Protein AF-A0A1D2R137-F1 (afdb_monomer_lite)

Sequence (484 aa):
MQNKKPFYNLKTIDDLVGHLVVGLAPHTSAGIIGRVIGFTRANVCYAHPYWHTAKRRNCFAAETKIPVLENGEWKLAPIKKLVENNLYDPKKDDFGTKYSKVKGLKTLTFNQKTKKFEIADITHVSKHTPQKTITLKTKSGREITTTLDHPFPTKNGKKIAAEVEEVFVPKNFTEKLIRNRKKSAAEITEDLGGIFVDKIFDKQLKGEEEVYSLTVPPHHTIISNGIVSHQCDGDEDTIMLLMDVLLNFSRKYLPESRGGKMDAPLVITTLLDPREVDDESHKLDVVEHYPLEFYEKTWESASPSYFIDGGKDKVRIVSNLLESNPYSNLWFSHDNGDITGPVTKTNYVELKTMAEKVEAQLRVGEKVRAIDEREVAQLIINSHFLRDTYGNLRAFSRQTVRCVKCNTIHRRPPLRGKCIKCGGRLLLTVTEGSIKKYLDISMNLAEKYDLPDYLKQRLKLLEKDIGSLFTNDLSKQISLSDFM

Structure (mmCIF, N/CA/C/O backbone):
data_AF-A0A1D2R137-F1
#
_entry.id   AF-A0A1D2R137-F1
#
loop_
_atom_site.group_PDB
_atom_site.id
_atom_site.type_symbol
_atom_site.label_atom_id
_atom_site.label_alt_id
_atom_site.label_comp_id
_atom_site.label_asym_id
_atom_site.label_entity_id
_atom_site.label_seq_id
_atom_site.pdbx_PDB_ins_code
_atom_site.Cartn_x
_atom_site.Cartn_y
_atom_site.Cartn_z
_atom_site.occupancy
_atom_site.B_iso_or_equiv
_atom_site.auth_seq_id
_atom_site.auth_comp_id
_atom_site.auth_asym_id
_atom_site.auth_atom_id
_atom_site.pdbx_PDB_model_num
ATOM 1 N N . MET A 1 1 ? -24.930 23.530 -19.447 1.00 61.56 1 MET A N 1
ATOM 2 C CA . MET A 1 1 ? -24.238 24.762 -18.993 1.00 61.56 1 MET A CA 1
ATOM 3 C C . MET A 1 1 ? -23.290 25.348 -20.039 1.00 61.56 1 MET A C 1
ATOM 5 O O . MET A 1 1 ? -23.203 26.562 -20.108 1.00 61.56 1 MET A O 1
ATOM 9 N N . GLN A 1 2 ? -22.645 24.555 -20.904 1.00 61.78 2 GLN A N 1
ATOM 10 C CA . GLN A 1 2 ? -22.084 25.073 -22.161 1.00 61.78 2 GLN A CA 1
ATOM 11 C C . GLN A 1 2 ? -22.962 24.582 -23.314 1.00 61.78 2 GLN A C 1
ATOM 13 O O . GLN A 1 2 ? -23.250 23.392 -23.381 1.00 61.78 2 GLN A O 1
ATOM 18 N N . ASN A 1 3 ? -23.424 25.478 -24.185 1.00 73.88 3 ASN A N 1
ATOM 19 C CA . ASN A 1 3 ? -24.303 25.167 -25.319 1.00 73.88 3 ASN A CA 1
ATOM 20 C C . ASN A 1 3 ? -23.499 24.515 -26.469 1.00 73.88 3 ASN A C 1
ATOM 22 O O . ASN A 1 3 ? -23.448 25.018 -27.587 1.00 73.88 3 ASN A O 1
ATOM 26 N N . LYS A 1 4 ? -22.753 23.451 -26.150 1.00 81.44 4 LYS A N 1
ATOM 27 C CA . LYS A 1 4 ? -21.841 22.736 -27.049 1.00 81.44 4 LYS A CA 1
ATOM 28 C C . LYS A 1 4 ? -22.373 21.336 -27.334 1.00 81.44 4 LYS A C 1
ATOM 30 O O . LYS A 1 4 ? -23.104 20.766 -26.526 1.00 81.44 4 LYS A O 1
ATOM 35 N N . LYS A 1 5 ? -21.974 20.779 -28.481 1.00 89.06 5 LYS A N 1
ATOM 36 C CA . LYS A 1 5 ? -22.266 19.383 -28.827 1.00 89.06 5 LYS A CA 1
ATOM 37 C C . LYS A 1 5 ? -21.669 18.441 -27.763 1.00 89.06 5 LYS A C 1
ATOM 39 O O . LYS A 1 5 ? -20.587 18.751 -27.253 1.00 89.06 5 LYS A O 1
ATOM 44 N N . PRO A 1 6 ? -22.328 17.316 -27.426 1.00 89.31 6 PRO A N 1
ATOM 45 C CA . PRO A 1 6 ? -21.781 16.372 -26.459 1.00 89.31 6 PRO A CA 1
ATOM 46 C C . PRO A 1 6 ? -20.464 15.772 -26.968 1.00 89.31 6 PRO A C 1
ATOM 48 O O . PRO A 1 6 ? -20.348 15.433 -28.146 1.00 89.31 6 PRO A O 1
ATOM 51 N N . PHE A 1 7 ? -19.473 15.668 -26.078 1.00 92.31 7 PHE A N 1
ATOM 52 C CA . PHE A 1 7 ? -18.119 15.224 -26.424 1.00 92.31 7 PHE A CA 1
ATOM 53 C C . PHE A 1 7 ? -18.011 13.699 -26.547 1.00 92.31 7 PHE A C 1
ATOM 55 O O . PHE A 1 7 ? -17.538 13.209 -27.564 1.00 92.31 7 PHE A O 1
ATOM 62 N N . TYR A 1 8 ? -18.471 12.953 -25.535 1.00 91.25 8 TYR A N 1
ATOM 63 C CA . TYR A 1 8 ? -18.273 11.500 -25.486 1.00 91.25 8 TYR A CA 1
ATOM 64 C C . TYR A 1 8 ? -19.337 10.690 -26.246 1.00 91.25 8 TYR A C 1
ATOM 66 O O . TYR A 1 8 ? -19.009 9.682 -26.847 1.00 91.25 8 TYR A O 1
ATOM 74 N N . ASN A 1 9 ? -20.609 11.116 -26.240 1.00 91.06 9 ASN A N 1
ATOM 75 C CA . ASN A 1 9 ? -21.727 10.402 -26.894 1.00 91.06 9 ASN A CA 1
ATOM 76 C C . ASN A 1 9 ? -21.822 8.889 -26.568 1.00 91.06 9 ASN A C 1
ATOM 78 O O . ASN A 1 9 ? -22.249 8.108 -27.416 1.00 91.06 9 ASN A O 1
ATOM 82 N N . LEU A 1 10 ? -21.454 8.490 -25.345 1.00 93.50 10 LEU A N 1
ATOM 83 C CA . LEU A 1 10 ? -21.387 7.085 -24.916 1.00 93.50 10 LEU A CA 1
ATOM 84 C C . LEU A 1 10 ? -22.781 6.463 -24.804 1.00 93.50 10 LEU A C 1
ATOM 86 O O . LEU A 1 10 ? -23.691 7.066 -24.228 1.00 93.50 10 LEU A O 1
ATOM 90 N N . LYS A 1 11 ? -22.922 5.233 -25.291 1.00 94.12 11 LYS A N 1
ATOM 91 C CA . LYS A 1 11 ? -24.102 4.376 -25.124 1.00 94.12 11 LYS A CA 1
ATOM 92 C C . LYS A 1 11 ? -23.754 3.086 -24.390 1.00 94.12 11 LYS A C 1
ATOM 94 O O . LYS A 1 11 ? -24.562 2.612 -23.594 1.00 94.12 11 LYS A O 1
ATOM 99 N N . THR A 1 12 ? -22.569 2.537 -24.635 1.00 95.12 12 THR A N 1
ATOM 100 C CA . THR A 1 12 ? -22.026 1.354 -23.960 1.00 95.12 12 THR A CA 1
ATOM 101 C C . THR A 1 12 ? -20.683 1.675 -23.307 1.00 95.12 12 THR A C 1
ATOM 103 O O . THR A 1 12 ? -20.108 2.744 -23.512 1.00 95.12 12 THR A O 1
ATOM 106 N N . ILE A 1 13 ? -20.180 0.752 -22.484 1.00 92.75 13 ILE A N 1
ATOM 107 C CA . ILE A 1 13 ? -18.848 0.891 -21.889 1.00 92.75 13 ILE A CA 1
ATOM 108 C C . ILE A 1 13 ? -17.747 0.828 -22.956 1.00 92.75 13 ILE A C 1
ATOM 110 O O . ILE A 1 13 ? -16.761 1.545 -22.844 1.00 92.75 13 ILE A O 1
ATOM 114 N N . ASP A 1 14 ? -17.943 0.052 -24.025 1.00 94.50 14 ASP A N 1
ATOM 115 C CA . ASP A 1 14 ? -16.973 -0.092 -25.116 1.00 94.50 14 ASP A CA 1
ATOM 116 C C . ASP A 1 14 ? -16.776 1.207 -25.905 1.00 94.50 14 ASP A C 1
ATOM 118 O O . ASP A 1 14 ? -15.693 1.443 -26.436 1.00 94.50 14 ASP A O 1
ATOM 122 N N . ASP A 1 15 ? -17.767 2.104 -25.899 1.00 95.50 15 ASP A N 1
ATOM 123 C CA . ASP A 1 15 ? -17.635 3.436 -26.496 1.00 95.50 15 ASP A CA 1
ATOM 124 C C . ASP A 1 15 ? -16.563 4.293 -25.791 1.00 95.50 15 ASP A C 1
ATOM 126 O O . ASP A 1 15 ? -16.119 5.296 -26.342 1.00 95.50 15 ASP A O 1
ATOM 130 N N . LEU A 1 16 ? -16.116 3.920 -24.580 1.00 95.31 16 LEU A N 1
ATOM 131 C CA . LEU A 1 16 ? -14.998 4.581 -23.896 1.00 95.31 16 LEU A CA 1
ATOM 132 C C . LEU A 1 16 ? -13.628 4.220 -24.487 1.00 95.31 16 LEU A C 1
ATOM 134 O O . LEU A 1 16 ? -12.651 4.917 -24.202 1.00 95.31 16 LEU A O 1
ATOM 138 N N . VAL A 1 17 ? -13.522 3.153 -25.284 1.00 96.62 17 VAL A N 1
ATOM 139 C CA . VAL A 1 17 ? -12.252 2.742 -25.891 1.00 96.62 17 VAL A CA 1
ATOM 140 C C . VAL A 1 17 ? -11.734 3.851 -26.809 1.00 96.62 17 VAL A C 1
ATOM 142 O O . VAL A 1 17 ? -12.445 4.400 -27.644 1.00 96.62 17 VAL A O 1
ATOM 145 N N . GLY A 1 18 ? -10.464 4.210 -26.636 1.00 95.44 18 GLY A N 1
ATOM 146 C CA . GLY A 1 18 ? -9.815 5.311 -27.344 1.00 95.44 18 GLY A CA 1
ATOM 147 C C . GLY A 1 18 ? -9.910 6.664 -26.635 1.00 95.44 18 GLY A C 1
ATOM 148 O O . GLY A 1 18 ? -9.083 7.536 -26.915 1.00 95.44 18 GLY A O 1
ATOM 149 N N . HIS A 1 19 ? -10.828 6.846 -25.679 1.00 97.00 19 HIS A N 1
ATOM 150 C CA . HIS A 1 19 ? -10.871 8.065 -24.874 1.00 97.00 19 HIS A CA 1
ATOM 151 C C . HIS A 1 19 ? -9.713 8.134 -23.867 1.00 97.00 19 HIS A C 1
ATOM 153 O O . HIS A 1 19 ? -9.164 7.124 -23.412 1.00 97.00 19 HIS A O 1
ATOM 159 N N . LEU A 1 20 ? -9.328 9.370 -23.537 1.00 97.25 20 LEU A N 1
ATOM 160 C CA . LEU A 1 20 ? -8.228 9.659 -22.626 1.00 97.25 20 LEU A CA 1
ATOM 161 C C . LEU A 1 20 ? -8.713 9.777 -21.183 1.00 97.25 20 LEU A C 1
ATOM 163 O O . LEU A 1 20 ? -9.738 10.399 -20.889 1.00 97.25 20 LEU A O 1
ATOM 167 N N . VAL A 1 21 ? -7.907 9.230 -20.286 1.00 96.62 21 VAL A N 1
ATOM 168 C CA . VAL A 1 21 ? -8.074 9.294 -18.837 1.00 96.62 21 VAL A CA 1
ATOM 169 C C . VAL A 1 21 ? -6.840 9.917 -18.197 1.00 96.62 21 VAL A C 1
ATOM 171 O O . VAL A 1 21 ? -5.765 9.939 -18.789 1.00 96.62 21 VAL A O 1
ATOM 174 N N . VAL A 1 22 ? -6.991 10.417 -16.979 1.00 95.06 22 VAL A N 1
ATOM 175 C CA . VAL A 1 22 ? -5.906 10.868 -16.112 1.00 95.06 22 VAL A CA 1
ATOM 176 C C . VAL A 1 22 ? -5.834 9.900 -14.943 1.00 95.06 22 VAL A C 1
ATOM 178 O O . VAL A 1 22 ? -6.785 9.797 -14.168 1.00 95.06 22 VAL A O 1
ATOM 181 N N . GLY A 1 23 ? -4.717 9.187 -14.832 1.00 91.62 23 GLY A N 1
ATOM 182 C CA . GLY A 1 23 ? -4.380 8.400 -13.653 1.00 91.62 23 GLY A CA 1
ATOM 183 C C . GLY A 1 23 ? -3.662 9.264 -12.630 1.00 91.62 23 GLY A C 1
ATOM 184 O O . GLY A 1 23 ? -2.717 9.963 -12.987 1.00 91.62 23 GLY A O 1
ATOM 185 N N . LEU A 1 24 ? -4.075 9.207 -11.371 1.00 84.50 24 LEU A N 1
ATOM 186 C CA . LEU A 1 24 ? -3.453 9.935 -10.271 1.00 84.50 24 LEU A CA 1
ATOM 187 C C . LEU A 1 24 ? -3.287 8.997 -9.077 1.00 84.50 24 LEU A C 1
ATOM 189 O O . LEU A 1 24 ? -4.266 8.408 -8.620 1.00 84.50 24 LEU A O 1
ATOM 193 N N . ALA A 1 25 ? -2.061 8.870 -8.578 1.00 76.62 25 ALA A N 1
ATOM 194 C CA . ALA A 1 25 ? -1.812 8.118 -7.356 1.00 76.62 25 ALA A CA 1
ATOM 195 C C . ALA A 1 25 ? -2.209 8.963 -6.131 1.00 76.62 25 ALA A C 1
ATOM 197 O O . ALA A 1 25 ? -2.011 10.188 -6.149 1.00 76.62 25 ALA A O 1
ATOM 198 N N . PRO A 1 26 ? -2.720 8.341 -5.056 1.00 64.12 26 PRO A N 1
ATOM 199 C CA . PRO A 1 26 ? -2.910 8.993 -3.779 1.00 64.12 26 PRO A CA 1
ATOM 200 C C . PRO A 1 26 ? -1.635 9.690 -3.336 1.00 64.12 26 PRO A C 1
ATOM 202 O O . PRO A 1 26 ? -0.515 9.245 -3.590 1.00 64.12 26 PRO A O 1
ATOM 205 N N . HIS A 1 27 ? -1.835 10.793 -2.646 1.00 59.44 27 HIS A N 1
ATOM 206 C CA . HIS A 1 27 ? -0.820 11.676 -2.131 1.00 59.44 27 HIS A CA 1
ATOM 207 C C . HIS A 1 27 ? 0.050 12.353 -3.192 1.00 59.44 27 HIS A C 1
ATOM 209 O O . HIS A 1 27 ? 1.031 12.994 -2.832 1.00 59.44 27 HIS A O 1
ATOM 215 N N . THR A 1 28 ? -0.321 12.291 -4.474 1.00 64.56 28 THR A N 1
ATOM 216 C CA . THR A 1 28 ? 0.382 12.985 -5.563 1.00 64.56 28 THR A CA 1
ATOM 217 C C . THR A 1 28 ? -0.477 14.086 -6.182 1.00 64.56 28 THR A C 1
ATOM 219 O O . THR A 1 28 ? -1.659 14.243 -5.872 1.00 64.56 28 THR A O 1
ATOM 222 N N . SER A 1 29 ? 0.136 14.914 -7.030 1.00 68.00 29 SER A N 1
ATOM 223 C CA . SER A 1 29 ? -0.560 16.005 -7.733 1.00 68.00 29 SER A CA 1
ATOM 224 C C . SER A 1 29 ? -0.253 16.085 -9.232 1.00 68.00 29 SER A C 1
ATOM 226 O O . SER A 1 29 ? -0.749 16.977 -9.926 1.00 68.00 29 SER A O 1
ATOM 228 N N . ALA A 1 30 ? 0.549 15.142 -9.731 1.00 70.62 30 ALA A N 1
ATOM 229 C CA . ALA A 1 30 ? 0.868 14.984 -11.139 1.00 70.62 30 ALA A CA 1
ATOM 230 C C . ALA A 1 30 ? 0.090 13.788 -11.692 1.00 70.62 30 ALA A C 1
ATOM 232 O O . ALA A 1 30 ? 0.391 12.639 -11.379 1.00 70.62 30 ALA A O 1
ATOM 233 N N . GLY A 1 31 ? -0.933 14.072 -12.493 1.00 81.69 31 GLY A N 1
ATOM 234 C CA . GLY A 1 31 ? -1.675 13.040 -13.200 1.00 81.69 31 GLY A CA 1
ATOM 235 C C . GLY A 1 31 ? -0.920 12.585 -14.446 1.00 81.69 31 GLY A C 1
ATOM 236 O O . GLY A 1 31 ? -0.252 13.387 -15.093 1.00 81.69 31 GLY A O 1
ATOM 237 N N . ILE A 1 32 ? -1.053 11.319 -14.825 1.00 89.19 32 ILE A N 1
ATOM 238 C CA . ILE A 1 32 ? -0.475 10.768 -16.056 1.00 89.19 32 ILE A CA 1
ATOM 239 C C . ILE A 1 32 ? -1.615 10.431 -17.013 1.00 89.19 32 ILE A C 1
ATOM 241 O O . ILE A 1 32 ? -2.571 9.751 -16.630 1.00 89.19 32 ILE A O 1
ATOM 245 N N . ILE A 1 33 ? -1.533 10.898 -18.260 1.00 94.56 33 ILE A N 1
ATOM 246 C CA . ILE A 1 33 ? -2.531 10.542 -19.273 1.00 94.56 33 ILE A CA 1
ATOM 247 C C . ILE A 1 33 ? -2.422 9.053 -19.597 1.00 94.56 33 ILE A C 1
ATOM 249 O O . ILE A 1 33 ? -1.338 8.512 -19.798 1.00 94.56 33 ILE A O 1
ATOM 253 N N . GLY A 1 34 ? -3.568 8.389 -19.655 1.00 95.06 34 GLY A N 1
ATOM 254 C CA . GLY A 1 34 ? -3.732 7.051 -20.203 1.00 95.06 34 GLY A CA 1
ATOM 255 C C . GLY A 1 34 ? -4.771 7.059 -21.318 1.00 95.06 34 GLY A C 1
ATOM 256 O O . GLY A 1 34 ? -5.596 7.970 -21.414 1.00 95.06 34 GLY A O 1
ATOM 257 N N . ARG A 1 35 ? -4.749 6.028 -22.159 1.00 97.19 35 ARG A N 1
ATOM 258 C CA . ARG A 1 35 ? -5.795 5.771 -23.152 1.00 97.19 35 ARG A CA 1
ATOM 259 C C . ARG A 1 35 ? -6.474 4.456 -22.814 1.00 97.19 35 ARG A C 1
ATOM 261 O O . ARG A 1 35 ? -5.789 3.455 -22.622 1.00 97.19 35 ARG A O 1
ATOM 268 N N . VAL A 1 36 ? -7.801 4.459 -22.771 1.00 97.06 36 VAL A N 1
ATOM 269 C CA . VAL A 1 36 ? -8.577 3.232 -22.566 1.00 97.06 36 VAL A CA 1
ATOM 270 C C . VAL A 1 36 ? -8.452 2.361 -23.814 1.00 97.06 36 VAL A C 1
ATOM 272 O O . VAL A 1 36 ? -8.698 2.837 -24.921 1.00 97.06 36 VAL A O 1
ATOM 275 N N . ILE A 1 37 ? -8.056 1.100 -23.645 1.00 96.62 37 ILE A N 1
ATOM 276 C CA . ILE A 1 37 ? -7.905 0.137 -24.753 1.00 96.62 37 ILE A CA 1
ATOM 277 C C . ILE A 1 37 ? -8.853 -1.062 -24.651 1.00 96.62 37 ILE A C 1
ATOM 279 O O . ILE A 1 37 ? -8.973 -1.818 -25.606 1.00 96.62 37 ILE A O 1
ATOM 283 N N . GLY A 1 38 ? -9.530 -1.233 -23.517 1.00 95.06 38 GLY A N 1
ATOM 284 C CA . GLY A 1 38 ? -10.456 -2.334 -23.291 1.00 95.06 38 GLY A CA 1
ATOM 285 C C . GLY A 1 38 ? -10.853 -2.451 -21.825 1.00 95.06 38 GLY A C 1
ATOM 286 O O . GLY A 1 38 ? -10.397 -1.676 -20.981 1.00 95.06 38 GLY A O 1
ATOM 287 N N . PHE A 1 39 ? -11.697 -3.439 -21.544 1.00 93.81 39 PHE A N 1
ATOM 288 C CA . PHE A 1 39 ? -12.233 -3.716 -20.217 1.00 93.81 39 PHE A CA 1
ATOM 289 C C . PHE A 1 39 ? -12.057 -5.191 -19.861 1.00 93.81 39 PHE A C 1
ATOM 291 O O . PHE A 1 39 ? -12.091 -6.071 -20.717 1.00 93.81 39 PHE A O 1
ATOM 298 N N . THR A 1 40 ? -11.893 -5.451 -18.569 1.00 91.44 40 THR A N 1
ATOM 299 C CA . THR A 1 40 ? -11.852 -6.788 -17.970 1.00 91.44 40 THR A CA 1
ATOM 300 C C . THR A 1 40 ? -12.945 -6.883 -16.907 1.00 91.44 40 THR A C 1
ATOM 302 O O . THR A 1 40 ? -13.414 -5.868 -16.391 1.00 91.44 40 THR A O 1
ATOM 305 N N . ARG A 1 41 ? -13.353 -8.107 -16.559 1.00 90.62 41 ARG A N 1
ATOM 306 C CA . ARG A 1 41 ? -14.273 -8.350 -15.434 1.00 90.62 41 ARG A CA 1
ATOM 307 C C . ARG A 1 41 ? -13.551 -8.359 -14.082 1.00 90.62 41 ARG A C 1
ATOM 309 O O . ARG A 1 41 ? -14.211 -8.459 -13.049 1.00 90.62 41 ARG A O 1
ATOM 316 N N . ALA A 1 42 ? -12.219 -8.319 -14.076 1.00 87.31 42 ALA A N 1
ATOM 317 C CA . ALA A 1 42 ? -11.434 -8.300 -12.855 1.00 87.31 42 ALA A CA 1
ATOM 318 C C . ALA A 1 42 ? -11.533 -6.924 -12.187 1.00 87.31 42 ALA A C 1
ATOM 320 O O . ALA A 1 42 ? -11.547 -5.893 -12.855 1.00 87.31 42 ALA A O 1
ATOM 321 N N . ASN A 1 43 ? -11.570 -6.902 -10.854 1.00 85.31 43 ASN A N 1
ATOM 322 C CA . ASN A 1 43 ? -11.607 -5.664 -10.071 1.00 85.31 43 ASN A CA 1
ATOM 323 C C . ASN A 1 43 ? -10.198 -5.074 -9.877 1.00 85.31 43 ASN A C 1
ATOM 325 O O . ASN A 1 43 ? -9.796 -4.778 -8.755 1.00 85.31 43 ASN A O 1
ATOM 329 N N . VAL A 1 44 ? -9.435 -4.950 -10.965 1.00 84.56 44 VAL A N 1
ATOM 330 C CA . VAL A 1 44 ? -8.084 -4.371 -10.994 1.00 84.56 44 VAL A CA 1
ATOM 331 C C . VAL A 1 44 ? -7.896 -3.560 -12.275 1.00 84.56 44 VAL A C 1
ATOM 333 O O . VAL A 1 44 ? -8.455 -3.890 -13.320 1.00 84.56 44 VAL A O 1
ATOM 336 N N . CYS A 1 45 ? -7.100 -2.494 -12.205 1.00 87.62 45 CYS A N 1
ATOM 337 C CA . CYS A 1 45 ? -6.703 -1.739 -13.388 1.00 87.62 45 CYS A CA 1
ATOM 338 C C . CYS A 1 45 ? -5.391 -2.302 -13.936 1.00 87.62 45 CYS A C 1
ATOM 340 O O . CYS A 1 45 ? -4.360 -2.197 -13.277 1.00 87.62 45 CYS A O 1
ATOM 342 N N . TYR A 1 46 ? -5.419 -2.833 -15.157 1.00 90.75 46 TYR A N 1
ATOM 343 C CA . TYR A 1 46 ? -4.203 -3.191 -15.881 1.00 90.75 46 TYR A CA 1
ATOM 344 C C . TYR A 1 46 ? -3.677 -1.985 -16.651 1.00 90.75 46 TYR A C 1
ATOM 346 O O . TYR A 1 46 ? -4.390 -1.388 -17.459 1.00 90.75 46 TYR A O 1
ATOM 354 N N . ALA A 1 47 ? -2.411 -1.655 -16.442 1.00 92.06 47 ALA A N 1
ATOM 355 C CA . ALA A 1 47 ? -1.679 -0.740 -17.297 1.00 92.06 47 ALA A CA 1
ATOM 356 C C . ALA A 1 47 ? -0.225 -1.199 -17.425 1.00 92.06 47 ALA A C 1
ATOM 358 O O . ALA A 1 47 ? 0.254 -2.055 -16.681 1.00 92.06 47 ALA A O 1
ATOM 359 N N . HIS A 1 48 ? 0.487 -0.613 -18.385 1.00 92.06 48 HIS A N 1
ATOM 360 C CA . HIS A 1 48 ? 1.915 -0.856 -18.530 1.00 92.06 48 HIS A CA 1
ATOM 361 C C . HIS A 1 48 ? 2.648 -0.492 -17.220 1.00 92.06 48 HIS A C 1
ATOM 363 O O . HIS A 1 48 ? 2.341 0.566 -16.662 1.00 92.06 48 HIS A O 1
ATOM 369 N N . PRO A 1 49 ? 3.635 -1.280 -16.742 1.00 89.19 49 PRO A N 1
ATOM 370 C CA . PRO A 1 49 ? 4.347 -1.003 -15.490 1.00 89.19 49 PRO A CA 1
ATOM 371 C C . PRO A 1 49 ? 4.882 0.424 -15.390 1.00 89.19 49 PRO A C 1
ATOM 373 O O . PRO A 1 49 ? 4.702 1.073 -14.366 1.00 89.19 49 PRO A O 1
ATOM 376 N N . TYR A 1 50 ? 5.423 0.960 -16.488 1.00 89.38 50 TYR A N 1
ATOM 377 C CA . TYR A 1 50 ? 5.838 2.363 -16.547 1.00 89.38 50 TYR A CA 1
ATOM 378 C C . TYR A 1 50 ? 4.730 3.351 -16.177 1.00 89.38 50 TYR A C 1
ATOM 380 O O . TYR A 1 50 ? 4.989 4.346 -15.516 1.00 89.38 50 TYR A O 1
ATOM 388 N N . TRP A 1 51 ? 3.490 3.110 -16.607 1.00 88.69 51 TRP A N 1
ATOM 389 C CA . TRP A 1 51 ? 2.366 3.996 -16.306 1.00 88.69 51 TRP A CA 1
ATOM 390 C C . TRP A 1 51 ? 1.983 3.941 -14.825 1.00 88.69 51 TRP A C 1
ATOM 392 O O . TRP A 1 51 ? 1.570 4.950 -14.252 1.00 88.69 51 TRP A O 1
ATOM 402 N N . HIS A 1 52 ? 2.158 2.790 -14.170 1.00 85.38 52 HIS A N 1
ATOM 403 C CA . HIS A 1 52 ? 2.039 2.688 -12.716 1.00 85.38 52 HIS A CA 1
ATOM 404 C C . HIS A 1 52 ? 3.172 3.430 -12.001 1.00 85.38 52 HIS A C 1
ATOM 406 O O . HIS A 1 52 ? 2.895 4.278 -11.154 1.00 85.38 52 HIS A O 1
ATOM 412 N N . THR A 1 53 ? 4.425 3.207 -12.395 1.00 78.62 53 THR A N 1
ATOM 413 C CA . THR A 1 53 ? 5.592 3.816 -11.741 1.00 78.62 53 THR A CA 1
ATOM 414 C C . THR A 1 53 ? 5.761 5.310 -12.023 1.00 78.62 53 THR A C 1
ATOM 416 O O . THR A 1 53 ? 6.255 6.037 -11.166 1.00 78.62 53 THR A O 1
ATOM 419 N N . ALA A 1 54 ? 5.284 5.823 -13.162 1.00 75.25 54 ALA A N 1
ATOM 420 C CA . ALA A 1 54 ? 5.311 7.253 -13.497 1.00 75.25 54 ALA A CA 1
ATOM 421 C C . ALA A 1 54 ? 4.538 8.125 -12.497 1.00 75.25 54 ALA A C 1
ATOM 423 O O . ALA A 1 54 ? 4.818 9.315 -12.360 1.00 75.25 54 ALA A O 1
ATOM 424 N N . LYS A 1 55 ? 3.570 7.538 -11.789 1.00 73.69 55 LYS A N 1
ATOM 425 C CA . LYS A 1 55 ? 2.736 8.233 -10.805 1.00 73.69 55 LYS A CA 1
ATOM 426 C C . LYS A 1 55 ? 3.404 8.359 -9.430 1.00 73.69 55 LYS A C 1
ATOM 428 O O . LYS A 1 55 ? 2.771 8.862 -8.513 1.00 73.69 55 LYS A O 1
ATOM 433 N N . ARG A 1 56 ? 4.665 7.930 -9.264 1.00 63.38 56 ARG A N 1
ATOM 434 C CA . ARG A 1 56 ? 5.394 7.892 -7.981 1.00 63.38 56 ARG A CA 1
ATOM 435 C C . ARG A 1 56 ? 6.694 8.723 -8.070 1.00 63.38 56 ARG A C 1
ATOM 437 O O . ARG A 1 56 ? 7.659 8.264 -8.665 1.00 63.38 56 ARG A O 1
ATOM 444 N N . ARG A 1 57 ? 6.775 9.941 -7.499 1.00 57.25 57 ARG A N 1
ATOM 445 C CA . ARG A 1 57 ? 8.041 10.728 -7.431 1.00 57.25 57 ARG A CA 1
ATOM 446 C C . ARG A 1 57 ? 8.169 11.514 -6.117 1.00 57.25 57 ARG A C 1
ATOM 448 O O . ARG A 1 57 ? 7.531 12.542 -5.972 1.00 57.25 57 ARG A O 1
ATOM 455 N N . ASN A 1 58 ? 9.026 11.071 -5.187 1.00 61.25 58 ASN A N 1
ATOM 456 C CA . ASN A 1 58 ? 9.199 11.685 -3.855 1.00 61.25 58 ASN A CA 1
ATOM 457 C C . ASN A 1 58 ? 10.679 11.970 -3.547 1.00 61.25 58 ASN A C 1
ATOM 459 O O . ASN A 1 58 ? 11.512 11.086 -3.742 1.00 61.25 58 ASN A O 1
ATOM 463 N N . CYS A 1 59 ? 11.018 13.171 -3.048 1.00 68.00 59 CYS A N 1
ATOM 464 C CA . CYS A 1 59 ? 12.417 13.625 -2.900 1.00 68.00 59 CYS A CA 1
ATOM 465 C C . CYS A 1 59 ? 12.689 14.428 -1.601 1.00 68.00 59 CYS A C 1
ATOM 467 O O . CYS A 1 59 ? 11.772 14.908 -0.931 1.00 68.00 59 CYS A O 1
ATOM 469 N N . PHE A 1 60 ? 13.969 14.606 -1.250 1.00 80.00 60 PHE A N 1
ATOM 470 C CA . PHE A 1 60 ? 14.459 15.427 -0.129 1.00 80.00 60 PHE A CA 1
ATOM 471 C C . PHE A 1 60 ? 15.018 16.776 -0.606 1.00 80.00 60 PHE A C 1
ATOM 473 O O . PHE A 1 60 ? 15.517 16.874 -1.722 1.00 80.00 60 PHE A O 1
ATOM 480 N N . ALA A 1 61 ? 15.028 17.809 0.242 1.00 84.81 61 ALA A N 1
ATOM 481 C CA . ALA A 1 61 ? 15.710 19.071 -0.075 1.00 84.81 61 ALA A CA 1
ATOM 482 C C . ALA A 1 61 ? 17.239 18.971 0.080 1.00 84.81 61 ALA A C 1
ATOM 484 O O . ALA A 1 61 ? 17.732 18.187 0.895 1.00 84.81 61 ALA A O 1
ATOM 485 N N . ALA A 1 62 ? 17.976 19.825 -0.641 1.00 85.06 62 ALA A N 1
ATOM 486 C CA . ALA A 1 62 ? 19.444 19.861 -0.729 1.00 85.06 62 ALA A CA 1
ATOM 487 C C . ALA A 1 62 ? 20.213 19.704 0.599 1.00 85.06 62 ALA A C 1
ATOM 489 O O . ALA A 1 62 ? 21.180 18.941 0.682 1.00 85.06 62 ALA A O 1
ATOM 490 N N . GLU A 1 63 ? 19.771 20.411 1.640 1.00 87.56 63 GLU A N 1
ATOM 491 C CA . GLU A 1 63 ? 20.458 20.492 2.938 1.00 87.56 63 GLU A CA 1
ATOM 492 C C . GLU A 1 63 ? 20.119 19.337 3.890 1.00 87.56 63 GLU A C 1
ATOM 494 O O . GLU A 1 63 ? 20.589 19.295 5.029 1.00 87.56 63 GLU A O 1
ATOM 499 N N . THR A 1 64 ? 19.299 18.382 3.446 1.00 87.62 64 THR A N 1
ATOM 500 C CA . THR A 1 64 ? 18.932 17.218 4.255 1.00 87.62 64 THR A CA 1
ATOM 501 C C . THR A 1 64 ? 20.171 16.380 4.538 1.00 87.62 64 THR A C 1
ATOM 503 O O . THR A 1 64 ? 20.799 15.853 3.626 1.00 87.62 64 THR A O 1
ATOM 506 N N . LYS A 1 65 ? 20.544 16.248 5.809 1.00 91.06 65 LYS A N 1
ATOM 507 C CA . LYS A 1 65 ? 21.736 15.525 6.241 1.00 91.06 65 LYS A CA 1
ATOM 508 C C . LYS A 1 65 ? 21.447 14.038 6.377 1.00 91.06 65 LYS A C 1
ATOM 510 O O . LYS A 1 65 ? 20.559 13.639 7.134 1.00 91.06 65 LYS A O 1
ATOM 515 N N . ILE A 1 66 ? 22.256 13.233 5.705 1.00 89.88 66 ILE A N 1
ATOM 516 C CA . ILE A 1 66 ? 22.175 11.775 5.692 1.00 89.88 66 ILE A CA 1
ATOM 517 C C . ILE A 1 66 ? 23.441 11.213 6.357 1.00 89.88 66 ILE A C 1
ATOM 519 O O . ILE A 1 66 ? 24.548 11.670 6.043 1.00 89.88 66 ILE A O 1
ATOM 523 N N . PRO A 1 67 ? 23.322 10.271 7.310 1.00 90.00 67 PRO A N 1
ATOM 524 C CA . PRO A 1 67 ? 24.463 9.545 7.836 1.00 90.00 67 PRO A CA 1
ATOM 525 C C . PRO A 1 67 ? 24.925 8.542 6.781 1.00 90.00 67 PRO A C 1
ATOM 527 O O . PRO A 1 67 ? 24.162 7.681 6.350 1.00 90.00 67 PRO A O 1
ATOM 530 N N . VAL A 1 68 ? 26.176 8.648 6.365 1.00 89.56 68 VAL A N 1
ATOM 531 C CA . VAL A 1 68 ? 26.762 7.807 5.326 1.00 89.56 68 VAL A CA 1
ATOM 532 C C . VAL A 1 68 ? 28.062 7.224 5.851 1.00 89.56 68 VAL A C 1
ATOM 534 O O . VAL A 1 68 ? 28.856 7.923 6.478 1.00 89.56 68 VAL A O 1
ATOM 537 N N . LEU A 1 69 ? 28.260 5.939 5.605 1.00 86.69 69 LEU A N 1
ATOM 538 C CA . LEU A 1 69 ? 29.497 5.225 5.852 1.00 86.69 69 LEU A CA 1
ATOM 539 C C . LEU A 1 69 ? 30.269 5.163 4.534 1.00 86.69 69 LEU A C 1
ATOM 541 O O . LEU A 1 69 ? 29.842 4.502 3.586 1.00 86.69 69 LEU A O 1
ATOM 545 N N . GLU A 1 70 ? 31.394 5.870 4.491 1.00 81.00 70 GLU A N 1
ATOM 546 C CA . GLU A 1 70 ? 32.273 5.982 3.328 1.00 81.00 70 GLU A CA 1
ATOM 547 C C . GLU A 1 70 ? 33.698 5.637 3.774 1.00 81.00 70 GLU A C 1
ATOM 549 O O . GLU A 1 70 ? 34.207 6.214 4.735 1.00 81.00 70 GLU A O 1
ATOM 554 N N . ASN A 1 71 ? 34.343 4.676 3.104 1.00 75.69 71 ASN A N 1
ATOM 555 C CA . ASN A 1 71 ? 35.709 4.226 3.417 1.00 75.69 71 ASN A CA 1
ATOM 556 C C . ASN A 1 71 ? 35.930 3.833 4.896 1.00 75.69 71 ASN A C 1
ATOM 558 O O . ASN A 1 71 ? 37.011 4.026 5.444 1.00 75.69 71 ASN A O 1
ATOM 562 N N . GLY A 1 72 ? 34.900 3.284 5.551 1.00 74.25 72 GLY A N 1
ATOM 563 C CA . GLY A 1 72 ? 34.966 2.847 6.951 1.00 74.25 72 GLY A CA 1
ATOM 564 C C . GLY A 1 72 ? 34.763 3.957 7.989 1.00 74.25 72 GLY A C 1
ATOM 565 O O . GLY A 1 72 ? 34.800 3.669 9.184 1.00 74.25 72 GLY A O 1
ATOM 566 N N . GLU A 1 73 ? 34.499 5.196 7.567 1.00 80.31 73 GLU A N 1
ATOM 567 C CA . GLU A 1 73 ? 34.210 6.318 8.462 1.00 80.31 73 GLU A CA 1
ATOM 568 C C . GLU A 1 73 ? 32.781 6.835 8.277 1.00 80.31 73 GLU A C 1
ATOM 570 O O . GLU A 1 73 ? 32.298 7.035 7.159 1.00 80.31 73 GLU A O 1
ATOM 575 N N . TRP A 1 74 ? 32.097 7.074 9.396 1.00 84.31 74 TRP A N 1
ATOM 576 C CA . TRP A 1 74 ? 30.770 7.675 9.392 1.00 84.31 74 TRP A CA 1
ATOM 577 C C . TRP A 1 74 ? 30.858 9.186 9.236 1.00 84.31 74 TRP A C 1
ATOM 579 O O . TRP A 1 74 ? 31.550 9.884 9.978 1.00 84.31 74 TRP A O 1
ATOM 589 N N . LYS A 1 75 ? 30.106 9.704 8.271 1.00 85.75 75 LYS A N 1
ATOM 590 C CA . LYS A 1 75 ? 29.991 11.129 7.990 1.00 85.75 75 LYS A CA 1
ATOM 591 C C . LYS A 1 75 ? 28.525 11.507 7.945 1.00 85.75 75 LYS A C 1
ATOM 593 O O . LYS A 1 75 ? 27.679 10.764 7.463 1.00 85.75 75 LYS A O 1
ATOM 598 N N . LEU A 1 76 ? 28.224 12.699 8.441 1.00 87.38 76 LEU A N 1
ATOM 599 C CA . LEU A 1 76 ? 26.910 13.302 8.283 1.00 87.38 76 LEU A CA 1
ATOM 600 C C . LEU A 1 76 ? 27.004 14.334 7.156 1.00 87.38 76 LEU A C 1
ATOM 602 O O . LEU A 1 76 ? 27.545 15.423 7.370 1.00 87.38 76 LEU A O 1
ATOM 606 N N . ALA A 1 77 ? 26.531 13.969 5.966 1.00 87.75 77 ALA A N 1
ATOM 607 C CA . ALA A 1 77 ? 26.685 14.762 4.749 1.00 87.75 77 ALA A CA 1
ATOM 608 C C . ALA A 1 77 ? 25.331 15.314 4.270 1.00 87.75 77 ALA A C 1
ATOM 610 O O . ALA A 1 77 ? 24.340 14.583 4.315 1.00 87.75 77 ALA A O 1
ATOM 611 N N . PRO A 1 78 ? 25.261 16.572 3.794 1.00 91.44 78 PRO A N 1
ATOM 612 C CA . PRO A 1 78 ? 24.101 17.054 3.049 1.00 91.44 78 PRO A CA 1
ATOM 613 C C . PRO A 1 78 ? 23.856 16.178 1.818 1.00 91.44 78 PRO A C 1
ATOM 615 O O . PRO A 1 78 ? 24.809 15.826 1.116 1.00 91.44 78 PRO A O 1
ATOM 618 N N . ILE A 1 79 ? 22.594 15.858 1.538 1.00 87.38 79 ILE A N 1
ATOM 619 C CA . ILE A 1 79 ? 22.211 14.994 0.422 1.00 87.38 79 ILE A CA 1
ATOM 620 C C . ILE A 1 79 ? 22.661 15.589 -0.911 1.00 87.38 79 ILE A C 1
ATOM 622 O O . ILE A 1 79 ? 23.142 14.847 -1.753 1.00 87.38 79 ILE A O 1
ATOM 626 N N . LYS A 1 80 ? 22.640 16.918 -1.073 1.00 90.00 80 LYS A N 1
ATOM 627 C CA . LYS A 1 80 ? 23.192 17.576 -2.264 1.00 90.00 80 LYS A CA 1
ATOM 628 C C . LYS A 1 80 ? 24.647 17.190 -2.505 1.00 90.00 80 LYS A C 1
ATOM 630 O O . LYS A 1 80 ? 24.983 16.730 -3.586 1.00 90.00 80 LYS A O 1
ATOM 635 N N . LYS A 1 81 ? 25.498 17.315 -1.484 1.00 89.25 81 LYS A N 1
ATOM 636 C CA . LYS A 1 81 ? 26.920 16.960 -1.590 1.00 89.25 81 LYS A CA 1
ATOM 637 C C . LYS A 1 81 ? 27.101 15.465 -1.843 1.00 89.25 81 LYS A C 1
ATOM 639 O O . LYS A 1 81 ? 27.961 15.082 -2.625 1.00 89.25 81 LYS A O 1
ATOM 644 N N . LEU A 1 82 ? 26.293 14.632 -1.187 1.00 86.50 82 LEU A N 1
ATOM 645 C CA . LEU A 1 82 ? 26.315 13.185 -1.376 1.00 86.50 82 LEU A CA 1
ATOM 646 C C . LEU A 1 82 ? 25.972 12.801 -2.818 1.00 86.50 82 LEU A C 1
ATOM 648 O O . LEU A 1 82 ? 26.702 12.029 -3.426 1.00 86.50 82 LEU A O 1
ATOM 652 N N . VAL A 1 83 ? 24.889 13.351 -3.362 1.00 83.81 83 VAL A N 1
ATOM 653 C CA . VAL A 1 83 ? 24.449 13.082 -4.729 1.00 83.81 83 VAL A CA 1
ATOM 654 C C . VAL A 1 83 ? 25.439 13.674 -5.725 1.00 83.81 83 VAL A C 1
ATOM 656 O O . VAL A 1 83 ? 25.967 12.937 -6.543 1.00 83.81 83 VAL A O 1
ATOM 659 N N . GLU A 1 84 ? 25.762 14.966 -5.635 1.00 87.62 84 GLU A N 1
ATOM 660 C CA . GLU A 1 84 ? 26.619 15.648 -6.616 1.00 87.62 84 GLU A CA 1
ATOM 661 C C . GLU A 1 84 ? 28.037 15.065 -6.682 1.00 87.62 84 GLU A C 1
ATOM 663 O O . GLU A 1 84 ? 28.567 14.916 -7.779 1.00 87.62 84 GLU A O 1
ATOM 668 N N . ASN A 1 85 ? 28.622 14.641 -5.554 1.00 86.56 85 ASN A N 1
ATOM 669 C CA . ASN A 1 85 ? 29.930 13.974 -5.549 1.00 86.56 85 ASN A CA 1
ATOM 670 C C . ASN A 1 85 ? 29.901 12.556 -6.133 1.00 86.56 85 ASN A C 1
ATOM 672 O O . ASN A 1 85 ? 30.955 12.015 -6.445 1.00 86.56 85 ASN A O 1
ATOM 676 N N . ASN A 1 86 ? 28.723 11.939 -6.224 1.00 83.88 86 ASN A N 1
ATOM 677 C CA . ASN A 1 86 ? 28.551 10.576 -6.722 1.00 83.88 86 ASN A CA 1
ATOM 678 C C . ASN A 1 86 ? 27.793 10.520 -8.054 1.00 83.88 86 ASN A C 1
ATOM 680 O O . ASN A 1 86 ? 27.511 9.437 -8.557 1.00 83.88 86 ASN A O 1
ATOM 684 N N . LEU A 1 87 ? 27.521 11.677 -8.663 1.00 81.00 87 LEU A N 1
ATOM 685 C CA . LEU A 1 87 ? 27.081 11.815 -10.048 1.00 81.00 87 LEU A CA 1
ATOM 686 C C . LEU A 1 87 ? 28.287 11.681 -10.996 1.00 81.00 87 LEU A C 1
ATOM 688 O O . LEU A 1 87 ? 28.635 12.618 -11.712 1.00 81.00 87 LEU A O 1
ATOM 692 N N . TYR A 1 88 ? 28.943 10.518 -10.983 1.00 72.12 88 TYR A N 1
ATOM 693 C CA . TYR A 1 88 ? 29.969 10.166 -11.969 1.00 72.12 88 TYR A CA 1
ATOM 694 C C . TYR A 1 88 ? 29.290 9.771 -13.280 1.00 72.12 88 TYR A C 1
ATOM 696 O O . TYR A 1 88 ? 28.384 8.937 -13.253 1.00 72.12 88 TYR A O 1
ATOM 704 N N . ASP A 1 89 ? 29.712 10.393 -14.386 1.00 65.00 89 ASP A N 1
ATOM 705 C CA . ASP A 1 89 ? 29.116 10.250 -15.725 1.00 65.00 89 ASP A CA 1
ATOM 706 C C . ASP A 1 89 ? 27.570 10.274 -15.698 1.00 65.00 89 ASP A C 1
ATOM 708 O O . ASP A 1 89 ? 26.904 9.279 -15.996 1.00 65.00 89 ASP A O 1
ATOM 712 N N . PRO A 1 90 ? 26.971 11.377 -15.205 1.00 65.44 90 PRO A N 1
ATOM 713 C CA . PRO A 1 90 ? 25.563 11.387 -14.864 1.00 65.44 90 PRO A CA 1
ATOM 714 C C . PRO A 1 90 ? 24.704 11.348 -16.119 1.00 65.44 90 PRO A C 1
ATOM 716 O O . PRO A 1 90 ? 24.756 12.253 -16.957 1.00 65.44 90 PRO A O 1
ATOM 719 N N . LYS A 1 91 ? 23.826 10.350 -16.183 1.00 59.94 91 LYS A N 1
ATOM 720 C CA . LYS A 1 91 ? 22.761 10.318 -17.179 1.00 59.94 91 LYS A CA 1
ATOM 721 C C . LYS A 1 91 ? 21.782 11.439 -16.862 1.00 59.94 91 LYS A C 1
ATOM 723 O O . LYS A 1 91 ? 21.360 11.594 -15.713 1.00 59.94 91 LYS A O 1
ATOM 728 N N . LYS A 1 92 ? 21.484 12.261 -17.867 1.00 52.22 92 LYS A N 1
ATOM 729 C CA . LYS A 1 92 ? 20.551 13.382 -17.764 1.00 52.22 92 LYS A CA 1
ATOM 730 C C . LYS A 1 92 ? 19.257 12.999 -18.475 1.00 52.22 92 LYS A C 1
ATOM 732 O O . LYS A 1 92 ? 19.322 12.618 -19.639 1.00 52.22 92 LYS A O 1
ATOM 737 N N . ASP A 1 93 ? 18.129 13.093 -17.777 1.00 44.62 93 ASP A N 1
ATOM 738 C CA . ASP A 1 93 ? 16.809 12.900 -18.382 1.00 44.62 93 ASP A CA 1
ATOM 739 C C . ASP A 1 93 ? 16.314 14.167 -19.104 1.00 44.62 93 ASP A C 1
ATOM 741 O O . ASP A 1 93 ? 16.935 15.239 -19.027 1.00 44.62 93 ASP A O 1
ATOM 745 N N . ASP A 1 94 ? 15.183 14.052 -19.796 1.00 32.81 94 ASP A N 1
ATOM 746 C CA . ASP A 1 94 ? 14.647 15.120 -20.641 1.00 32.81 94 ASP A CA 1
ATOM 747 C C . ASP A 1 94 ? 13.990 16.260 -19.830 1.00 32.81 94 ASP A C 1
ATOM 749 O O . ASP A 1 94 ? 13.728 17.337 -20.370 1.00 32.81 94 ASP A O 1
ATOM 753 N N . PHE A 1 95 ? 13.818 16.094 -18.512 1.00 37.81 95 PHE A N 1
ATOM 754 C CA . PHE A 1 95 ? 13.357 17.142 -17.587 1.00 37.81 95 PHE A CA 1
ATOM 755 C C . PHE A 1 95 ? 14.529 17.827 -16.879 1.00 37.81 95 PHE A C 1
ATOM 757 O O . PHE A 1 95 ? 14.350 18.881 -16.275 1.00 37.81 95 PHE A O 1
ATOM 764 N N . GLY A 1 96 ? 15.745 17.290 -16.989 1.00 56.66 96 GLY A N 1
ATOM 765 C CA . GLY A 1 96 ? 16.957 17.836 -16.392 1.00 56.66 96 GLY A CA 1
ATOM 766 C C . GLY A 1 96 ? 17.388 17.174 -15.083 1.00 56.66 96 GLY A C 1
ATOM 767 O O . GLY A 1 96 ? 18.350 17.658 -14.474 1.00 56.66 96 GLY A O 1
ATOM 768 N N . THR A 1 97 ? 16.741 16.078 -14.671 1.00 53.47 97 THR A N 1
ATOM 769 C CA . THR A 1 97 ? 17.210 15.205 -13.590 1.00 53.47 97 THR A CA 1
ATOM 770 C C . THR A 1 97 ? 18.527 14.558 -13.996 1.00 53.47 97 THR A C 1
ATOM 772 O O . THR A 1 97 ? 18.704 14.131 -15.134 1.00 53.47 97 THR A O 1
ATOM 775 N N . LYS A 1 98 ? 19.462 14.450 -13.058 1.00 71.25 98 LYS A N 1
ATOM 776 C CA . LYS A 1 98 ? 20.733 13.745 -13.229 1.00 71.25 98 LYS A CA 1
ATOM 777 C C . LYS A 1 98 ? 20.799 12.582 -12.253 1.00 71.25 98 LYS A C 1
ATOM 779 O O . LYS A 1 98 ? 20.566 12.804 -11.067 1.00 71.25 98 LYS A O 1
ATOM 784 N N . TYR A 1 99 ? 21.146 11.382 -12.705 1.00 71.75 99 TYR A N 1
ATOM 785 C CA . TYR A 1 99 ? 21.265 10.215 -11.825 1.00 71.75 99 TYR A CA 1
ATOM 786 C C . TYR A 1 99 ? 22.508 9.372 -12.126 1.00 71.75 99 TYR A C 1
ATOM 788 O O . TYR A 1 99 ? 23.055 9.415 -13.229 1.00 71.75 99 TYR A O 1
ATOM 796 N N . SER A 1 100 ? 22.980 8.630 -11.120 1.00 73.38 100 SER A N 1
ATOM 797 C CA . SER A 1 100 ? 24.133 7.728 -11.238 1.00 73.38 100 SER A CA 1
ATOM 798 C C . SER A 1 100 ? 24.039 6.561 -10.244 1.00 73.38 100 SER A C 1
ATOM 800 O O . SER A 1 100 ? 23.445 6.682 -9.166 1.00 73.38 100 SER A O 1
ATOM 802 N N . LYS A 1 101 ? 24.610 5.411 -10.623 1.00 73.25 101 LYS A N 1
ATOM 803 C CA . LYS A 1 101 ? 24.735 4.219 -9.768 1.00 73.25 101 LYS A CA 1
ATOM 804 C C . LYS A 1 101 ? 25.966 4.382 -8.885 1.00 73.25 101 LYS A C 1
ATOM 806 O O . LYS A 1 101 ? 27.034 4.736 -9.375 1.00 73.25 101 LYS A O 1
ATOM 811 N N . VAL A 1 102 ? 25.838 4.065 -7.600 1.00 80.88 102 VAL A N 1
ATOM 812 C CA . VAL A 1 102 ? 26.931 4.224 -6.633 1.00 80.88 102 VAL A CA 1
ATOM 813 C C . VAL A 1 102 ? 27.346 2.872 -6.069 1.00 80.88 102 VAL A C 1
ATOM 815 O O . VAL A 1 102 ? 26.517 1.991 -5.849 1.00 80.88 102 VAL A O 1
ATOM 818 N N . LYS A 1 103 ? 28.652 2.681 -5.864 1.00 77.06 103 LYS A N 1
ATOM 819 C CA . LYS A 1 103 ? 29.225 1.490 -5.225 1.00 77.06 103 LYS A CA 1
ATOM 820 C C . LYS A 1 103 ? 30.079 1.923 -4.037 1.00 77.06 103 LYS A C 1
ATOM 822 O O . LYS A 1 103 ? 30.847 2.870 -4.147 1.00 77.06 103 LYS A O 1
ATOM 827 N N . GLY A 1 104 ? 29.957 1.213 -2.915 1.00 81.12 104 GLY A N 1
ATOM 828 C CA . GLY A 1 104 ? 30.787 1.439 -1.724 1.00 81.12 104 GLY A CA 1
ATOM 829 C C . GLY A 1 104 ? 30.263 2.481 -0.730 1.00 81.12 104 GLY A C 1
ATOM 830 O O . GLY A 1 104 ? 30.933 2.730 0.270 1.00 81.12 104 GLY A O 1
ATOM 831 N N . LEU A 1 105 ? 29.073 3.052 -0.955 1.00 86.69 105 LEU A N 1
ATOM 832 C CA . LEU A 1 105 ? 28.391 3.900 0.025 1.00 86.69 105 LEU A CA 1
ATOM 833 C C . LEU A 1 105 ? 27.332 3.112 0.785 1.00 86.69 105 LEU A C 1
ATOM 835 O O . LEU A 1 105 ? 26.482 2.460 0.185 1.00 86.69 105 LEU A O 1
ATOM 839 N N . LYS A 1 106 ? 27.342 3.241 2.109 1.00 89.31 106 LYS A N 1
ATOM 840 C CA . LYS A 1 106 ? 26.348 2.635 3.000 1.00 89.31 106 LYS A CA 1
ATOM 841 C C . LYS A 1 106 ? 25.662 3.697 3.846 1.00 89.31 106 LYS A C 1
ATOM 843 O O . LYS A 1 106 ? 26.226 4.757 4.099 1.00 89.31 106 LYS A O 1
ATOM 848 N N . THR A 1 107 ? 24.455 3.423 4.316 1.00 90.75 107 THR A N 1
ATOM 849 C CA . THR A 1 107 ? 23.711 4.304 5.226 1.00 90.75 107 THR A CA 1
ATOM 850 C C . THR A 1 107 ? 22.952 3.501 6.280 1.00 90.75 107 THR A C 1
ATOM 852 O O . THR A 1 107 ? 22.961 2.270 6.271 1.00 90.75 107 THR A O 1
ATOM 855 N N . LEU A 1 108 ? 22.329 4.208 7.220 1.00 90.00 108 LEU A N 1
ATOM 856 C CA . LEU A 1 108 ? 21.474 3.640 8.255 1.00 90.00 108 LEU A CA 1
ATOM 857 C C . LEU A 1 108 ? 20.032 3.553 7.751 1.00 90.00 108 LEU A C 1
ATOM 859 O O . LEU A 1 108 ? 19.451 4.553 7.322 1.00 90.00 108 LEU A O 1
ATOM 863 N N . THR A 1 109 ? 19.444 2.370 7.875 1.00 88.38 109 THR A N 1
ATOM 864 C CA . THR A 1 109 ? 18.050 2.079 7.538 1.00 88.38 109 THR A CA 1
ATOM 865 C C . THR A 1 109 ? 17.303 1.564 8.772 1.00 88.38 109 THR A C 1
ATOM 867 O O . THR A 1 109 ? 17.916 1.152 9.760 1.00 88.38 109 THR A O 1
ATOM 870 N N . PHE A 1 110 ? 15.973 1.624 8.759 1.00 88.69 110 PHE A N 1
ATOM 871 C CA . PHE A 1 110 ? 15.126 1.172 9.858 1.00 88.69 110 PHE A CA 1
ATOM 872 C C . PHE A 1 110 ? 14.203 0.046 9.397 1.00 88.69 110 PHE A C 1
ATOM 874 O O . PHE A 1 110 ? 13.274 0.241 8.610 1.00 88.69 110 PHE A O 1
ATOM 881 N N . ASN A 1 111 ? 14.411 -1.141 9.950 1.00 86.69 111 ASN A N 1
ATOM 882 C CA . ASN A 1 111 ? 13.557 -2.281 9.679 1.00 86.69 111 ASN A CA 1
ATOM 883 C C . ASN A 1 111 ? 12.283 -2.179 10.528 1.00 86.69 111 ASN A C 1
ATOM 885 O O . ASN A 1 111 ? 12.300 -2.377 11.745 1.00 86.69 111 ASN A O 1
ATOM 889 N N . GLN A 1 112 ? 11.150 -1.885 9.889 1.00 80.06 112 GLN A N 1
ATOM 890 C CA . GLN A 1 112 ? 9.871 -1.715 10.589 1.00 80.06 112 GLN A CA 1
ATOM 891 C C . GLN A 1 112 ? 9.353 -3.005 11.239 1.00 80.06 112 GLN A C 1
ATOM 893 O O . GLN A 1 112 ? 8.646 -2.931 12.247 1.00 80.06 112 GLN A O 1
ATOM 898 N N . LYS A 1 113 ? 9.710 -4.179 10.694 1.00 80.06 113 LYS A N 1
ATOM 899 C CA . LYS A 1 113 ? 9.282 -5.482 11.224 1.00 80.06 113 LYS A CA 1
ATOM 900 C C . LYS A 1 113 ? 10.025 -5.808 12.518 1.00 80.06 113 LYS A C 1
ATOM 902 O O . LYS A 1 113 ? 9.398 -6.133 13.523 1.00 80.06 113 LYS A O 1
ATOM 907 N N . THR A 1 114 ? 11.352 -5.673 12.512 1.00 84.00 114 THR A N 1
ATOM 908 C CA . THR A 1 114 ? 12.199 -5.978 13.682 1.00 84.00 114 THR A CA 1
ATOM 909 C C . THR A 1 114 ? 12.292 -4.813 14.668 1.00 84.00 114 THR A C 1
ATOM 911 O O . THR A 1 114 ? 12.669 -5.015 15.822 1.00 84.00 114 THR A O 1
ATOM 914 N N . LYS A 1 115 ? 11.924 -3.598 14.235 1.00 83.31 115 LYS A N 1
ATOM 915 C CA . LYS A 1 115 ? 12.081 -2.325 14.958 1.00 83.31 115 LYS A CA 1
ATOM 916 C C . LYS A 1 115 ? 13.533 -2.017 15.333 1.00 83.31 115 LYS A C 1
ATOM 918 O O . LYS A 1 115 ? 13.776 -1.357 16.347 1.00 83.31 115 LYS A O 1
ATOM 923 N N . LYS A 1 116 ? 14.486 -2.493 14.530 1.00 85.81 116 LYS A N 1
ATOM 924 C CA . LYS A 1 116 ? 15.925 -2.275 14.710 1.00 85.81 116 LYS A CA 1
ATOM 925 C C . LYS A 1 116 ? 16.496 -1.425 13.577 1.00 85.81 116 LYS A C 1
ATOM 927 O O . LYS A 1 116 ? 15.962 -1.406 12.468 1.00 85.81 116 LYS A O 1
ATOM 932 N N . PHE A 1 117 ? 17.575 -0.713 13.884 1.00 88.44 117 PHE A N 1
ATOM 933 C CA . PHE A 1 117 ? 18.384 -0.031 12.882 1.00 88.44 117 PHE A CA 1
ATOM 934 C C . PHE A 1 117 ? 19.387 -1.012 12.282 1.00 88.44 117 PHE A C 1
ATOM 936 O O . PHE A 1 117 ? 19.979 -1.815 13.000 1.00 88.44 117 PHE A O 1
ATOM 943 N N . GLU A 1 118 ? 19.558 -0.937 10.971 1.00 90.06 118 GLU A N 1
ATOM 944 C CA . GLU A 1 118 ? 20.432 -1.803 10.183 1.00 90.06 118 GLU A CA 1
ATOM 945 C C . GLU A 1 118 ? 21.249 -0.936 9.215 1.00 90.06 118 GLU A C 1
ATOM 947 O O . GLU A 1 118 ? 20.981 0.258 9.047 1.00 90.06 118 GLU A O 1
ATOM 952 N N . ILE A 1 119 ? 22.261 -1.525 8.581 1.00 88.75 119 ILE A N 1
ATOM 953 C CA . ILE A 1 119 ? 23.078 -0.847 7.571 1.00 88.75 119 ILE A CA 1
ATOM 954 C C . ILE A 1 119 ? 22.745 -1.423 6.207 1.00 88.75 119 ILE A C 1
ATOM 956 O O . ILE A 1 119 ? 22.700 -2.639 6.041 1.00 88.75 119 ILE A O 1
ATOM 960 N N . ALA A 1 120 ? 22.543 -0.535 5.242 1.00 88.44 120 ALA A N 1
ATOM 961 C CA . ALA A 1 120 ? 22.182 -0.878 3.878 1.00 88.44 120 ALA A CA 1
ATOM 962 C C . ALA A 1 120 ? 23.019 -0.081 2.874 1.00 88.44 120 ALA A C 1
ATOM 964 O O . ALA A 1 120 ? 23.475 1.027 3.169 1.00 88.44 120 ALA A O 1
ATOM 965 N N . ASP A 1 121 ? 23.229 -0.655 1.693 1.00 88.06 121 ASP A N 1
ATOM 966 C CA . ASP A 1 121 ? 23.949 -0.003 0.603 1.00 88.06 121 ASP A CA 1
ATOM 967 C C . ASP A 1 121 ? 23.085 1.078 -0.062 1.00 88.06 121 ASP A C 1
ATOM 969 O O . ASP A 1 121 ? 21.892 0.890 -0.314 1.00 88.06 121 ASP A O 1
ATOM 973 N N . ILE A 1 122 ? 23.706 2.215 -0.378 1.00 84.50 122 ILE A N 1
ATOM 974 C CA . ILE A 1 122 ? 23.124 3.220 -1.268 1.00 84.50 122 ILE A CA 1
ATOM 975 C C . ILE A 1 122 ? 23.447 2.788 -2.694 1.00 84.50 122 ILE A C 1
ATOM 977 O O . ILE A 1 122 ? 24.607 2.779 -3.101 1.00 84.50 122 ILE A O 1
ATOM 981 N N . THR A 1 123 ? 22.417 2.429 -3.452 1.00 76.38 123 THR A N 1
ATOM 982 C CA . THR A 1 123 ? 22.586 1.863 -4.801 1.00 76.38 123 THR A CA 1
ATOM 983 C C . THR A 1 123 ? 22.560 2.926 -5.895 1.00 76.38 123 THR A C 1
ATOM 985 O O . THR A 1 123 ? 23.294 2.816 -6.877 1.00 76.38 123 THR A O 1
ATOM 988 N N . HIS A 1 124 ? 21.751 3.972 -5.716 1.00 76.31 124 HIS A N 1
ATOM 989 C CA . HIS A 1 124 ? 21.555 5.040 -6.695 1.00 76.31 124 HIS A CA 1
ATOM 990 C C . HIS A 1 124 ? 21.414 6.395 -6.007 1.00 76.31 124 HIS A C 1
ATOM 992 O O . HIS A 1 124 ? 20.917 6.483 -4.878 1.00 76.31 124 HIS A O 1
ATOM 998 N N . VAL A 1 125 ? 21.835 7.441 -6.717 1.00 78.38 125 VAL A N 1
ATOM 999 C CA . VAL A 1 125 ? 21.611 8.842 -6.359 1.00 78.38 125 VAL A CA 1
ATOM 1000 C C . VAL A 1 125 ? 20.979 9.594 -7.525 1.00 78.38 125 VAL A C 1
ATOM 1002 O O . VAL A 1 125 ? 21.313 9.338 -8.684 1.00 78.38 125 VAL A O 1
ATOM 1005 N N . SER A 1 126 ? 20.100 10.548 -7.225 1.00 69.50 126 SER A N 1
ATOM 1006 C CA . SER A 1 126 ? 19.455 11.391 -8.232 1.00 69.50 126 SER A CA 1
ATOM 1007 C C . SER A 1 126 ? 19.297 12.839 -7.763 1.00 69.50 126 SER A C 1
ATOM 1009 O O . SER A 1 126 ? 19.012 13.125 -6.598 1.00 69.50 126 SER A O 1
ATOM 1011 N N . LYS A 1 127 ? 19.494 13.773 -8.694 1.00 80.19 127 LYS A N 1
ATOM 1012 C CA . LYS A 1 127 ? 19.234 15.210 -8.565 1.00 80.19 127 LYS A CA 1
ATOM 1013 C C . LYS A 1 127 ? 18.096 15.555 -9.509 1.00 80.19 127 LYS A C 1
ATOM 1015 O O . LYS A 1 127 ? 18.292 15.423 -10.709 1.00 80.19 127 LYS A O 1
ATOM 1020 N N . HIS A 1 128 ? 16.962 16.016 -9.001 1.00 71.88 128 HIS A N 1
ATOM 1021 C CA . HIS A 1 128 ? 15.784 16.346 -9.806 1.00 71.88 128 HIS A CA 1
ATOM 1022 C C . HIS A 1 128 ? 15.645 17.859 -10.013 1.00 71.88 128 HIS A C 1
ATOM 1024 O O . HIS A 1 128 ? 16.358 18.664 -9.407 1.00 71.88 128 HIS A O 1
ATOM 1030 N N . THR A 1 129 ? 14.717 18.249 -10.886 1.00 68.75 129 THR A N 1
ATOM 1031 C CA . THR A 1 129 ? 14.327 19.650 -11.070 1.00 68.75 129 THR A CA 1
ATOM 1032 C C . THR A 1 129 ? 13.763 20.265 -9.789 1.00 68.75 129 THR A C 1
ATOM 1034 O O . THR A 1 129 ? 13.308 19.534 -8.906 1.00 68.75 129 THR A O 1
ATOM 1037 N N . PRO A 1 130 ? 13.785 21.605 -9.656 1.00 75.62 130 PRO A N 1
ATOM 1038 C CA . PRO A 1 130 ? 13.218 22.268 -8.494 1.00 75.62 130 PRO A CA 1
ATOM 1039 C C . PRO A 1 130 ? 11.745 21.910 -8.271 1.00 75.62 130 PRO A C 1
ATOM 1041 O O . PRO A 1 130 ? 10.931 21.972 -9.190 1.00 75.62 130 PRO A O 1
ATOM 1044 N N . GLN A 1 131 ? 11.403 21.543 -7.038 1.00 69.88 131 GLN A N 1
ATOM 1045 C CA . GLN A 1 131 ? 10.044 21.188 -6.627 1.00 69.88 131 GLN A CA 1
ATOM 1046 C C . GLN A 1 131 ? 9.667 21.949 -5.361 1.00 69.88 131 GLN A C 1
ATOM 1048 O O . GLN A 1 131 ? 10.529 22.374 -4.593 1.00 69.88 131 GLN A O 1
ATOM 1053 N N . LYS A 1 132 ? 8.365 22.123 -5.118 1.00 75.56 132 LYS A N 1
ATOM 1054 C CA . LYS A 1 132 ? 7.883 22.740 -3.877 1.00 75.56 132 LYS A CA 1
ATOM 1055 C C . LYS A 1 132 ? 8.200 21.844 -2.690 1.00 75.56 132 LYS A C 1
ATOM 1057 O O . LYS A 1 132 ? 7.865 20.659 -2.704 1.00 75.56 132 LYS A O 1
ATOM 1062 N N . THR A 1 133 ? 8.780 22.426 -1.648 1.00 83.44 133 THR A N 1
ATOM 1063 C CA . THR A 1 133 ? 9.163 21.692 -0.443 1.00 83.44 133 THR A CA 1
ATOM 1064 C C . THR A 1 133 ? 8.368 22.131 0.787 1.00 83.44 133 THR A C 1
ATOM 1066 O O . THR A 1 133 ? 7.745 23.195 0.839 1.00 83.44 133 THR A O 1
ATOM 1069 N N . ILE A 1 134 ? 8.347 21.271 1.800 1.00 86.00 134 ILE A N 1
ATOM 1070 C CA . ILE A 1 134 ? 7.779 21.535 3.117 1.00 86.00 134 ILE A CA 1
ATOM 1071 C C . ILE A 1 134 ? 8.815 21.216 4.183 1.00 86.00 134 ILE A C 1
ATOM 1073 O O . ILE A 1 134 ? 9.450 20.165 4.166 1.00 86.00 134 ILE A O 1
ATOM 1077 N N . THR A 1 135 ? 8.963 22.129 5.130 1.00 92.06 135 THR A N 1
ATOM 1078 C CA . THR A 1 135 ? 9.837 21.985 6.282 1.00 92.06 135 THR A CA 1
ATOM 1079 C C . THR A 1 135 ? 9.025 21.577 7.503 1.00 92.06 135 THR A C 1
ATOM 1081 O O . THR A 1 135 ? 8.110 22.291 7.912 1.00 92.06 135 THR A O 1
ATOM 1084 N N . LEU A 1 136 ? 9.346 20.426 8.086 1.00 92.50 136 LEU A N 1
ATOM 1085 C CA . LEU A 1 136 ? 8.717 19.872 9.281 1.00 92.50 136 LEU A CA 1
ATOM 1086 C C . LEU A 1 136 ? 9.638 20.089 10.478 1.00 92.50 136 LEU A C 1
ATOM 1088 O O . LEU A 1 136 ? 10.799 19.685 10.426 1.00 92.50 136 LEU A O 1
ATOM 1092 N N . LYS A 1 137 ? 9.116 20.662 11.566 1.00 94.12 137 LYS A N 1
ATOM 1093 C CA . LYS A 1 137 ? 9.831 20.814 12.840 1.00 94.12 137 LYS A CA 1
ATOM 1094 C C . LYS A 1 137 ? 9.185 19.967 13.928 1.00 94.12 137 LYS A C 1
ATOM 1096 O O . LYS A 1 137 ? 7.982 20.064 14.194 1.00 94.12 137 LYS A O 1
ATOM 1101 N N . THR A 1 138 ? 9.989 19.132 14.569 1.00 92.75 138 THR A N 1
ATOM 1102 C CA . THR A 1 138 ? 9.562 18.220 15.631 1.00 92.75 138 THR A CA 1
ATOM 1103 C C . THR A 1 138 ? 9.755 18.838 17.012 1.00 92.75 138 THR A C 1
ATOM 1105 O O . THR A 1 138 ? 10.587 19.727 17.193 1.00 92.75 138 THR A O 1
ATOM 1108 N N . LYS A 1 139 ? 9.000 18.387 18.021 1.00 90.00 139 LYS A N 1
ATOM 1109 C CA . LYS A 1 139 ? 9.072 18.947 19.381 1.00 90.00 139 LYS A CA 1
ATOM 1110 C C . LYS A 1 139 ? 10.436 18.763 20.034 1.00 90.00 139 LYS A C 1
ATOM 1112 O O . LYS A 1 139 ? 10.798 19.570 20.884 1.00 90.00 139 LYS A O 1
ATOM 1117 N N . SER A 1 140 ? 11.207 17.754 19.633 1.00 85.88 140 SER A N 1
ATOM 1118 C CA . SER A 1 140 ? 12.595 17.608 20.074 1.00 85.88 140 SER A CA 1
ATOM 1119 C C . SER A 1 140 ? 13.560 18.616 19.436 1.00 85.88 140 SER A C 1
ATOM 1121 O O . SER A 1 140 ? 14.760 18.516 19.672 1.00 85.88 140 SER A O 1
ATOM 1123 N N . GLY A 1 141 ? 13.086 19.499 18.552 1.00 86.19 141 GLY A N 1
ATOM 1124 C CA . GLY A 1 141 ? 13.904 20.474 17.833 1.00 86.19 141 GLY A CA 1
ATOM 1125 C C . GLY A 1 141 ? 14.579 19.942 16.565 1.00 86.19 141 GLY A C 1
ATOM 1126 O O . GLY A 1 141 ? 15.539 20.554 16.107 1.00 86.19 141 GLY A O 1
ATOM 1127 N N . ARG A 1 142 ? 14.127 18.811 15.998 1.00 90.12 142 ARG A N 1
ATOM 1128 C CA . ARG A 1 142 ? 14.636 18.320 14.703 1.00 90.12 142 ARG A CA 1
ATOM 1129 C C . ARG A 1 142 ? 13.852 18.962 13.569 1.00 90.12 142 ARG A C 1
ATOM 1131 O O . ARG A 1 142 ? 12.660 19.221 13.708 1.00 90.12 142 ARG A O 1
ATOM 1138 N N . GLU A 1 143 ? 14.517 19.195 12.449 1.00 92.44 143 GLU A N 1
ATOM 1139 C CA . GLU A 1 143 ? 13.930 19.847 11.283 1.00 92.44 143 GLU A CA 1
ATOM 1140 C C . GLU A 1 143 ? 14.307 19.085 10.017 1.00 92.44 143 GLU A C 1
ATOM 1142 O O . GLU A 1 143 ? 15.472 18.739 9.828 1.00 92.44 143 GLU A O 1
ATOM 1147 N N . ILE A 1 144 ? 13.341 18.819 9.141 1.00 92.12 144 ILE A N 1
ATOM 1148 C CA . ILE A 1 144 ? 13.576 18.187 7.838 1.00 92.12 144 ILE A CA 1
ATOM 1149 C C . ILE A 1 144 ? 12.778 18.907 6.764 1.00 92.12 144 ILE A C 1
ATOM 1151 O O . ILE A 1 144 ? 11.656 19.331 7.016 1.00 92.12 144 ILE A O 1
ATOM 1155 N N . THR A 1 145 ? 13.357 19.055 5.574 1.00 90.62 145 THR A N 1
ATOM 1156 C CA . THR A 1 145 ? 12.672 19.635 4.418 1.00 90.62 145 THR A CA 1
ATOM 1157 C C . THR A 1 145 ? 12.587 18.599 3.300 1.00 90.62 145 THR A C 1
ATOM 1159 O O . THR A 1 145 ? 13.608 18.058 2.879 1.00 90.62 145 THR A O 1
ATOM 1162 N N . THR A 1 146 ? 11.375 18.304 2.837 1.00 86.25 146 THR A N 1
ATOM 1163 C CA . THR A 1 146 ? 11.084 17.276 1.820 1.00 86.25 146 THR A CA 1
ATOM 1164 C C . THR A 1 146 ? 10.080 17.794 0.799 1.00 86.25 146 THR A C 1
ATOM 1166 O O . THR A 1 146 ? 9.502 18.865 0.990 1.00 86.25 146 THR A O 1
ATOM 1169 N N . THR A 1 147 ? 9.812 17.034 -0.261 1.00 78.31 147 THR A N 1
ATOM 1170 C CA . THR A 1 147 ? 8.599 17.242 -1.064 1.00 78.31 147 THR A CA 1
ATOM 1171 C C . THR A 1 147 ? 7.348 17.006 -0.205 1.00 78.31 147 THR A C 1
ATOM 1173 O O . THR A 1 147 ? 7.409 16.378 0.860 1.00 78.31 147 THR A O 1
ATOM 1176 N N . LEU A 1 148 ? 6.208 17.575 -0.606 1.00 76.38 148 LEU A N 1
ATOM 1177 C CA . LEU A 1 148 ? 4.973 17.550 0.196 1.00 76.38 148 LEU A CA 1
ATOM 1178 C C . LEU A 1 148 ? 4.413 16.131 0.398 1.00 76.38 148 LEU A C 1
ATOM 1180 O O . LEU A 1 148 ? 3.772 15.855 1.415 1.00 76.38 148 LEU A O 1
ATOM 1184 N N . ASP A 1 149 ? 4.653 15.264 -0.574 1.00 63.41 149 ASP A N 1
ATOM 1185 C CA . ASP A 1 149 ? 4.207 13.877 -0.677 1.00 63.41 149 ASP A CA 1
ATOM 1186 C C . ASP A 1 149 ? 5.141 12.877 0.015 1.00 63.41 149 ASP A C 1
ATOM 1188 O O . ASP A 1 149 ? 4.775 11.720 0.213 1.00 63.41 149 ASP A O 1
ATOM 1192 N N . HIS A 1 150 ? 6.308 13.330 0.479 1.00 74.44 150 HIS A N 1
ATOM 1193 C CA . HIS A 1 150 ? 7.325 12.442 1.026 1.00 74.44 150 HIS A CA 1
ATOM 1194 C C . HIS A 1 150 ? 6.806 11.625 2.227 1.00 74.44 150 HIS A C 1
ATOM 1196 O O . HIS A 1 150 ? 6.352 12.220 3.212 1.00 74.44 150 HIS A O 1
ATOM 1202 N N . PRO A 1 151 ? 6.872 10.282 2.203 1.00 76.19 151 PRO A N 1
ATOM 1203 C CA . PRO A 1 151 ? 6.256 9.442 3.219 1.00 76.19 151 PRO A CA 1
ATOM 1204 C C . PRO A 1 151 ? 7.153 9.276 4.449 1.00 76.19 151 PRO A C 1
ATOM 1206 O O . PRO A 1 151 ? 8.358 9.042 4.377 1.00 76.19 151 PRO A O 1
ATOM 1209 N N . PHE A 1 152 ? 6.527 9.299 5.618 1.00 85.94 152 PHE A N 1
ATOM 1210 C CA . PHE A 1 152 ? 7.138 9.021 6.908 1.00 85.94 152 PHE A CA 1
ATOM 1211 C C . PHE A 1 152 ? 6.457 7.805 7.547 1.00 85.94 152 PHE A C 1
ATOM 1213 O O . PHE A 1 152 ? 5.223 7.737 7.579 1.00 85.94 152 PHE A O 1
ATOM 1220 N N . PRO A 1 153 ? 7.219 6.836 8.082 1.00 84.25 153 PRO A N 1
ATOM 1221 C CA . PRO A 1 153 ? 6.657 5.759 8.879 1.00 84.25 153 PRO A CA 1
ATOM 1222 C C . PRO A 1 153 ? 6.146 6.297 10.224 1.00 84.25 153 PRO A C 1
ATOM 1224 O O . PRO A 1 153 ? 6.791 7.103 10.897 1.00 84.25 153 PRO A O 1
ATOM 1227 N N . THR A 1 154 ? 4.974 5.818 10.624 1.00 85.00 154 THR A N 1
ATOM 1228 C CA . THR A 1 154 ? 4.249 6.185 11.846 1.00 85.00 154 THR A CA 1
ATOM 1229 C C . THR A 1 154 ? 3.743 4.926 12.553 1.00 85.00 154 THR A C 1
ATOM 1231 O O . THR A 1 154 ? 3.831 3.816 12.024 1.00 85.00 154 THR A O 1
ATOM 1234 N N . LYS A 1 155 ? 3.164 5.060 13.756 1.00 79.38 155 LYS A N 1
ATOM 1235 C CA . LYS A 1 155 ? 2.587 3.901 14.468 1.00 79.38 155 LYS A CA 1
ATOM 1236 C C . LYS A 1 155 ? 1.434 3.234 13.714 1.00 79.38 155 LYS A C 1
ATOM 1238 O O . LYS A 1 155 ? 1.189 2.052 13.936 1.00 79.38 155 LYS A O 1
ATOM 1243 N N . ASN A 1 156 ? 0.749 3.987 12.853 1.00 73.94 156 ASN A N 1
ATOM 1244 C CA . ASN A 1 156 ? -0.457 3.564 12.144 1.00 73.94 156 ASN A CA 1
ATOM 1245 C C . ASN A 1 156 ? -0.200 3.301 10.646 1.00 73.94 156 ASN A C 1
ATOM 1247 O O . ASN A 1 156 ? -1.141 3.348 9.861 1.00 73.94 156 ASN A O 1
ATOM 1251 N N . GLY A 1 157 ? 1.053 3.065 10.239 1.00 78.50 157 GLY A N 1
ATOM 1252 C CA . GLY A 1 157 ? 1.439 2.886 8.833 1.00 78.50 157 GLY A CA 1
ATOM 1253 C C . GLY A 1 157 ? 2.279 4.052 8.315 1.00 78.50 157 GLY A C 1
ATOM 1254 O O . GLY A 1 157 ? 3.060 4.627 9.070 1.00 78.50 157 GLY A O 1
ATOM 1255 N N . LYS A 1 158 ? 2.137 4.423 7.042 1.00 76.00 158 LYS A N 1
ATOM 1256 C CA . LYS A 1 158 ? 2.872 5.539 6.418 1.00 76.00 158 LYS A CA 1
ATOM 1257 C C . LYS A 1 158 ? 1.975 6.787 6.341 1.00 76.00 158 LYS A C 1
ATOM 1259 O O . LYS A 1 158 ? 0.772 6.661 6.137 1.00 76.00 158 LYS A O 1
ATOM 1264 N N . LYS A 1 159 ? 2.542 7.985 6.511 1.00 77.31 159 LYS A N 1
ATOM 1265 C CA . LYS A 1 159 ? 1.865 9.275 6.266 1.00 77.31 159 LYS A CA 1
ATOM 1266 C C . LYS A 1 159 ? 2.789 10.242 5.540 1.00 77.31 159 LYS A C 1
ATOM 1268 O O . LYS A 1 159 ? 3.972 10.283 5.850 1.00 77.31 159 LYS A O 1
ATOM 1273 N N . ILE A 1 160 ? 2.255 11.061 4.643 1.00 74.94 160 ILE A N 1
ATOM 1274 C CA . ILE A 1 160 ? 3.052 12.035 3.882 1.00 74.94 160 ILE A CA 1
ATOM 1275 C C . ILE A 1 160 ? 3.441 13.271 4.695 1.00 74.94 160 ILE A C 1
ATOM 1277 O O . ILE A 1 160 ? 2.770 13.619 5.669 1.00 74.94 160 ILE A O 1
ATOM 1281 N N . ALA A 1 161 ? 4.485 13.981 4.264 1.00 82.81 161 ALA A N 1
ATOM 1282 C CA . ALA A 1 161 ? 5.024 15.181 4.906 1.00 82.81 161 ALA A CA 1
ATOM 1283 C C . ALA A 1 161 ? 3.938 16.233 5.212 1.00 82.81 161 ALA A C 1
ATOM 1285 O O . ALA A 1 161 ? 3.877 16.800 6.312 1.00 82.81 161 ALA A O 1
ATOM 1286 N N . ALA A 1 162 ? 3.011 16.452 4.274 1.00 75.12 162 ALA A N 1
ATOM 1287 C CA . ALA A 1 162 ? 1.895 17.382 4.441 1.00 75.12 162 ALA A CA 1
ATOM 1288 C C . ALA A 1 162 ? 0.962 17.020 5.617 1.00 75.12 162 ALA A C 1
ATOM 1290 O O . ALA A 1 162 ? 0.498 17.911 6.335 1.00 75.12 162 ALA A O 1
ATOM 1291 N N . GLU A 1 163 ? 0.774 15.732 5.915 1.00 77.75 163 GLU A N 1
ATOM 1292 C CA . GLU A 1 163 ? -0.248 15.221 6.847 1.00 77.75 163 GLU A CA 1
ATOM 1293 C C . GLU A 1 163 ? 0.309 14.574 8.117 1.00 77.75 163 GLU A C 1
ATOM 1295 O O . GLU A 1 163 ? -0.413 14.367 9.091 1.00 77.75 163 GLU A O 1
ATOM 1300 N N . VAL A 1 164 ? 1.600 14.256 8.139 1.00 86.69 164 VAL A N 1
ATOM 1301 C CA . VAL A 1 164 ? 2.229 13.564 9.262 1.00 86.69 164 VAL A CA 1
ATOM 1302 C C . VAL A 1 164 ? 2.219 14.431 10.528 1.00 86.69 164 VAL A C 1
ATOM 1304 O O . VAL A 1 164 ? 2.651 15.581 10.518 1.00 86.69 164 VAL A O 1
ATOM 1307 N N . GLU A 1 165 ? 1.688 13.901 11.627 1.00 88.75 165 GLU A N 1
ATOM 1308 C CA . GLU A 1 165 ? 1.648 14.590 12.931 1.00 88.75 165 GLU A CA 1
ATOM 1309 C C . GLU A 1 165 ? 2.717 14.066 13.894 1.00 88.75 165 GLU A C 1
ATOM 1311 O O . GLU A 1 165 ? 3.081 14.734 14.864 1.00 88.75 165 GLU A O 1
ATOM 1316 N N . GLU A 1 166 ? 3.229 12.868 13.626 1.00 91.25 166 GLU A N 1
ATOM 1317 C CA . GLU A 1 166 ? 4.275 12.219 14.398 1.00 91.25 166 GLU A CA 1
ATOM 1318 C C . GLU A 1 166 ? 5.237 11.480 13.477 1.00 91.25 166 GLU A C 1
ATOM 1320 O O . GLU A 1 166 ? 4.819 10.864 12.502 1.00 91.25 166 GLU A O 1
ATOM 1325 N N . VAL A 1 167 ? 6.522 11.528 13.799 1.00 92.06 167 VAL A N 1
ATOM 1326 C CA . VAL A 1 167 ? 7.581 10.873 13.036 1.00 92.06 167 VAL A CA 1
ATOM 1327 C C . VAL A 1 167 ? 8.408 9.979 13.942 1.00 92.06 167 VAL A C 1
ATOM 1329 O O . VAL A 1 167 ? 8.531 10.198 15.151 1.00 92.06 167 VAL A O 1
ATOM 1332 N N . PHE A 1 168 ? 8.982 8.947 13.345 1.00 92.88 168 PHE A N 1
ATOM 1333 C CA . PHE A 1 168 ? 9.925 8.069 14.012 1.00 92.88 168 PHE A CA 1
ATOM 1334 C C . PHE A 1 168 ? 11.312 8.703 14.046 1.00 92.88 168 PHE A C 1
ATOM 1336 O O . PHE A 1 168 ? 11.820 9.199 13.047 1.00 92.88 168 PHE A O 1
ATOM 1343 N N . VAL A 1 169 ? 11.928 8.689 15.221 1.00 90.75 169 VAL A N 1
ATOM 1344 C CA . VAL A 1 169 ? 13.220 9.314 15.505 1.00 90.75 169 VAL A CA 1
ATOM 1345 C C . VAL A 1 169 ? 14.057 8.316 16.305 1.00 90.75 169 VAL A C 1
ATOM 1347 O O . VAL A 1 169 ? 13.538 7.745 17.264 1.00 90.75 169 VAL A O 1
ATOM 1350 N N . PRO A 1 170 ? 15.336 8.071 15.988 1.00 89.19 170 PRO A N 1
ATOM 1351 C CA . PRO A 1 170 ? 16.183 7.254 16.852 1.00 89.19 170 PRO A CA 1
ATOM 1352 C C . PRO A 1 170 ? 16.417 7.970 18.191 1.00 89.19 170 PRO A C 1
ATOM 1354 O O . PRO A 1 170 ? 16.772 9.152 18.210 1.00 89.19 170 PRO A O 1
ATOM 1357 N N . LYS A 1 171 ? 16.229 7.265 19.317 1.00 85.44 171 LYS A N 1
ATOM 1358 C CA . LYS A 1 171 ? 16.263 7.841 20.678 1.00 85.44 171 LYS A CA 1
ATOM 1359 C C . LYS A 1 171 ? 17.514 8.673 20.950 1.00 85.44 171 LYS A C 1
ATOM 1361 O O . LYS A 1 171 ? 17.409 9.774 21.486 1.00 85.44 171 LYS A O 1
ATOM 1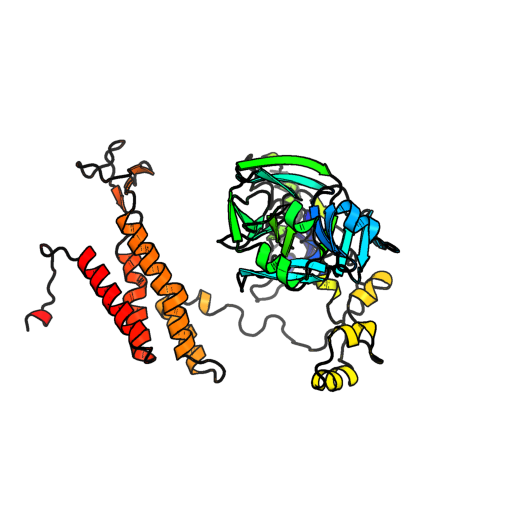366 N N . ASN A 1 172 ? 18.673 8.161 20.552 1.00 83.81 172 ASN A N 1
ATOM 1367 C CA . ASN A 1 172 ? 19.967 8.746 20.894 1.00 83.81 172 ASN A CA 1
ATOM 1368 C C . ASN A 1 172 ? 20.630 9.466 19.711 1.00 83.81 172 ASN A C 1
ATOM 1370 O O . ASN A 1 172 ? 21.813 9.807 19.777 1.00 83.81 172 ASN A O 1
ATOM 1374 N N . PHE A 1 173 ? 19.902 9.701 18.612 1.00 83.38 173 PHE A N 1
ATOM 1375 C CA . PHE A 1 173 ? 20.495 10.332 17.436 1.00 83.38 173 PHE A CA 1
ATOM 1376 C C . PHE A 1 173 ? 20.973 11.753 17.749 1.00 83.38 173 PHE A C 1
ATOM 1378 O O . PHE A 1 173 ? 20.165 12.630 18.073 1.00 83.38 173 PHE A O 1
ATOM 1385 N N . THR A 1 174 ? 22.272 11.994 17.565 1.00 79.44 174 THR A N 1
ATOM 1386 C CA . THR A 1 174 ? 22.901 13.320 17.608 1.00 79.44 174 THR A CA 1
ATOM 1387 C C . THR A 1 174 ? 23.934 13.446 16.490 1.00 79.44 174 THR A C 1
ATOM 1389 O O . THR A 1 174 ? 24.563 12.462 16.110 1.00 79.44 174 THR A O 1
ATOM 1392 N N . GLU A 1 175 ? 24.180 14.659 15.979 1.00 75.94 175 GLU A N 1
ATOM 1393 C CA . GLU A 1 175 ? 25.221 14.850 14.950 1.00 75.94 175 GLU A CA 1
ATOM 1394 C C . GLU A 1 175 ? 26.613 14.424 15.449 1.00 75.94 175 GLU A C 1
ATOM 1396 O O . GLU A 1 175 ? 27.425 13.920 14.675 1.00 75.94 175 GLU A O 1
ATOM 1401 N N . LYS A 1 176 ? 26.873 14.584 16.756 1.00 74.06 176 LYS A N 1
ATOM 1402 C CA . LYS A 1 176 ? 28.114 14.149 17.415 1.00 74.06 176 LYS A CA 1
ATOM 1403 C C . LYS A 1 176 ? 28.275 12.628 17.416 1.00 74.06 176 LYS A C 1
ATOM 1405 O O . LYS A 1 176 ? 29.403 12.161 17.300 1.00 74.06 176 LYS A O 1
ATOM 1410 N N . LEU A 1 177 ? 27.173 11.877 17.523 1.00 74.62 177 LEU A N 1
ATOM 1411 C CA . LEU A 1 177 ? 27.192 10.414 17.469 1.00 74.62 177 LEU A CA 1
ATOM 1412 C C . LEU A 1 177 ? 27.744 9.916 16.127 1.00 74.62 177 LEU A C 1
ATOM 1414 O O . LEU A 1 177 ? 28.520 8.968 16.104 1.00 74.62 177 LEU A O 1
ATOM 1418 N N . ILE A 1 178 ? 27.376 10.590 15.034 1.00 77.19 178 ILE A N 1
ATOM 1419 C CA . ILE A 1 178 ? 27.781 10.211 13.676 1.00 77.19 178 ILE A CA 1
ATOM 1420 C C . ILE A 1 178 ? 29.170 10.760 13.317 1.00 77.19 178 ILE A C 1
ATOM 1422 O O . ILE A 1 178 ? 29.967 10.043 12.731 1.00 77.19 178 ILE A O 1
ATOM 1426 N N . ARG A 1 179 ? 29.486 12.019 13.659 1.00 64.88 179 ARG A N 1
ATOM 1427 C CA . ARG A 1 179 ? 30.688 12.718 13.150 1.00 64.88 179 ARG A CA 1
ATOM 1428 C C . ARG A 1 179 ? 32.031 12.283 13.743 1.00 64.88 179 ARG A C 1
ATOM 1430 O O . ARG A 1 179 ? 33.050 12.573 13.133 1.00 64.88 179 ARG A O 1
ATOM 1437 N N . ASN A 1 180 ? 32.062 11.676 14.929 1.00 53.72 180 ASN A N 1
ATOM 1438 C CA . ASN A 1 180 ? 33.287 11.643 15.744 1.00 53.72 180 ASN A CA 1
ATOM 1439 C C . ASN A 1 180 ? 33.848 10.250 16.050 1.00 53.72 180 ASN A C 1
ATOM 1441 O O . ASN A 1 180 ? 34.565 10.096 17.041 1.00 53.72 180 ASN A O 1
ATOM 1445 N N . ARG A 1 181 ? 33.541 9.213 15.260 1.00 58.59 181 ARG A N 1
ATOM 1446 C CA . ARG A 1 181 ? 33.976 7.853 15.610 1.00 58.59 181 ARG A CA 1
ATOM 1447 C C . ARG A 1 181 ? 34.359 6.980 14.412 1.00 58.59 181 ARG A C 1
ATOM 1449 O O . ARG A 1 181 ? 33.529 6.702 13.555 1.00 58.59 181 ARG A O 1
ATOM 1456 N N . LYS A 1 182 ? 35.575 6.417 14.464 1.00 57.06 182 LYS A N 1
ATOM 1457 C CA . LYS A 1 182 ? 35.996 5.193 13.747 1.00 57.06 182 LYS A CA 1
ATOM 1458 C C . LYS A 1 182 ? 35.352 3.942 14.371 1.00 57.06 182 LYS A C 1
ATOM 1460 O O . LYS A 1 182 ? 36.038 2.985 14.713 1.00 57.06 182 LYS A O 1
ATOM 1465 N N . LYS A 1 183 ? 34.050 3.995 14.653 1.00 62.03 183 LYS A N 1
ATOM 1466 C CA . LYS A 1 183 ? 33.320 2.867 15.239 1.00 62.03 183 LYS A CA 1
ATOM 1467 C C . LYS A 1 183 ? 32.889 1.897 14.153 1.00 62.03 183 LYS A C 1
ATOM 1469 O O . LYS A 1 183 ? 32.580 2.313 13.036 1.00 62.03 183 LYS A O 1
ATOM 1474 N N . SER A 1 184 ? 32.835 0.616 14.508 1.00 61.22 184 SER A N 1
ATOM 1475 C CA . SER A 1 184 ? 32.305 -0.406 13.617 1.00 61.22 184 SER A CA 1
ATOM 1476 C C . SER A 1 184 ? 30.823 -0.149 13.307 1.00 61.22 184 SER A C 1
ATOM 1478 O O . SER A 1 184 ? 30.085 0.468 14.078 1.00 61.22 184 SER A O 1
ATOM 1480 N N . ALA A 1 185 ? 30.390 -0.637 12.149 1.00 62.66 185 ALA A N 1
ATOM 1481 C CA . ALA A 1 185 ? 29.010 -0.627 11.677 1.00 62.66 185 ALA A CA 1
ATOM 1482 C C . ALA A 1 185 ? 27.982 -1.037 12.763 1.00 62.66 185 ALA A C 1
ATOM 1484 O O . ALA A 1 185 ? 26.988 -0.340 12.968 1.00 62.66 185 ALA A O 1
ATOM 1485 N N . ALA A 1 186 ? 28.255 -2.120 13.496 1.00 64.50 186 ALA A N 1
ATOM 1486 C CA . ALA A 1 186 ? 27.347 -2.682 14.498 1.00 64.50 186 ALA A CA 1
ATOM 1487 C C . ALA A 1 186 ? 27.171 -1.789 15.742 1.00 64.50 186 ALA A C 1
ATOM 1489 O O . ALA A 1 186 ? 26.070 -1.671 16.282 1.00 64.50 186 ALA A O 1
ATOM 1490 N N . GLU A 1 187 ? 28.227 -1.097 16.171 1.00 69.81 187 GLU A N 1
ATOM 1491 C CA . GLU A 1 187 ? 28.172 -0.260 17.373 1.00 69.81 187 GLU A CA 1
ATOM 1492 C C . GLU A 1 187 ? 27.301 0.987 17.185 1.00 69.81 187 GLU A C 1
ATOM 1494 O O . GLU A 1 187 ? 26.654 1.436 18.127 1.00 69.81 187 GLU A O 1
ATOM 1499 N N . ILE A 1 188 ? 27.252 1.557 15.974 1.00 74.19 188 ILE A N 1
ATOM 1500 C CA . ILE A 1 188 ? 26.401 2.729 15.710 1.00 74.19 188 ILE A CA 1
ATOM 1501 C C . ILE A 1 188 ? 24.923 2.343 15.729 1.00 74.19 188 ILE A C 1
ATOM 1503 O O . ILE A 1 188 ? 24.109 3.086 16.277 1.00 74.19 188 ILE A O 1
ATOM 1507 N N . THR A 1 189 ? 24.566 1.184 15.171 1.00 76.88 189 THR A N 1
ATOM 1508 C CA . THR A 1 189 ? 23.177 0.707 15.191 1.00 76.88 189 THR A CA 1
ATOM 1509 C C . THR A 1 189 ? 22.665 0.456 16.610 1.00 76.88 189 THR A C 1
ATOM 1511 O O . THR A 1 189 ? 21.502 0.746 16.888 1.00 76.88 189 THR A O 1
ATOM 1514 N N . GLU A 1 190 ? 23.527 -0.003 17.523 1.00 78.50 190 GLU A N 1
ATOM 1515 C CA . GLU A 1 190 ? 23.198 -0.141 18.948 1.00 78.50 190 GLU A CA 1
ATOM 1516 C C . GLU A 1 190 ? 23.130 1.216 19.662 1.00 78.50 190 GLU A C 1
ATOM 1518 O O . GLU A 1 190 ? 22.170 1.484 20.392 1.00 78.50 190 GLU A O 1
ATOM 1523 N N . ASP A 1 191 ? 24.094 2.108 19.405 1.00 80.38 191 ASP A N 1
ATOM 1524 C CA . ASP A 1 191 ? 24.177 3.424 20.047 1.00 80.38 191 ASP A CA 1
ATOM 1525 C C . ASP A 1 191 ? 22.956 4.316 19.726 1.00 80.38 191 ASP A C 1
ATOM 1527 O O . ASP A 1 191 ? 22.553 5.121 20.571 1.00 80.38 191 ASP A O 1
ATOM 1531 N N . LEU A 1 192 ? 22.327 4.169 18.546 1.00 79.81 192 LEU A N 1
ATOM 1532 C CA . LEU A 1 192 ? 21.078 4.866 18.172 1.00 79.81 192 LEU A CA 1
ATOM 1533 C C . LEU A 1 192 ? 19.918 4.574 19.138 1.00 79.81 192 LEU A C 1
ATOM 1535 O O . LEU A 1 192 ? 19.003 5.398 19.282 1.00 79.81 192 LEU A O 1
ATOM 1539 N N . GLY A 1 193 ? 19.975 3.424 19.812 1.00 81.12 193 GLY A N 1
ATOM 1540 C CA . GLY A 1 193 ? 18.934 2.919 20.689 1.00 81.12 193 GLY A CA 1
ATOM 1541 C C . GLY A 1 193 ? 17.661 2.535 19.932 1.00 81.12 193 GLY A C 1
ATOM 1542 O O . GLY A 1 193 ? 17.659 2.243 18.740 1.00 81.12 193 GLY A O 1
ATOM 1543 N N . GLY A 1 194 ? 16.538 2.523 20.650 1.00 82.06 194 GLY A N 1
ATOM 1544 C CA . GLY A 1 194 ? 15.227 2.247 20.058 1.00 82.06 194 GLY A CA 1
ATOM 1545 C C . GLY A 1 194 ? 14.610 3.450 19.339 1.00 82.06 194 GLY A C 1
ATOM 1546 O O . GLY A 1 194 ? 15.169 4.546 19.301 1.00 82.06 194 GLY A O 1
ATOM 1547 N N . ILE A 1 195 ? 13.388 3.261 18.843 1.00 88.19 195 ILE A N 1
ATOM 1548 C CA . ILE A 1 195 ? 12.596 4.344 18.258 1.00 88.19 195 ILE A CA 1
ATOM 1549 C C . ILE A 1 195 ? 11.959 5.220 19.354 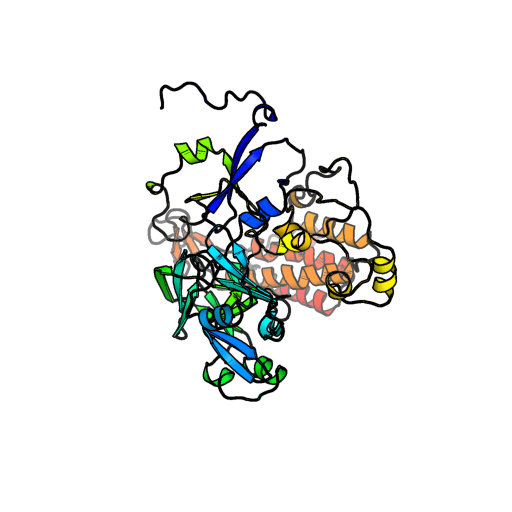1.00 88.19 195 ILE A C 1
ATOM 1551 O O . ILE A 1 195 ? 11.461 4.732 20.376 1.00 88.19 195 ILE A O 1
ATOM 1555 N N . PHE A 1 196 ? 11.957 6.525 19.127 1.00 88.12 196 PHE A N 1
ATOM 1556 C CA . PHE A 1 196 ? 11.171 7.539 19.813 1.00 88.12 196 PHE A CA 1
ATOM 1557 C C . PHE A 1 196 ? 10.165 8.111 18.812 1.00 88.12 196 PHE A C 1
ATOM 1559 O O . PHE A 1 196 ? 10.488 8.306 17.643 1.00 88.12 196 PHE A O 1
ATOM 1566 N N . VAL A 1 197 ? 8.933 8.347 19.256 1.00 90.81 197 VAL A N 1
ATOM 1567 C CA . VAL A 1 197 ? 7.896 8.941 18.407 1.00 90.81 197 VAL A CA 1
ATOM 1568 C C . VAL A 1 197 ? 7.776 10.400 18.782 1.00 90.81 197 VAL A C 1
ATOM 1570 O O . VAL A 1 197 ? 7.305 10.720 19.875 1.00 90.81 197 VAL A O 1
ATOM 1573 N N . ASP A 1 198 ? 8.242 11.259 17.885 1.00 92.00 198 ASP A N 1
ATOM 1574 C CA . ASP A 1 198 ? 8.255 12.694 18.098 1.00 92.00 198 ASP A CA 1
ATOM 1575 C C . ASP A 1 198 ? 7.114 13.363 17.342 1.00 92.00 198 ASP A C 1
ATOM 1577 O O . ASP A 1 198 ? 6.783 12.976 16.224 1.00 92.00 198 ASP A O 1
ATOM 1581 N N . LYS A 1 199 ? 6.506 14.379 17.950 1.00 92.88 199 LYS A N 1
ATOM 1582 C CA . LYS A 1 199 ? 5.389 15.105 17.344 1.00 92.88 199 LYS A CA 1
ATOM 1583 C C . LYS A 1 199 ? 5.902 16.274 16.529 1.00 92.88 199 LYS A C 1
ATOM 1585 O O . LYS A 1 199 ? 6.797 16.991 16.971 1.00 92.88 199 LYS A O 1
ATOM 1590 N N . ILE A 1 200 ? 5.278 16.521 15.389 1.00 92.81 200 ILE A N 1
ATOM 1591 C CA . ILE A 1 200 ? 5.515 17.730 14.605 1.00 92.81 200 ILE A CA 1
ATOM 1592 C C . ILE A 1 200 ? 4.714 18.868 15.231 1.00 92.81 200 ILE A C 1
ATOM 1594 O O . ILE A 1 200 ? 3.521 18.722 15.497 1.00 92.81 200 ILE A O 1
ATOM 1598 N N . PHE A 1 201 ? 5.381 19.984 15.522 1.00 91.62 201 PHE A N 1
ATOM 1599 C CA . PHE A 1 201 ? 4.731 21.172 16.085 1.00 91.62 201 PHE A CA 1
ATOM 1600 C C . PHE A 1 201 ? 4.608 22.310 15.074 1.00 91.62 201 PHE A C 1
ATOM 1602 O O . PHE A 1 201 ? 3.740 23.159 15.245 1.00 91.62 201 PHE A O 1
ATOM 1609 N N . ASP A 1 202 ? 5.447 22.321 14.037 1.00 90.62 202 ASP A N 1
ATOM 1610 C CA . ASP A 1 202 ? 5.417 23.341 12.996 1.00 90.62 202 ASP A CA 1
ATOM 1611 C C . ASP A 1 202 ? 5.694 22.731 11.616 1.00 90.62 202 ASP A C 1
ATOM 1613 O O . ASP A 1 202 ? 6.465 21.777 11.470 1.00 90.62 202 ASP A O 1
ATOM 1617 N N . LYS A 1 203 ? 5.019 23.280 10.606 1.00 91.19 203 LYS A N 1
ATOM 1618 C CA . LYS A 1 203 ? 5.146 22.904 9.199 1.00 91.19 203 LYS A CA 1
ATOM 1619 C C . LYS A 1 203 ? 5.169 24.176 8.359 1.00 91.19 203 LYS A C 1
ATOM 1621 O O . LYS A 1 203 ? 4.171 24.901 8.320 1.00 91.19 203 LYS A O 1
ATOM 1626 N N . GLN A 1 204 ? 6.245 24.420 7.628 1.00 88.88 204 GLN A N 1
ATOM 1627 C CA . GLN A 1 204 ? 6.407 25.619 6.806 1.00 88.88 204 GLN A CA 1
ATOM 1628 C C . GLN A 1 204 ? 6.560 25.220 5.341 1.00 88.88 204 GLN A C 1
ATOM 1630 O O . GLN A 1 204 ? 7.454 24.457 4.998 1.00 88.88 204 GLN A O 1
ATOM 1635 N N . LEU A 1 205 ? 5.665 25.702 4.477 1.00 81.94 205 LEU A N 1
ATOM 1636 C CA . LEU A 1 205 ? 5.821 25.520 3.035 1.00 81.94 205 LEU A CA 1
ATOM 1637 C C . LEU A 1 205 ? 6.923 26.449 2.539 1.00 81.94 205 LEU A C 1
ATOM 1639 O O . LEU A 1 205 ? 6.936 27.631 2.884 1.00 81.94 205 LEU A O 1
ATOM 1643 N N . LYS A 1 206 ? 7.806 25.908 1.712 1.00 76.88 206 LYS A N 1
ATOM 1644 C CA . LYS A 1 206 ? 8.846 26.650 1.016 1.00 76.88 206 LYS A CA 1
ATOM 1645 C C . LYS A 1 206 ? 8.536 26.723 -0.479 1.00 76.88 206 LYS A C 1
ATOM 1647 O O . LYS A 1 206 ? 7.598 26.093 -0.974 1.00 76.88 206 LYS A O 1
ATOM 1652 N N . GLY A 1 207 ? 9.282 27.582 -1.171 1.00 74.56 207 GLY A N 1
ATOM 1653 C CA . GLY A 1 207 ? 9.210 27.726 -2.623 1.00 74.56 207 GLY A CA 1
ATOM 1654 C C . GLY A 1 207 ? 9.754 26.500 -3.358 1.00 74.56 207 GLY A C 1
ATOM 1655 O O . GLY A 1 207 ? 9.896 25.421 -2.787 1.00 74.56 207 GLY A O 1
ATOM 1656 N N . GLU A 1 208 ? 10.045 26.674 -4.641 1.00 76.94 208 GLU A N 1
ATOM 1657 C CA . GLU A 1 208 ? 10.709 25.641 -5.434 1.00 76.94 208 GLU A CA 1
ATOM 1658 C C . GLU A 1 208 ? 12.195 25.575 -5.057 1.00 76.94 208 GLU A C 1
ATOM 1660 O O . GLU A 1 208 ? 12.922 26.560 -5.182 1.00 76.94 208 GLU A O 1
ATOM 1665 N N . GLU A 1 209 ? 12.633 24.418 -4.567 1.00 78.62 209 GLU A N 1
ATOM 1666 C CA . GLU A 1 209 ? 14.020 24.133 -4.194 1.00 78.62 209 GLU A CA 1
ATOM 1667 C C . GLU A 1 209 ? 14.535 22.941 -5.008 1.00 78.62 209 GLU A C 1
ATOM 1669 O O . GLU A 1 209 ? 13.767 22.045 -5.355 1.00 78.62 209 GLU A O 1
ATOM 1674 N N . GLU A 1 210 ? 15.841 22.900 -5.295 1.00 82.12 210 GLU A N 1
ATOM 1675 C CA . GLU A 1 210 ? 16.473 21.694 -5.844 1.00 82.12 210 GLU A CA 1
ATOM 1676 C C . GLU A 1 210 ? 16.273 20.514 -4.880 1.00 82.12 210 GLU A C 1
ATOM 1678 O O . GLU A 1 210 ? 16.636 20.596 -3.698 1.00 82.12 210 GLU A O 1
ATOM 1683 N N . VAL A 1 211 ? 15.742 19.405 -5.397 1.00 79.69 211 VAL A N 1
ATOM 1684 C CA . VAL A 1 211 ? 15.483 18.196 -4.612 1.00 79.69 211 VAL A CA 1
ATOM 1685 C C . VAL A 1 211 ? 16.310 17.008 -5.101 1.00 79.69 211 VAL A C 1
ATOM 1687 O O . VAL A 1 211 ? 16.667 16.887 -6.273 1.00 79.69 211 VAL A O 1
ATOM 1690 N N . TYR A 1 212 ? 16.647 16.137 -4.161 1.00 80.31 212 TYR A N 1
ATOM 1691 C CA . TYR A 1 212 ? 17.595 15.043 -4.307 1.00 80.31 212 TYR A CA 1
ATOM 1692 C C . TYR A 1 212 ? 16.982 13.770 -3.729 1.00 80.31 212 TYR A C 1
ATOM 1694 O O . TYR A 1 212 ? 16.229 13.826 -2.753 1.00 80.31 212 TYR A O 1
ATOM 1702 N N . SER A 1 213 ? 17.317 12.620 -4.297 1.00 78.50 213 SER A N 1
ATOM 1703 C CA . SER A 1 213 ? 16.890 11.325 -3.777 1.00 78.50 213 SER A CA 1
ATOM 1704 C C . SER A 1 213 ? 18.035 10.319 -3.795 1.00 78.50 213 SER A C 1
ATOM 1706 O O . SER A 1 213 ? 19.070 10.513 -4.439 1.00 78.50 213 SER A O 1
ATOM 1708 N N . LEU A 1 214 ? 17.865 9.264 -3.006 1.00 76.38 214 LEU A N 1
ATOM 1709 C CA . LEU A 1 214 ? 18.799 8.155 -2.888 1.00 76.38 214 LEU A CA 1
ATOM 1710 C C . LEU A 1 214 ? 18.024 6.864 -2.637 1.00 76.38 214 LEU A C 1
ATOM 1712 O O . LEU A 1 214 ? 17.005 6.886 -1.945 1.00 76.38 214 LEU A O 1
ATOM 1716 N N . THR A 1 215 ? 18.520 5.754 -3.180 1.00 72.44 215 THR A N 1
ATOM 1717 C CA . THR A 1 215 ? 17.834 4.449 -3.169 1.00 72.44 215 THR A CA 1
ATOM 1718 C C . THR A 1 215 ? 18.548 3.475 -2.236 1.00 72.44 215 THR A C 1
ATOM 1720 O O . THR A 1 215 ? 19.744 3.221 -2.411 1.00 72.44 215 THR A O 1
ATOM 1723 N N . VAL A 1 216 ? 17.823 2.917 -1.251 1.00 75.00 216 VAL A N 1
ATOM 1724 C CA . VAL A 1 216 ? 18.399 2.113 -0.146 1.00 75.00 216 VAL A CA 1
ATOM 1725 C C . VAL A 1 216 ? 17.565 0.845 0.098 1.00 75.00 216 VAL A C 1
ATOM 1727 O O . VAL A 1 216 ? 16.718 0.813 0.996 1.00 75.00 216 VAL A O 1
ATOM 1730 N N . PRO A 1 217 ? 17.772 -0.211 -0.705 1.00 67.62 217 PRO A N 1
ATOM 1731 C CA . PRO A 1 217 ? 17.199 -1.534 -0.454 1.00 67.62 217 PRO A CA 1
ATOM 1732 C C . PRO A 1 217 ? 17.825 -2.175 0.804 1.00 67.62 217 PRO A C 1
ATOM 1734 O O . PRO A 1 217 ? 18.978 -1.879 1.112 1.00 67.62 217 PRO A O 1
ATOM 1737 N N . PRO A 1 218 ? 17.136 -3.076 1.534 1.00 69.44 218 PRO A N 1
ATOM 1738 C CA . PRO A 1 218 ? 15.833 -3.673 1.220 1.00 69.44 218 PRO A CA 1
ATOM 1739 C C . PRO A 1 218 ? 14.636 -2.990 1.901 1.00 69.44 218 PRO A C 1
ATOM 1741 O O . PRO A 1 218 ? 13.498 -3.227 1.514 1.00 69.44 218 PRO A O 1
ATOM 1744 N N . HIS A 1 219 ? 14.858 -2.179 2.940 1.00 77.06 219 HIS A N 1
ATOM 1745 C CA . HIS A 1 219 ? 13.758 -1.645 3.761 1.00 77.06 219 HIS A CA 1
ATOM 1746 C C . HIS A 1 219 ? 13.196 -0.331 3.252 1.00 77.06 219 HIS A C 1
ATOM 1748 O O . HIS A 1 219 ? 12.190 0.128 3.789 1.00 77.06 219 HIS A O 1
ATOM 1754 N N . HIS A 1 220 ? 13.853 0.293 2.272 1.00 74.69 220 HIS A N 1
ATOM 1755 C CA . HIS A 1 220 ? 13.375 1.524 1.658 1.00 74.69 220 HIS A CA 1
ATOM 1756 C C . HIS A 1 220 ? 13.112 2.636 2.684 1.00 74.69 220 HIS A C 1
ATOM 1758 O O . HIS A 1 220 ? 12.230 3.473 2.524 1.00 74.69 220 HIS A O 1
ATOM 1764 N N . THR A 1 221 ? 13.880 2.646 3.775 1.00 82.94 221 THR A N 1
ATOM 1765 C CA . THR A 1 221 ? 13.846 3.688 4.802 1.00 82.94 221 THR A CA 1
ATOM 1766 C C . THR A 1 221 ? 15.241 4.223 5.046 1.00 82.94 221 THR A C 1
ATOM 1768 O O . THR A 1 221 ? 16.225 3.485 4.958 1.00 82.94 221 THR A O 1
ATOM 1771 N N . ILE A 1 222 ? 15.324 5.505 5.385 1.00 88.19 222 ILE A N 1
ATOM 1772 C CA . ILE A 1 222 ? 16.590 6.179 5.665 1.00 88.19 222 ILE A CA 1
ATOM 1773 C C . ILE A 1 222 ? 16.459 7.100 6.871 1.00 88.19 222 ILE A C 1
ATOM 1775 O O . ILE A 1 222 ? 15.367 7.566 7.200 1.00 88.19 222 ILE A O 1
ATOM 1779 N N . ILE A 1 223 ? 17.584 7.394 7.520 1.00 89.88 223 ILE A N 1
ATOM 1780 C CA . ILE A 1 223 ? 17.651 8.436 8.546 1.00 89.88 223 ILE A CA 1
ATOM 1781 C C . ILE A 1 223 ? 18.056 9.758 7.888 1.00 89.88 223 ILE A C 1
ATOM 1783 O O . ILE A 1 223 ? 19.168 9.905 7.395 1.00 89.88 223 ILE A O 1
ATOM 1787 N N . SER A 1 224 ? 17.175 10.747 7.934 1.00 88.56 224 SER A N 1
ATOM 1788 C CA . SER A 1 224 ? 17.349 12.072 7.334 1.00 88.56 224 SER A CA 1
ATOM 1789 C C . SER A 1 224 ? 17.133 13.156 8.387 1.00 88.56 224 SER A C 1
ATOM 1791 O O . SER A 1 224 ? 16.066 13.220 8.992 1.00 88.56 224 SER A O 1
ATOM 1793 N N . ASN A 1 225 ? 18.157 13.969 8.674 1.00 89.69 225 ASN A N 1
ATOM 1794 C CA . ASN A 1 225 ? 18.180 14.922 9.800 1.00 89.69 225 ASN A CA 1
ATOM 1795 C C . ASN A 1 225 ? 17.799 14.294 11.159 1.00 89.69 225 ASN A C 1
ATOM 1797 O O . ASN A 1 225 ? 17.241 14.945 12.044 1.00 89.69 225 ASN A O 1
ATOM 1801 N N . GLY A 1 226 ? 18.105 13.006 11.338 1.00 87.75 226 GLY A N 1
ATOM 1802 C CA . GLY A 1 226 ? 17.746 12.263 12.546 1.00 87.75 226 GLY A CA 1
ATOM 1803 C C . GLY A 1 226 ? 16.280 11.846 12.624 1.00 87.75 226 GLY A C 1
ATOM 1804 O O . GLY A 1 226 ? 15.834 11.454 13.696 1.00 87.75 226 GLY A O 1
ATOM 1805 N N . ILE A 1 227 ? 15.535 11.929 11.525 1.00 91.50 227 ILE A N 1
ATOM 1806 C CA . ILE A 1 227 ? 14.158 11.451 11.391 1.00 91.50 227 ILE A CA 1
ATOM 1807 C C . ILE A 1 227 ? 14.166 10.260 10.432 1.00 91.50 227 ILE A C 1
ATOM 1809 O O . ILE A 1 227 ? 14.870 10.285 9.427 1.00 91.50 227 ILE A O 1
ATOM 1813 N N . VAL A 1 228 ? 13.415 9.208 10.748 1.00 90.69 228 VAL A N 1
ATOM 1814 C CA . VAL A 1 228 ? 13.224 8.067 9.849 1.00 90.69 228 VAL A CA 1
ATOM 1815 C C . VAL A 1 228 ? 12.201 8.454 8.788 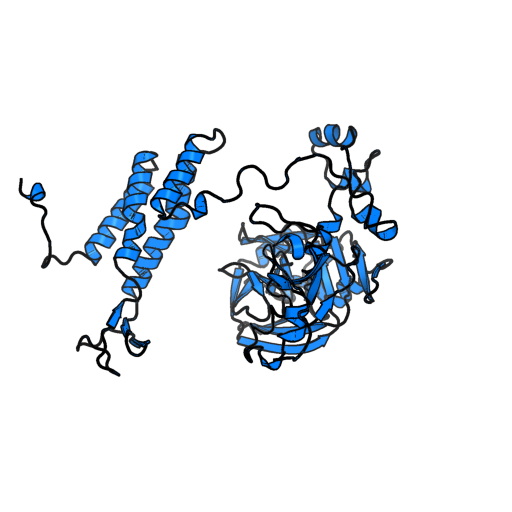1.00 90.69 228 VAL A C 1
ATOM 1817 O O . VAL A 1 228 ? 11.071 8.803 9.128 1.00 90.69 228 VAL A O 1
ATOM 1820 N N . SER A 1 229 ? 12.593 8.347 7.525 1.00 86.19 229 SER A N 1
ATOM 1821 C CA . SER A 1 229 ? 11.759 8.620 6.349 1.00 86.19 229 SER A CA 1
ATOM 1822 C C . SER A 1 229 ? 11.658 7.361 5.486 1.00 86.19 229 SER A C 1
ATOM 1824 O O . SER A 1 229 ? 12.549 6.510 5.539 1.00 86.19 229 SER A O 1
ATOM 1826 N N . HIS A 1 230 ? 10.574 7.213 4.724 1.00 77.50 230 HIS A N 1
ATOM 1827 C CA . HIS A 1 230 ? 10.352 6.083 3.815 1.00 77.50 230 HIS A CA 1
ATOM 1828 C C . HIS A 1 230 ? 10.552 6.514 2.351 1.00 77.50 230 HIS A C 1
ATOM 1830 O O . HIS A 1 230 ? 10.413 7.684 2.019 1.00 77.50 230 HIS A O 1
ATOM 1836 N N . GLN A 1 231 ? 10.850 5.567 1.468 1.00 67.50 231 GLN A N 1
ATOM 1837 C CA . GLN A 1 231 ? 10.767 5.709 0.007 1.00 67.50 231 GLN A CA 1
ATOM 1838 C C . GLN A 1 231 ? 9.355 5.270 -0.461 1.00 67.50 231 GLN A C 1
ATOM 1840 O O . GLN A 1 231 ? 8.604 4.689 0.315 1.00 67.50 231 GLN A O 1
ATOM 1845 N N . CYS A 1 232 ? 8.882 5.611 -1.654 1.00 53.81 232 CYS A N 1
ATOM 1846 C CA . CYS A 1 232 ? 7.440 5.544 -1.951 1.00 53.81 232 CYS A CA 1
ATOM 1847 C C . CYS A 1 232 ? 6.963 4.267 -2.660 1.00 53.81 232 CYS A C 1
ATOM 1849 O O . CYS A 1 232 ? 7.301 4.074 -3.818 1.00 53.81 232 CYS A O 1
ATOM 1851 N N . ASP A 1 233 ? 6.028 3.538 -2.030 1.00 44.59 233 ASP A N 1
ATOM 1852 C CA . ASP A 1 233 ? 5.220 2.469 -2.649 1.00 44.59 233 ASP A CA 1
ATOM 1853 C C . ASP A 1 233 ? 3.731 2.789 -2.400 1.00 44.59 233 ASP A C 1
ATOM 1855 O O . ASP A 1 233 ? 3.342 2.975 -1.241 1.00 44.59 233 ASP A O 1
ATOM 1859 N N . GLY A 1 234 ? 2.908 2.893 -3.450 1.00 43.97 234 GLY A N 1
ATOM 1860 C CA . GLY A 1 234 ? 1.453 3.100 -3.353 1.00 43.97 234 GLY A CA 1
ATOM 1861 C C . GLY A 1 234 ? 0.693 2.212 -4.344 1.00 43.97 234 GLY A C 1
ATOM 1862 O O . GLY A 1 234 ? 1.010 2.247 -5.533 1.00 43.97 234 GLY A O 1
ATOM 1863 N N . ASP A 1 235 ? -0.275 1.428 -3.851 1.00 52.75 235 ASP A N 1
ATOM 1864 C CA . ASP A 1 235 ? -0.902 0.289 -4.561 1.00 52.75 235 ASP A CA 1
ATOM 1865 C C . ASP A 1 235 ? -2.318 0.560 -5.123 1.00 52.75 235 ASP A C 1
ATOM 1867 O O . ASP A 1 235 ? -2.820 -0.229 -5.921 1.00 52.75 235 ASP A O 1
ATOM 1871 N N . GLU A 1 236 ? -2.969 1.667 -4.748 1.00 64.06 236 GLU A N 1
ATOM 1872 C CA . GLU A 1 236 ? -4.292 2.070 -5.259 1.00 64.06 236 GLU A CA 1
ATOM 1873 C C . GLU A 1 236 ? -4.167 3.358 -6.082 1.00 64.06 236 GLU A C 1
ATOM 1875 O O . GLU A 1 236 ? -3.442 4.257 -5.678 1.00 64.06 236 GLU A O 1
ATOM 1880 N N . ASP A 1 237 ? -4.878 3.467 -7.210 1.00 75.88 237 ASP A N 1
ATOM 1881 C CA . ASP A 1 237 ? -4.819 4.611 -8.133 1.00 75.88 237 ASP A CA 1
ATOM 1882 C C . ASP A 1 237 ? -6.227 5.170 -8.417 1.00 75.88 237 ASP A C 1
ATOM 1884 O O . ASP A 1 237 ? -7.205 4.428 -8.507 1.00 75.88 237 ASP A O 1
ATOM 1888 N N . THR A 1 238 ? -6.332 6.485 -8.629 1.00 85.31 238 THR A N 1
ATOM 1889 C CA . THR A 1 238 ? -7.555 7.145 -9.115 1.00 85.31 238 THR A CA 1
ATOM 1890 C C . THR A 1 238 ? -7.500 7.317 -10.628 1.00 85.31 238 THR A C 1
ATOM 1892 O O . THR A 1 238 ? -6.479 7.732 -11.172 1.00 85.31 238 THR A O 1
ATOM 1895 N N . ILE A 1 239 ? -8.615 7.060 -11.316 1.00 91.56 239 ILE A N 1
ATOM 1896 C CA . ILE A 1 239 ? -8.752 7.275 -12.761 1.00 91.56 239 ILE A CA 1
ATOM 1897 C C . ILE A 1 239 ? -9.916 8.229 -13.007 1.00 91.56 239 ILE A C 1
ATOM 1899 O O . ILE A 1 239 ? -11.042 7.975 -12.587 1.00 91.56 239 ILE A O 1
ATOM 1903 N N . MET A 1 240 ? -9.643 9.326 -13.708 1.00 95.38 240 MET A N 1
ATOM 1904 C CA . MET A 1 240 ? -10.636 10.333 -14.086 1.00 95.38 240 MET A CA 1
ATOM 1905 C C . MET A 1 240 ? -10.672 10.485 -15.604 1.00 95.38 240 MET A C 1
ATOM 1907 O O . MET A 1 240 ? -9.647 10.359 -16.269 1.00 95.38 240 MET A O 1
ATOM 1911 N N . LEU A 1 241 ? -11.829 10.800 -16.181 1.00 96.62 241 LEU A N 1
ATOM 1912 C CA . LEU A 1 241 ? -11.911 11.128 -17.604 1.00 96.62 241 LEU A CA 1
ATOM 1913 C C . LEU A 1 241 ? -11.222 12.472 -17.882 1.00 96.62 241 LEU A C 1
ATOM 1915 O O . LEU A 1 241 ? -11.461 13.449 -17.175 1.00 96.62 241 LEU A O 1
ATOM 1919 N N . LEU A 1 242 ? -10.409 12.564 -18.940 1.00 96.06 242 LEU A N 1
ATOM 1920 C CA . LEU A 1 242 ? -9.614 13.773 -19.196 1.00 96.06 242 LEU A CA 1
ATOM 1921 C C . LEU A 1 242 ? -10.486 15.028 -19.347 1.00 96.06 242 LEU A C 1
ATOM 1923 O O . LEU A 1 242 ? -10.200 16.052 -18.732 1.00 96.06 242 LEU A O 1
ATOM 1927 N N . MET A 1 243 ? -11.571 14.961 -20.128 1.00 94.75 243 MET A N 1
ATOM 1928 C CA . MET A 1 243 ? -12.444 16.128 -20.318 1.00 94.75 243 MET A CA 1
ATOM 1929 C C . MET A 1 243 ? -13.176 16.526 -19.030 1.00 94.75 243 MET A C 1
ATOM 1931 O O . MET A 1 243 ? -13.487 17.699 -18.850 1.00 94.75 243 MET A O 1
ATOM 1935 N N . ASP A 1 244 ? -13.445 15.565 -18.142 1.00 94.75 244 ASP A N 1
ATOM 1936 C CA . ASP A 1 244 ? -14.070 15.837 -16.845 1.00 94.75 244 ASP A CA 1
ATOM 1937 C C . ASP A 1 244 ? -13.117 16.643 -15.958 1.00 94.75 244 ASP A C 1
ATOM 1939 O O . ASP A 1 244 ? -13.484 17.714 -15.475 1.00 94.75 244 ASP A O 1
ATOM 1943 N N . VAL A 1 245 ? -11.853 16.211 -15.875 1.00 93.62 245 VAL A N 1
ATOM 1944 C CA . VAL A 1 245 ? -10.795 16.962 -15.189 1.00 93.62 245 VAL A CA 1
ATOM 1945 C C . VAL A 1 245 ? -10.688 18.376 -15.759 1.00 93.62 245 VAL A C 1
ATOM 1947 O O . VAL A 1 245 ? -10.741 19.339 -15.007 1.00 93.62 245 VAL A O 1
ATOM 1950 N N . LEU A 1 246 ? -10.601 18.539 -17.081 1.00 93.44 246 LEU A N 1
ATOM 1951 C CA . LEU A 1 246 ? -10.412 19.861 -17.693 1.00 93.44 246 LEU A CA 1
ATOM 1952 C C . LEU A 1 246 ? -11.589 20.826 -17.481 1.00 93.44 246 LEU A C 1
ATOM 1954 O O . LEU A 1 246 ? -11.375 22.035 -17.398 1.00 93.44 246 LEU A O 1
ATOM 1958 N N . LEU A 1 247 ? -12.825 20.322 -17.429 1.00 93.88 247 LEU A N 1
ATOM 1959 C CA . LEU A 1 247 ? -14.018 21.157 -17.272 1.00 93.88 247 LEU A CA 1
ATOM 1960 C C . LEU A 1 247 ? -14.347 21.458 -15.810 1.00 93.88 247 LEU A C 1
ATOM 1962 O O . LEU A 1 247 ? -14.766 22.576 -15.504 1.00 93.88 247 LEU A O 1
ATOM 1966 N N . ASN A 1 248 ? -14.195 20.467 -14.932 1.00 94.00 248 ASN A N 1
ATOM 1967 C CA . ASN A 1 248 ? -14.727 20.515 -13.573 1.00 94.00 248 ASN A CA 1
ATOM 1968 C C . ASN A 1 248 ? -13.650 20.774 -12.514 1.00 94.00 248 ASN A C 1
ATOM 1970 O O . ASN A 1 248 ? -13.974 21.186 -11.397 1.00 94.00 248 ASN A O 1
ATOM 1974 N N . PHE A 1 249 ? -12.368 20.607 -12.846 1.00 92.06 249 PHE A N 1
ATOM 1975 C CA . PHE A 1 249 ? -11.295 20.958 -11.930 1.00 92.06 249 PHE A CA 1
ATOM 1976 C C . PHE A 1 249 ? -11.131 22.478 -11.818 1.00 92.06 249 PHE A C 1
ATOM 1978 O O . PHE A 1 249 ? -10.902 23.194 -12.793 1.00 92.06 249 PHE A O 1
ATOM 1985 N N . SER A 1 250 ? -11.157 22.980 -10.585 1.00 90.94 250 SER A N 1
ATOM 1986 C CA . SER A 1 250 ? -10.726 24.338 -10.277 1.00 90.94 250 SER A CA 1
ATOM 1987 C C . SER A 1 250 ? -9.954 24.355 -8.973 1.00 90.94 250 SER A C 1
ATOM 1989 O O . SER A 1 250 ? -10.424 23.854 -7.952 1.00 90.94 250 SER A O 1
ATOM 1991 N N . ARG A 1 251 ? -8.809 25.047 -8.962 1.00 83.75 251 ARG A N 1
ATOM 1992 C CA . ARG A 1 251 ? -8.033 25.280 -7.732 1.00 83.75 251 ARG A CA 1
ATOM 1993 C C . ARG A 1 251 ? -8.842 25.994 -6.641 1.00 83.75 251 ARG A C 1
ATOM 1995 O O . ARG A 1 251 ? -8.470 25.908 -5.479 1.00 83.75 251 ARG A O 1
ATOM 2002 N N . LYS A 1 252 ? -9.940 26.675 -7.001 1.00 88.00 252 LYS A N 1
ATOM 2003 C CA . LYS A 1 252 ? -10.858 27.341 -6.061 1.00 88.00 252 LYS A CA 1
ATOM 2004 C C . LYS A 1 252 ? -11.674 26.366 -5.205 1.00 88.00 252 LYS A C 1
ATOM 2006 O O . LYS A 1 252 ? -12.145 26.768 -4.150 1.00 88.00 252 LYS A O 1
ATOM 2011 N N . TYR A 1 253 ? -11.856 25.126 -5.659 1.00 87.75 253 TYR A N 1
ATOM 2012 C CA . TYR A 1 253 ? -12.579 24.092 -4.912 1.00 87.75 253 TYR A CA 1
ATOM 2013 C C . TYR A 1 253 ? -11.673 23.287 -3.984 1.00 87.75 253 TYR A C 1
ATOM 2015 O O . TYR A 1 253 ? -12.169 22.520 -3.163 1.00 87.75 253 TYR A O 1
ATOM 2023 N N . LEU A 1 254 ? -10.353 23.459 -4.101 1.00 81.94 254 LEU A N 1
ATOM 2024 C CA . LEU A 1 254 ? -9.424 22.785 -3.211 1.00 81.94 254 LEU A CA 1
ATOM 2025 C C . LEU A 1 254 ? -9.595 23.332 -1.790 1.00 81.94 254 LEU A C 1
ATOM 2027 O O . LEU A 1 254 ? -9.634 24.556 -1.617 1.00 81.94 254 LEU A O 1
ATOM 2031 N N . PRO A 1 255 ? -9.675 22.459 -0.771 1.00 76.31 255 PRO A N 1
ATOM 2032 C CA . PRO A 1 255 ? -9.785 22.896 0.606 1.00 76.31 255 PRO A CA 1
ATOM 2033 C C . PRO A 1 255 ? -8.602 23.793 0.977 1.00 76.31 255 PRO A C 1
ATOM 2035 O O . PRO A 1 255 ? -7.461 23.614 0.540 1.00 76.31 255 PRO A O 1
ATOM 2038 N N . GLU A 1 256 ? -8.893 24.791 1.804 1.00 66.56 256 GLU A N 1
ATOM 2039 C CA . GLU A 1 256 ? -7.889 25.737 2.282 1.00 66.56 256 GLU A CA 1
ATOM 2040 C C . GLU A 1 256 ? -6.881 25.053 3.228 1.00 66.56 256 GLU A C 1
ATOM 2042 O O . GLU A 1 256 ? -5.712 25.442 3.298 1.00 66.56 256 GLU A O 1
ATOM 2047 N N . SER A 1 257 ? -7.308 23.968 3.892 1.00 49.84 257 SER A N 1
ATOM 2048 C CA . SER A 1 257 ? -6.467 23.098 4.713 1.00 49.84 257 SER A CA 1
ATOM 2049 C C . SER A 1 257 ? -5.552 22.201 3.863 1.00 49.84 257 SER A C 1
ATOM 2051 O O . SER A 1 257 ? -5.924 21.678 2.816 1.00 49.84 257 SER A O 1
ATOM 2053 N N . ARG A 1 258 ? -4.309 22.023 4.332 1.00 44.22 258 ARG A N 1
ATOM 2054 C CA . ARG A 1 258 ? -3.155 21.535 3.546 1.00 44.22 258 ARG A CA 1
ATOM 2055 C C . ARG A 1 258 ? -3.254 20.106 2.986 1.00 44.22 258 ARG A C 1
ATOM 2057 O O . ARG A 1 258 ? -2.497 19.811 2.070 1.00 44.22 258 ARG A O 1
ATOM 2064 N N . GLY A 1 259 ? -4.144 19.257 3.508 1.00 40.62 259 GLY A N 1
ATOM 2065 C CA . GLY A 1 259 ? -4.283 17.855 3.081 1.00 40.62 259 GLY A CA 1
ATOM 2066 C C . GLY A 1 259 ? -4.932 17.699 1.703 1.00 40.62 259 GLY A C 1
ATOM 2067 O O . GLY A 1 259 ? -4.348 17.094 0.820 1.00 40.62 259 GLY A O 1
ATOM 2068 N N . GLY A 1 260 ? -6.074 18.348 1.451 1.00 41.91 260 GLY A N 1
ATOM 2069 C CA . GLY A 1 260 ? -6.851 18.090 0.225 1.00 41.91 260 GLY A CA 1
ATOM 2070 C C . GLY A 1 260 ? -6.410 18.850 -1.033 1.00 41.91 260 GLY A C 1
ATOM 2071 O O . GLY A 1 260 ? -7.161 18.900 -2.001 1.00 41.91 260 GLY A O 1
ATOM 2072 N N . LYS A 1 261 ? -5.233 19.497 -1.020 1.00 49.41 261 LYS A N 1
ATOM 2073 C CA . LYS A 1 261 ? -4.579 19.996 -2.250 1.00 49.41 261 LYS A CA 1
ATOM 2074 C C . LYS A 1 261 ? -3.755 18.908 -2.941 1.00 49.41 261 LYS A C 1
ATOM 2076 O O . LYS A 1 261 ? -3.532 19.005 -4.145 1.00 49.41 261 LYS A O 1
ATOM 2081 N N . MET A 1 262 ? -3.289 17.930 -2.166 1.00 53.09 262 MET A N 1
ATOM 2082 C CA . MET A 1 262 ? -2.766 16.659 -2.661 1.00 53.09 262 MET A CA 1
ATOM 2083 C C . MET A 1 262 ? -3.985 15.783 -3.007 1.00 53.09 262 MET A C 1
ATOM 2085 O O . MET A 1 262 ? -5.053 16.028 -2.452 1.00 53.09 262 MET A O 1
ATOM 2089 N N . ASP A 1 263 ? -3.867 14.849 -3.953 1.00 61.62 263 ASP A N 1
ATOM 2090 C CA . ASP A 1 263 ? -4.995 14.114 -4.578 1.00 61.62 263 ASP A CA 1
ATOM 2091 C C . ASP A 1 263 ? -5.784 14.902 -5.633 1.00 61.62 263 ASP A C 1
ATOM 2093 O O . ASP A 1 263 ? -6.880 14.517 -6.040 1.00 61.62 263 ASP A O 1
ATOM 2097 N N . ALA A 1 264 ? -5.207 15.998 -6.130 1.00 75.06 264 ALA A N 1
ATOM 2098 C CA . ALA A 1 264 ? -5.760 16.765 -7.237 1.00 75.06 264 ALA A CA 1
ATOM 2099 C C . ALA A 1 264 ? -4.771 16.848 -8.413 1.00 75.06 264 ALA A C 1
ATOM 2101 O O . ALA A 1 264 ? -3.585 17.097 -8.187 1.00 75.06 264 ALA A O 1
ATOM 2102 N N . PRO A 1 265 ? -5.232 16.720 -9.672 1.00 77.75 265 PRO A N 1
ATOM 2103 C CA . PRO A 1 265 ? -4.373 16.784 -10.855 1.00 77.75 265 PRO A CA 1
ATOM 2104 C C . PRO A 1 265 ? -3.962 18.239 -11.153 1.00 77.75 265 PRO A C 1
ATOM 2106 O O . PRO A 1 265 ? -4.533 18.912 -12.011 1.00 77.75 265 PRO A O 1
ATOM 2109 N N . LEU A 1 266 ? -2.973 18.754 -10.416 1.00 77.56 266 LEU A N 1
ATOM 2110 C CA . LEU A 1 266 ? -2.441 20.114 -10.578 1.00 77.56 266 LEU A CA 1
ATOM 2111 C C . LEU A 1 266 ? -1.641 20.283 -11.872 1.00 77.56 266 LEU A C 1
ATOM 2113 O O . LEU A 1 266 ? -1.572 21.398 -12.400 1.00 77.56 266 LEU A O 1
ATOM 2117 N N . VAL A 1 267 ? -1.033 19.191 -12.333 1.00 78.06 267 VAL A N 1
ATOM 2118 C CA . VAL A 1 267 ? -0.318 19.056 -13.602 1.00 78.06 267 VAL A CA 1
ATOM 2119 C C . VAL A 1 267 ? -0.660 17.702 -14.221 1.00 78.06 267 VAL A C 1
ATOM 2121 O O . VAL A 1 267 ? -0.983 16.753 -13.505 1.00 78.06 267 VAL A O 1
ATOM 2124 N N . ILE A 1 268 ? -0.625 17.626 -15.551 1.00 81.81 268 ILE A N 1
ATOM 2125 C CA . ILE A 1 268 ? -0.904 16.407 -16.306 1.00 81.81 268 ILE A CA 1
ATOM 2126 C C . ILE A 1 268 ? 0.276 16.131 -17.241 1.00 81.81 268 ILE A C 1
ATOM 2128 O O . ILE A 1 268 ? 0.603 16.962 -18.087 1.00 81.81 268 ILE A O 1
ATOM 2132 N N . THR A 1 269 ? 0.887 14.959 -17.104 1.00 79.12 269 THR A N 1
ATOM 2133 C CA . THR A 1 269 ? 1.962 14.474 -17.971 1.00 79.12 269 THR A CA 1
ATOM 2134 C C . THR A 1 269 ? 1.368 13.734 -19.164 1.00 79.12 269 THR A C 1
ATOM 2136 O O . THR A 1 269 ? 0.585 12.795 -19.007 1.00 79.12 269 THR A O 1
ATOM 2139 N N . THR A 1 270 ? 1.736 14.166 -20.368 1.00 85.56 270 THR A N 1
ATOM 2140 C CA . THR A 1 270 ? 1.201 13.658 -21.642 1.00 85.56 270 THR A CA 1
ATOM 2141 C C . THR A 1 270 ? 2.075 12.580 -22.275 1.00 85.56 270 THR A C 1
ATOM 2143 O O . THR A 1 270 ? 1.565 11.737 -23.009 1.00 85.56 270 THR A O 1
ATOM 2146 N N . LEU A 1 271 ? 3.380 12.615 -22.005 1.00 81.62 271 LEU A N 1
ATOM 2147 C CA . LEU A 1 271 ? 4.374 11.696 -22.542 1.00 81.62 271 LEU A CA 1
ATOM 2148 C C . LEU A 1 271 ? 5.052 10.973 -21.393 1.00 81.62 271 LEU A C 1
ATOM 2150 O O . LEU A 1 271 ? 5.496 11.594 -20.430 1.00 81.62 271 LEU A O 1
ATOM 2154 N N . LEU A 1 272 ? 5.100 9.654 -21.505 1.00 81.81 272 LEU A N 1
ATOM 2155 C CA . LEU A 1 272 ? 5.734 8.807 -20.520 1.00 81.81 272 LEU A CA 1
ATOM 2156 C C . LEU A 1 272 ? 7.122 8.446 -21.021 1.00 81.81 272 LEU A C 1
ATOM 2158 O O . LEU A 1 272 ? 7.218 7.786 -22.050 1.00 81.81 272 LEU A O 1
ATOM 2162 N N . ASP A 1 273 ? 8.154 8.831 -20.275 1.00 80.75 273 ASP A N 1
ATOM 2163 C CA . ASP A 1 273 ? 9.528 8.402 -20.517 1.00 80.75 273 ASP A CA 1
ATOM 2164 C C . ASP A 1 273 ? 9.951 7.339 -19.484 1.00 80.75 273 ASP A C 1
ATOM 2166 O O . ASP A 1 273 ? 10.069 7.649 -18.295 1.00 80.75 273 ASP A O 1
ATOM 2170 N N . PRO A 1 274 ? 10.213 6.090 -19.910 1.00 77.94 274 PRO A N 1
ATOM 2171 C CA . PRO A 1 274 ? 10.666 5.004 -19.052 1.00 77.94 274 PRO A CA 1
ATOM 2172 C C . PRO A 1 274 ? 11.959 5.297 -18.295 1.00 77.94 274 PRO A C 1
ATOM 2174 O O . PRO A 1 274 ? 12.204 4.676 -17.269 1.00 77.94 274 PRO A O 1
ATOM 2177 N N . ARG A 1 275 ? 12.793 6.233 -18.754 1.00 74.38 275 ARG A N 1
ATOM 2178 C CA . ARG A 1 275 ? 14.030 6.616 -18.053 1.00 74.38 275 ARG A CA 1
ATOM 2179 C C . ARG A 1 275 ? 13.760 7.357 -16.744 1.00 74.38 275 ARG A C 1
ATOM 2181 O O . ARG A 1 275 ? 14.629 7.417 -15.883 1.00 74.38 275 ARG A O 1
ATOM 2188 N N . GLU A 1 276 ? 12.556 7.891 -16.587 1.00 62.53 276 GLU A N 1
ATOM 2189 C CA . GLU A 1 276 ? 12.215 8.830 -15.520 1.00 62.53 276 GLU A CA 1
ATOM 2190 C C . GLU A 1 276 ? 11.108 8.348 -14.592 1.00 62.53 276 GLU A C 1
ATOM 2192 O O . GLU A 1 276 ? 10.658 9.060 -13.685 1.00 62.53 276 GLU A O 1
ATOM 2197 N N . VAL A 1 277 ? 10.577 7.173 -14.889 1.00 69.12 277 VAL A N 1
ATOM 2198 C CA . VAL A 1 277 ? 9.681 6.480 -13.980 1.00 69.12 277 VAL A CA 1
ATOM 2199 C C . VAL A 1 277 ? 10.505 5.776 -12.906 1.00 69.12 277 VAL A C 1
ATOM 2201 O O . VAL A 1 277 ? 11.723 5.645 -13.025 1.00 69.12 277 VAL A O 1
ATOM 2204 N N . ASP A 1 278 ? 9.836 5.332 -11.847 1.00 70.06 278 ASP A N 1
ATOM 2205 C CA . ASP A 1 278 ? 10.490 4.635 -10.742 1.00 70.06 278 ASP A CA 1
ATOM 2206 C C . ASP A 1 278 ? 11.325 3.413 -11.199 1.00 70.06 278 ASP A C 1
ATOM 2208 O O . ASP A 1 278 ? 10.924 2.656 -12.100 1.00 70.06 278 ASP A O 1
ATOM 2212 N N . ASP A 1 279 ? 12.484 3.232 -10.550 1.00 68.56 279 ASP A N 1
ATOM 2213 C CA . ASP A 1 279 ? 13.505 2.235 -10.895 1.00 68.56 279 ASP A CA 1
ATOM 2214 C C . ASP A 1 279 ? 13.046 0.788 -10.653 1.00 68.56 279 ASP A C 1
ATOM 2216 O O . ASP A 1 279 ? 13.664 -0.154 -11.156 1.00 68.56 279 ASP A O 1
ATOM 2220 N N . GLU A 1 280 ? 11.941 0.588 -9.930 1.00 71.50 280 GLU A N 1
ATOM 2221 C CA . GLU A 1 280 ? 11.287 -0.707 -9.767 1.00 71.50 280 GLU A CA 1
ATOM 2222 C C . GLU A 1 280 ? 10.919 -1.304 -11.132 1.00 71.50 280 GLU A C 1
ATOM 2224 O O . GLU A 1 280 ? 11.222 -2.464 -11.416 1.00 71.50 280 GLU A O 1
ATOM 2229 N N . SER A 1 281 ? 10.381 -0.483 -12.040 1.00 82.06 281 SER A N 1
ATOM 2230 C CA . SER A 1 281 ? 10.052 -0.932 -13.398 1.00 82.06 281 SER A CA 1
ATOM 2231 C C . SER A 1 281 ? 11.285 -1.264 -14.247 1.00 82.06 281 SER A C 1
ATOM 2233 O O . SER A 1 281 ? 11.176 -2.017 -15.212 1.00 82.06 281 SER A O 1
ATOM 2235 N N . HIS A 1 282 ? 12.473 -0.763 -13.882 1.00 84.56 282 HIS A N 1
ATOM 2236 C CA . HIS A 1 282 ? 13.726 -1.031 -14.602 1.00 84.56 282 HIS A CA 1
ATOM 2237 C C . HIS A 1 282 ? 14.306 -2.415 -14.298 1.00 84.56 282 HIS A C 1
ATOM 2239 O O . HIS A 1 282 ? 15.184 -2.891 -15.025 1.00 84.56 282 HIS A O 1
ATOM 2245 N N . LYS A 1 283 ? 13.823 -3.051 -13.226 1.00 85.25 283 LYS A N 1
ATOM 2246 C CA . LYS A 1 283 ? 14.276 -4.355 -12.725 1.00 85.25 283 LYS A CA 1
ATOM 2247 C C . LYS A 1 283 ? 13.414 -5.516 -13.231 1.00 85.25 283 LYS A C 1
ATOM 2249 O O . LYS A 1 283 ? 13.637 -6.645 -12.814 1.00 85.25 283 LYS A O 1
ATOM 2254 N N . LEU A 1 284 ? 12.442 -5.250 -14.107 1.00 89.38 284 LEU A N 1
ATOM 2255 C CA . LEU A 1 284 ? 11.608 -6.287 -14.710 1.00 89.38 284 LEU A CA 1
ATOM 2256 C C . LEU A 1 284 ? 12.407 -7.110 -15.722 1.00 89.38 284 LEU A C 1
ATOM 2258 O O . LEU A 1 284 ? 13.040 -6.543 -16.618 1.00 89.38 284 LEU A O 1
ATOM 2262 N N . ASP A 1 285 ? 12.318 -8.432 -15.595 1.00 92.38 285 ASP A N 1
ATOM 2263 C CA . ASP A 1 285 ? 12.828 -9.384 -16.577 1.00 92.38 285 ASP A CA 1
ATOM 2264 C C . ASP A 1 285 ? 11.987 -9.308 -17.856 1.00 92.38 285 ASP A C 1
ATOM 2266 O O . ASP A 1 285 ? 10.759 -9.342 -17.814 1.00 92.38 285 ASP A O 1
ATOM 2270 N N . VAL A 1 286 ? 12.659 -9.207 -19.002 1.00 92.25 286 VAL A N 1
ATOM 2271 C CA . VAL A 1 286 ? 12.035 -9.036 -20.328 1.00 92.25 286 VAL A CA 1
ATOM 2272 C C . VAL A 1 286 ? 12.512 -10.111 -21.301 1.00 92.25 286 VAL A C 1
ATOM 2274 O O . VAL A 1 286 ? 12.860 -9.841 -22.462 1.00 92.25 286 VAL A O 1
ATOM 2277 N N . VAL A 1 287 ? 12.591 -11.337 -20.789 1.00 91.81 287 VAL A N 1
ATOM 2278 C CA . VAL A 1 287 ? 12.995 -12.545 -21.513 1.00 91.81 287 VAL A CA 1
ATOM 2279 C C . VAL A 1 287 ? 11.786 -13.438 -21.769 1.00 91.81 287 VAL A C 1
ATOM 2281 O O . VAL A 1 287 ? 10.886 -13.540 -20.941 1.00 91.81 287 VAL A O 1
ATOM 2284 N N . GLU A 1 288 ? 11.778 -14.090 -22.927 1.00 92.94 288 GLU A N 1
ATOM 2285 C CA . GLU A 1 288 ? 10.764 -15.092 -23.275 1.00 92.94 288 GLU A CA 1
ATOM 2286 C C . GLU A 1 288 ? 11.026 -16.414 -22.540 1.00 92.94 288 GLU A C 1
ATOM 2288 O O . GLU A 1 288 ? 10.117 -17.069 -22.055 1.00 92.94 288 GLU A O 1
ATOM 2293 N N . HIS A 1 289 ? 12.298 -16.783 -22.389 1.00 92.44 289 HIS A N 1
ATOM 2294 C CA . HIS A 1 289 ? 12.723 -17.961 -21.644 1.00 92.44 289 HIS A CA 1
ATOM 2295 C C . HIS A 1 289 ? 13.974 -17.607 -20.845 1.00 92.44 289 HIS A C 1
ATOM 2297 O O . HIS A 1 289 ? 14.850 -16.891 -21.339 1.00 92.44 289 HIS A O 1
ATOM 2303 N N . TYR A 1 290 ? 14.068 -18.102 -19.612 1.00 93.19 290 TYR A N 1
ATOM 2304 C CA . TYR A 1 290 ? 15.302 -17.970 -18.845 1.00 93.19 290 TYR A CA 1
ATOM 2305 C C . TYR A 1 290 ? 16.387 -18.889 -19.434 1.00 93.19 290 TYR A C 1
ATOM 2307 O O . TYR A 1 290 ? 16.073 -20.005 -19.858 1.00 93.19 290 TYR A O 1
ATOM 2315 N N . PRO A 1 291 ? 17.658 -18.449 -19.474 1.00 91.19 291 PRO A N 1
ATOM 2316 C CA . PRO A 1 291 ? 18.750 -19.276 -19.976 1.00 91.19 291 PRO A CA 1
ATOM 2317 C C . PRO A 1 291 ? 19.016 -20.470 -19.050 1.00 91.19 291 PRO A C 1
ATOM 2319 O O . PRO A 1 291 ? 18.748 -20.406 -17.851 1.00 91.19 291 PRO A O 1
ATOM 2322 N N . LEU A 1 292 ? 19.597 -21.550 -19.581 1.00 91.56 292 LEU A N 1
ATOM 2323 C CA . LEU A 1 292 ? 19.930 -22.746 -18.792 1.00 91.56 292 LEU A CA 1
ATOM 2324 C C . LEU A 1 292 ? 20.826 -22.410 -17.588 1.00 91.56 292 LEU A C 1
ATOM 2326 O O . LEU A 1 292 ? 20.567 -22.870 -16.476 1.00 91.56 292 LEU A O 1
ATOM 2330 N N . GLU A 1 293 ? 21.813 -21.534 -17.802 1.00 90.75 293 GLU A N 1
ATOM 2331 C CA . GLU A 1 293 ? 22.740 -21.064 -16.765 1.00 90.75 293 GLU A CA 1
ATOM 2332 C C . GLU A 1 293 ? 22.001 -20.453 -15.562 1.00 90.75 293 GLU A C 1
ATOM 2334 O O . GLU A 1 293 ? 22.434 -20.632 -14.423 1.00 90.75 293 GLU A O 1
ATOM 2339 N N . PHE A 1 294 ? 20.859 -19.784 -15.782 1.00 91.81 294 PHE A N 1
ATOM 2340 C CA . PHE A 1 294 ? 20.039 -19.242 -14.696 1.00 91.81 294 PHE A CA 1
ATOM 2341 C C . PHE A 1 294 ? 19.569 -20.353 -13.756 1.00 91.81 294 PHE A C 1
ATOM 2343 O O . PHE A 1 294 ? 19.800 -20.275 -12.549 1.00 91.81 294 PHE A O 1
ATOM 2350 N N . TYR A 1 295 ? 18.977 -21.416 -14.307 1.00 92.25 295 TYR A N 1
ATOM 2351 C CA . TYR A 1 295 ? 18.462 -22.539 -13.527 1.00 92.25 295 TYR A CA 1
ATOM 2352 C C . TYR A 1 295 ? 19.576 -23.270 -12.770 1.00 92.25 295 TYR A C 1
ATOM 2354 O O . TYR A 1 295 ? 19.445 -23.497 -11.568 1.00 92.25 295 TYR A O 1
ATOM 2362 N N . GLU A 1 296 ? 20.694 -23.571 -13.430 1.00 92.19 296 GLU A N 1
ATOM 2363 C CA . GLU A 1 296 ? 21.827 -24.280 -12.816 1.00 92.19 296 GLU A CA 1
ATOM 2364 C C . GLU A 1 296 ? 22.430 -23.487 -11.650 1.00 92.19 296 GLU A C 1
ATOM 2366 O O . GLU A 1 296 ? 22.668 -24.021 -10.565 1.00 92.19 296 GLU A O 1
ATOM 2371 N N . LYS A 1 297 ? 22.608 -22.176 -11.829 1.00 91.62 297 LYS A N 1
ATOM 2372 C CA . LYS A 1 297 ? 23.193 -21.303 -10.806 1.00 91.62 297 LYS A CA 1
ATOM 2373 C C . LYS A 1 297 ? 22.264 -21.033 -9.630 1.00 91.62 297 LYS A C 1
ATOM 2375 O O . LYS A 1 297 ? 22.750 -20.691 -8.549 1.00 91.62 297 LYS A O 1
ATOM 2380 N N . THR A 1 298 ? 20.952 -21.227 -9.785 1.00 93.12 298 THR A N 1
ATOM 2381 C CA . THR A 1 298 ? 20.037 -21.162 -8.635 1.00 93.12 298 THR A CA 1
ATOM 2382 C C . THR A 1 298 ? 20.311 -22.271 -7.614 1.00 93.12 298 THR A C 1
ATOM 2384 O O . THR A 1 298 ? 20.180 -22.022 -6.416 1.00 93.12 298 THR A O 1
ATOM 2387 N N . TRP A 1 299 ? 20.786 -23.454 -8.036 1.00 94.19 299 TRP A N 1
ATOM 2388 C CA . TRP A 1 299 ? 21.185 -24.530 -7.113 1.00 94.19 299 TRP A CA 1
ATOM 2389 C C . TRP A 1 299 ? 22.434 -24.190 -6.300 1.00 94.19 299 TRP A C 1
ATOM 2391 O O . TRP A 1 299 ? 22.576 -24.634 -5.163 1.00 94.19 299 TRP A O 1
ATOM 2401 N N . GLU A 1 300 ? 23.305 -23.343 -6.843 1.00 94.00 300 GLU A N 1
ATOM 2402 C CA . GLU A 1 300 ? 24.474 -22.807 -6.140 1.00 94.00 300 GLU A CA 1
ATOM 2403 C C . GLU A 1 300 ? 24.129 -21.611 -5.235 1.00 94.00 300 GLU A C 1
ATOM 2405 O O . GLU A 1 300 ? 25.013 -21.055 -4.586 1.00 94.00 300 GLU A O 1
ATOM 2410 N N . SER A 1 301 ? 22.855 -21.194 -5.176 1.00 92.19 301 SER A N 1
ATOM 2411 C CA . SER A 1 301 ? 22.420 -19.978 -4.471 1.00 92.19 301 SER A CA 1
ATOM 2412 C C . SER A 1 301 ? 23.163 -18.718 -4.940 1.00 92.19 301 SER A C 1
ATOM 2414 O O . SER A 1 301 ? 23.495 -17.839 -4.139 1.00 92.19 301 SER A O 1
ATOM 2416 N N . ALA A 1 302 ? 23.446 -18.627 -6.246 1.00 89.88 302 ALA A N 1
ATOM 2417 C CA . ALA A 1 302 ? 24.103 -17.464 -6.827 1.00 89.88 302 ALA A CA 1
ATOM 2418 C C . ALA A 1 302 ? 23.298 -16.176 -6.569 1.00 89.88 302 ALA A C 1
ATOM 2420 O O . ALA A 1 302 ? 22.070 -16.148 -6.666 1.00 89.88 302 ALA A O 1
ATOM 2421 N N . SER A 1 303 ? 24.003 -15.083 -6.263 1.00 89.44 303 SER A N 1
ATOM 2422 C CA . SER A 1 303 ? 23.379 -13.767 -6.081 1.00 89.44 303 SER A CA 1
ATOM 2423 C C . SER A 1 303 ? 22.710 -13.298 -7.382 1.00 89.44 303 SER A C 1
ATOM 2425 O O . SER A 1 303 ? 23.342 -13.405 -8.436 1.00 89.44 303 SER A O 1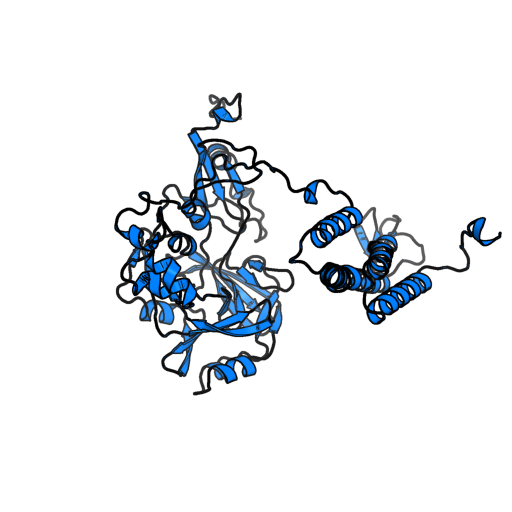
ATOM 2427 N N . PRO A 1 304 ? 21.521 -12.663 -7.337 1.00 86.31 304 PRO A N 1
ATOM 2428 C CA . PRO A 1 304 ? 20.858 -12.101 -8.518 1.00 86.31 304 PRO A CA 1
ATOM 2429 C C . PRO A 1 304 ? 21.747 -11.181 -9.369 1.00 86.31 304 PRO A C 1
ATOM 2431 O O . PRO A 1 304 ? 21.625 -11.139 -10.589 1.00 86.31 304 PRO A O 1
ATOM 2434 N N . SER A 1 305 ? 22.700 -10.481 -8.741 1.00 84.50 305 SER A N 1
ATOM 2435 C CA . SER A 1 305 ? 23.657 -9.607 -9.434 1.00 84.50 305 SER A CA 1
ATOM 2436 C C . SER A 1 305 ? 24.526 -10.338 -10.463 1.00 84.50 305 SER A C 1
ATOM 2438 O O . SER A 1 305 ? 24.989 -9.718 -11.420 1.00 84.50 305 SER A O 1
ATOM 2440 N N . TYR A 1 306 ? 24.755 -11.642 -10.274 1.00 84.25 306 TYR A N 1
ATOM 2441 C CA . TYR A 1 306 ? 25.501 -12.478 -11.211 1.00 84.25 306 TYR A CA 1
ATOM 2442 C C . TYR A 1 306 ? 24.836 -12.486 -12.592 1.00 84.25 306 TYR A C 1
ATOM 2444 O O . TYR A 1 306 ? 25.502 -12.236 -13.590 1.00 84.25 306 TYR A O 1
ATOM 2452 N N . PHE A 1 307 ? 23.516 -12.653 -12.650 1.00 81.06 307 PHE A N 1
ATOM 2453 C CA . PHE A 1 307 ? 22.765 -12.774 -13.905 1.00 81.06 307 PHE A CA 1
ATOM 2454 C C . PHE A 1 307 ? 22.608 -11.455 -14.671 1.00 81.06 307 PHE A C 1
ATOM 2456 O O . PHE A 1 307 ? 22.264 -11.468 -15.850 1.00 81.06 307 PHE A O 1
ATOM 2463 N N . ILE A 1 308 ? 22.885 -10.327 -14.013 1.00 75.00 308 ILE A N 1
ATOM 2464 C CA . ILE A 1 308 ? 22.811 -8.987 -14.605 1.00 75.00 308 ILE A CA 1
ATOM 2465 C C . ILE A 1 308 ? 24.186 -8.570 -15.149 1.00 75.00 308 ILE A C 1
ATOM 2467 O O . ILE A 1 308 ? 24.316 -8.158 -16.304 1.00 75.00 308 ILE A O 1
ATOM 2471 N N . ASP A 1 309 ? 25.232 -8.699 -14.326 1.00 69.75 309 ASP A N 1
ATOM 2472 C CA . ASP A 1 309 ? 26.543 -8.101 -14.604 1.00 69.75 309 ASP A CA 1
ATOM 2473 C C . ASP A 1 309 ? 27.655 -9.134 -14.896 1.00 69.75 309 ASP A C 1
ATOM 2475 O O . ASP A 1 309 ? 28.641 -8.769 -15.538 1.00 69.75 309 ASP A O 1
ATOM 2479 N N . GLY A 1 310 ? 27.521 -10.400 -14.469 1.00 59.19 310 GLY A N 1
ATOM 2480 C CA . GLY A 1 310 ? 28.640 -11.360 -14.388 1.00 59.19 310 GLY A CA 1
ATOM 2481 C C . GLY A 1 310 ? 28.489 -12.722 -15.089 1.00 59.19 310 GLY A C 1
ATOM 2482 O O . GLY A 1 310 ? 29.492 -13.424 -15.211 1.00 59.19 310 GLY A O 1
ATOM 2483 N N . GLY A 1 311 ? 27.291 -13.110 -15.531 1.00 63.31 311 GLY A N 1
ATOM 2484 C CA . GLY A 1 311 ? 27.027 -14.374 -16.236 1.00 63.31 311 GLY A CA 1
ATOM 2485 C C . GLY A 1 311 ? 27.403 -14.333 -17.720 1.00 63.31 311 GLY A C 1
ATOM 2486 O O . GLY A 1 311 ? 27.556 -13.249 -18.295 1.00 63.31 311 GLY A O 1
ATOM 2487 N N . LYS A 1 312 ? 27.546 -15.513 -18.344 1.00 62.06 312 LYS A N 1
ATOM 2488 C CA . LYS A 1 312 ? 27.745 -15.622 -19.800 1.00 62.06 312 LYS A CA 1
ATOM 2489 C C . LYS A 1 312 ? 26.436 -15.335 -20.534 1.00 62.06 312 LYS A C 1
ATOM 2491 O O . LYS A 1 312 ? 26.440 -14.530 -21.464 1.00 62.06 312 LYS A O 1
ATOM 2496 N N . ASP A 1 313 ? 25.336 -15.896 -20.039 1.00 73.38 313 ASP A N 1
ATOM 2497 C CA . ASP A 1 313 ? 23.981 -15.670 -20.531 1.00 73.38 313 ASP A CA 1
ATOM 2498 C C . ASP A 1 313 ? 23.220 -14.755 -19.566 1.00 73.38 313 ASP A C 1
ATOM 2500 O O . ASP A 1 313 ? 22.645 -15.172 -18.558 1.00 73.38 313 ASP A O 1
ATOM 2504 N N . LYS A 1 314 ? 23.245 -13.455 -19.866 1.00 79.94 314 LYS A N 1
ATOM 2505 C CA . LYS A 1 314 ? 22.603 -12.436 -19.030 1.00 79.94 314 LYS A CA 1
ATOM 2506 C C . LYS A 1 314 ? 21.085 -12.519 -19.127 1.00 79.94 314 LYS A C 1
ATOM 2508 O O . LYS A 1 314 ? 20.525 -12.572 -20.223 1.00 79.94 314 LYS A O 1
ATOM 2513 N N . VAL A 1 315 ? 20.416 -12.422 -17.981 1.00 88.06 315 VAL A N 1
ATOM 2514 C CA . VAL A 1 315 ? 18.967 -12.211 -17.948 1.00 88.06 315 VAL A CA 1
ATOM 2515 C C . VAL A 1 315 ? 18.708 -10.754 -18.302 1.00 88.06 315 VAL A C 1
ATOM 2517 O O . VAL A 1 315 ? 19.158 -9.835 -17.615 1.00 88.06 315 VAL A O 1
ATOM 2520 N N . ARG A 1 316 ? 18.021 -10.539 -19.424 1.00 88.69 316 ARG A N 1
ATOM 2521 C CA . ARG A 1 316 ? 17.738 -9.196 -19.919 1.00 88.69 316 ARG A CA 1
ATOM 2522 C C . ARG A 1 316 ? 16.653 -8.551 -19.069 1.00 88.69 316 ARG A C 1
ATOM 2524 O O . ARG A 1 316 ? 15.549 -9.082 -18.974 1.00 88.69 316 ARG A O 1
ATOM 2531 N N . ILE A 1 317 ? 16.957 -7.371 -18.543 1.00 90.25 317 ILE A N 1
ATOM 2532 C CA . ILE A 1 317 ? 16.030 -6.535 -17.781 1.00 90.25 317 ILE A CA 1
ATOM 2533 C C . ILE A 1 317 ? 15.732 -5.233 -18.522 1.00 90.25 317 ILE A C 1
ATOM 2535 O O . ILE A 1 317 ? 16.485 -4.815 -19.406 1.00 90.25 317 ILE A O 1
ATOM 2539 N N . VAL A 1 318 ? 14.650 -4.556 -18.137 1.00 89.06 318 VAL A N 1
ATOM 2540 C CA . VAL A 1 318 ? 14.253 -3.262 -18.715 1.00 89.06 318 VAL A CA 1
ATOM 2541 C C . VAL A 1 318 ? 15.401 -2.249 -18.732 1.00 89.06 318 VAL A C 1
ATOM 2543 O O . VAL A 1 318 ? 15.575 -1.549 -19.728 1.00 89.06 318 VAL A O 1
ATOM 2546 N N . SER A 1 319 ? 16.228 -2.189 -17.679 1.00 86.56 319 SER A N 1
ATOM 2547 C CA . SER A 1 319 ? 17.358 -1.248 -17.621 1.00 86.56 319 SER A CA 1
ATOM 2548 C C . SER A 1 319 ? 18.343 -1.387 -18.795 1.00 86.56 319 SER A C 1
ATOM 2550 O O . SER A 1 319 ? 18.965 -0.402 -19.191 1.00 86.56 319 SER A O 1
ATOM 2552 N N . ASN A 1 320 ? 18.448 -2.577 -19.404 1.00 87.38 320 ASN A N 1
ATOM 2553 C CA . ASN A 1 320 ? 19.289 -2.813 -20.581 1.00 87.3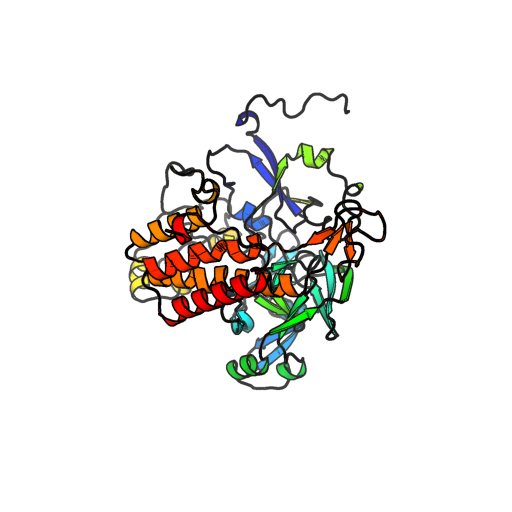8 320 ASN A CA 1
ATOM 2554 C C . ASN A 1 320 ? 18.714 -2.187 -21.865 1.00 87.38 320 ASN A C 1
ATOM 2556 O O . ASN A 1 320 ? 19.447 -2.011 -22.837 1.00 87.38 320 ASN A O 1
ATOM 2560 N N . LEU A 1 321 ? 17.418 -1.862 -21.880 1.00 88.06 321 LEU A N 1
ATOM 2561 C CA . LEU A 1 321 ? 16.693 -1.323 -23.033 1.00 88.06 321 LEU A CA 1
ATOM 2562 C C . LEU A 1 321 ? 16.491 0.199 -22.967 1.00 88.06 321 LEU A C 1
ATOM 2564 O O . LEU A 1 321 ? 16.100 0.788 -23.972 1.00 88.06 321 LEU A O 1
ATOM 2568 N N . LEU A 1 322 ? 16.783 0.842 -21.828 1.00 86.00 322 LEU A N 1
ATOM 2569 C CA . LEU A 1 322 ? 16.491 2.264 -21.584 1.00 86.00 322 LEU A CA 1
ATOM 2570 C C . LEU A 1 322 ? 17.078 3.224 -22.625 1.00 86.00 322 LEU A C 1
ATOM 2572 O O . LEU A 1 322 ? 16.408 4.170 -23.022 1.00 86.00 322 LEU A O 1
ATOM 2576 N N . GLU A 1 323 ? 18.307 2.969 -23.075 1.00 84.00 323 GLU A N 1
ATOM 2577 C CA . GLU A 1 323 ? 19.016 3.835 -24.032 1.00 84.00 323 GLU A CA 1
ATOM 2578 C C . GLU A 1 323 ? 18.717 3.498 -25.497 1.00 84.00 323 GLU A C 1
ATOM 2580 O O . GLU A 1 323 ? 19.021 4.285 -26.388 1.00 84.00 323 GLU A O 1
ATOM 2585 N N . SER A 1 324 ? 18.183 2.306 -25.766 1.00 85.62 324 SER A N 1
ATOM 2586 C CA . SER A 1 324 ? 18.025 1.797 -27.128 1.00 85.62 324 SER A CA 1
ATOM 2587 C C . SER A 1 324 ? 16.568 1.818 -27.564 1.00 85.62 324 SER A C 1
ATOM 2589 O O . SER A 1 324 ? 16.214 2.493 -28.528 1.00 85.62 324 SER A O 1
ATOM 2591 N N . ASN A 1 325 ? 15.712 1.072 -26.870 1.00 85.94 325 ASN A N 1
ATOM 2592 C CA . ASN A 1 325 ? 14.308 0.939 -27.221 1.00 85.94 325 ASN A CA 1
ATOM 2593 C C . ASN A 1 325 ? 13.476 0.509 -26.002 1.00 85.94 325 ASN A C 1
ATOM 2595 O O . ASN A 1 325 ? 13.101 -0.660 -25.888 1.00 85.94 325 ASN A O 1
ATOM 2599 N N . PRO A 1 326 ? 13.167 1.437 -25.080 1.00 86.88 326 PRO A N 1
ATOM 2600 C CA . PRO A 1 326 ? 12.527 1.086 -23.815 1.00 86.88 326 PRO A CA 1
ATOM 2601 C C . PRO A 1 326 ? 11.051 0.692 -23.937 1.00 86.88 326 PRO A C 1
ATOM 2603 O O . PRO A 1 326 ? 10.475 0.221 -22.960 1.00 86.88 326 PRO A O 1
ATOM 2606 N N . TYR A 1 327 ? 10.429 0.887 -25.102 1.00 90.00 327 TYR A N 1
ATOM 2607 C CA . TYR A 1 327 ? 8.995 0.664 -25.319 1.00 90.00 327 TYR A CA 1
ATOM 2608 C C . TYR A 1 327 ? 8.669 -0.640 -26.052 1.00 90.00 327 TYR A C 1
ATOM 2610 O O . TYR A 1 327 ? 7.495 -0.953 -26.235 1.00 90.00 327 TYR A O 1
ATOM 2618 N N . SER A 1 328 ? 9.669 -1.385 -26.522 1.00 88.94 328 SER A N 1
ATOM 2619 C CA . SER A 1 328 ? 9.439 -2.616 -27.280 1.00 88.94 328 SER A CA 1
ATOM 2620 C C . SER A 1 328 ? 10.416 -3.716 -26.883 1.00 88.94 328 SER A C 1
ATOM 2622 O O . SER A 1 328 ? 11.356 -3.487 -26.127 1.00 88.94 328 SER A O 1
ATOM 2624 N N . ASN A 1 329 ? 10.169 -4.933 -27.376 1.00 87.94 329 ASN A N 1
ATOM 2625 C CA . ASN A 1 329 ? 10.896 -6.144 -26.982 1.00 87.94 329 ASN A CA 1
ATOM 2626 C C . ASN A 1 329 ? 10.809 -6.446 -25.475 1.00 87.94 329 ASN A C 1
ATOM 2628 O O . ASN A 1 329 ? 11.719 -7.050 -24.904 1.00 87.94 329 ASN A O 1
ATOM 2632 N N . LEU A 1 330 ? 9.706 -6.032 -24.848 1.00 91.75 330 LEU A N 1
ATOM 2633 C CA . LEU A 1 330 ? 9.347 -6.375 -23.478 1.00 91.75 330 LEU A CA 1
ATOM 2634 C C . LEU A 1 330 ? 8.615 -7.721 -23.505 1.00 91.75 330 LEU A C 1
ATOM 2636 O O . LEU A 1 330 ? 7.399 -7.769 -23.685 1.00 91.75 330 LEU A O 1
ATOM 2640 N N . TRP A 1 331 ? 9.377 -8.811 -23.426 1.00 92.94 331 TRP A N 1
ATOM 2641 C CA . TRP A 1 331 ? 8.825 -10.168 -23.440 1.00 92.94 331 TRP A CA 1
ATOM 2642 C C . TRP A 1 331 ? 8.369 -10.613 -22.052 1.00 92.94 331 TRP A C 1
ATOM 2644 O O . TRP A 1 331 ? 8.749 -10.028 -21.040 1.00 92.94 331 TRP A O 1
ATOM 2654 N N . PHE A 1 332 ? 7.574 -11.675 -22.029 1.00 93.25 332 PHE A N 1
ATOM 2655 C CA . PHE A 1 332 ? 7.125 -12.369 -20.830 1.00 93.25 332 PHE A CA 1
ATOM 2656 C C . PHE A 1 332 ? 7.387 -13.868 -20.999 1.00 93.25 332 PHE A C 1
ATOM 2658 O O . PHE A 1 332 ? 7.421 -14.362 -22.124 1.00 93.25 332 PHE A O 1
ATOM 2665 N N . SER A 1 333 ? 7.553 -14.585 -19.887 1.00 93.00 333 SER A N 1
ATOM 2666 C CA . SER A 1 333 ? 7.925 -16.005 -19.910 1.00 93.00 333 SER A CA 1
ATOM 2667 C C . SER A 1 333 ? 6.758 -16.986 -19.850 1.00 93.00 333 SER A C 1
ATOM 2669 O O . SER A 1 333 ? 6.912 -18.149 -20.208 1.00 93.00 333 SER A O 1
ATOM 2671 N N . HIS A 1 334 ? 5.594 -16.542 -19.378 1.00 93.62 334 HIS A N 1
ATOM 2672 C CA . HIS A 1 334 ? 4.423 -17.395 -19.191 1.00 93.62 334 HIS A CA 1
ATOM 2673 C C . HIS A 1 334 ? 3.181 -16.710 -19.751 1.00 93.62 334 HIS A C 1
ATOM 2675 O O . HIS A 1 334 ? 2.858 -15.588 -19.358 1.00 93.62 334 HIS A O 1
ATOM 2681 N N . ASP A 1 335 ? 2.489 -17.398 -20.657 1.00 91.38 335 ASP A N 1
ATOM 2682 C CA . ASP A 1 335 ? 1.175 -16.981 -21.133 1.00 91.38 335 ASP A CA 1
ATOM 2683 C C . ASP A 1 335 ? 0.097 -17.427 -20.134 1.00 91.38 335 ASP A C 1
ATOM 2685 O O . ASP A 1 335 ? 0.110 -18.556 -19.640 1.00 91.38 335 ASP A O 1
ATOM 2689 N N . ASN A 1 336 ? -0.839 -16.528 -19.844 1.00 83.50 336 ASN A N 1
ATOM 2690 C CA . ASN A 1 336 ? -1.919 -16.738 -18.886 1.00 83.50 336 ASN A CA 1
ATOM 2691 C C . ASN A 1 336 ? -3.302 -16.813 -19.564 1.00 83.50 336 ASN A C 1
ATOM 2693 O O . ASN A 1 336 ? -4.300 -17.042 -18.878 1.00 83.50 336 ASN A O 1
ATOM 2697 N N . GLY A 1 337 ? -3.391 -16.627 -20.888 1.00 86.38 337 GLY A N 1
ATOM 2698 C CA . GLY A 1 337 ? -4.655 -16.603 -21.624 1.00 86.38 337 GLY A CA 1
ATOM 2699 C C . GLY A 1 337 ? -5.579 -15.464 -21.172 1.00 86.38 337 GLY A C 1
ATOM 2700 O O . GLY A 1 337 ? -5.359 -14.303 -21.511 1.00 86.38 337 GLY A O 1
ATOM 2701 N N . ASP A 1 338 ? -6.634 -15.785 -20.409 1.00 87.81 338 ASP A N 1
ATOM 2702 C CA . ASP A 1 338 ? -7.543 -14.777 -19.840 1.00 87.81 338 ASP A CA 1
ATOM 2703 C C . ASP A 1 338 ? -6.943 -14.154 -18.574 1.00 87.81 338 ASP A C 1
ATOM 2705 O O . ASP A 1 338 ? -6.996 -14.728 -17.482 1.00 87.81 338 ASP A O 1
ATOM 2709 N N . ILE A 1 339 ? -6.450 -12.922 -18.714 1.00 87.00 339 ILE A N 1
ATOM 2710 C CA . ILE A 1 339 ? -5.901 -12.118 -17.614 1.00 87.00 339 ILE A CA 1
ATOM 2711 C C . ILE A 1 339 ? -6.894 -11.889 -16.464 1.00 87.00 339 ILE A C 1
ATOM 2713 O O . ILE A 1 339 ? -6.473 -11.609 -15.347 1.00 87.00 339 ILE A O 1
ATOM 2717 N N . THR A 1 340 ? -8.201 -12.020 -16.713 1.00 88.06 340 THR A N 1
ATOM 2718 C CA . THR A 1 340 ? -9.256 -11.850 -15.704 1.00 88.06 340 THR A CA 1
ATOM 2719 C C . THR A 1 340 ? -9.210 -12.942 -14.636 1.00 88.06 340 THR A C 1
ATOM 2721 O O . THR A 1 340 ? -9.508 -12.691 -13.467 1.00 88.06 340 THR A O 1
ATOM 2724 N N . GLY A 1 341 ? -8.882 -14.168 -15.048 1.00 83.00 341 GLY A N 1
ATOM 2725 C CA . GLY A 1 341 ? -9.021 -15.361 -14.224 1.00 83.00 341 GLY A CA 1
ATOM 2726 C C . GLY A 1 341 ? -10.477 -15.719 -13.857 1.00 83.00 341 GLY A C 1
ATOM 2727 O O . GLY A 1 341 ? -11.428 -14.985 -14.142 1.00 83.00 341 GLY A O 1
ATOM 2728 N N . PRO A 1 342 ? -10.682 -16.879 -13.208 1.00 82.94 342 PRO A N 1
ATOM 2729 C CA . PRO A 1 342 ? -12.014 -17.385 -12.870 1.00 82.94 342 PRO A CA 1
ATOM 2730 C C . PRO A 1 342 ? -12.646 -16.709 -11.642 1.00 82.94 342 PRO A C 1
ATOM 2732 O O . PRO A 1 342 ? -13.859 -16.793 -11.453 1.00 82.94 342 PRO A O 1
ATOM 2735 N N . VAL A 1 343 ? -11.847 -16.055 -10.793 1.00 84.44 343 VAL A N 1
ATOM 2736 C CA . VAL A 1 343 ? -12.295 -15.445 -9.533 1.00 84.44 343 VAL A CA 1
ATOM 2737 C C . VAL A 1 343 ? -12.112 -13.935 -9.612 1.00 84.44 343 VAL A C 1
ATOM 2739 O O . VAL A 1 343 ? -11.002 -13.429 -9.496 1.00 84.44 343 VAL A O 1
ATOM 2742 N N . THR A 1 344 ? -13.210 -13.201 -9.775 1.00 84.94 344 THR A N 1
ATOM 2743 C CA . THR A 1 344 ? -13.187 -11.732 -9.915 1.00 84.94 344 THR A CA 1
ATOM 2744 C C . THR A 1 344 ? -13.371 -10.993 -8.593 1.00 84.94 344 THR A C 1
ATOM 2746 O O . THR A 1 344 ? -13.129 -9.787 -8.506 1.00 84.94 344 THR A O 1
ATOM 2749 N N . LYS A 1 345 ? -13.809 -11.697 -7.545 1.00 85.19 345 LYS A N 1
ATOM 2750 C CA . LYS A 1 345 ? -14.100 -11.123 -6.234 1.00 85.19 345 LYS A CA 1
ATOM 2751 C C . LYS A 1 345 ? -13.627 -12.056 -5.132 1.00 85.19 345 LYS A C 1
ATOM 2753 O O . LYS A 1 345 ? -13.803 -13.267 -5.205 1.00 85.19 345 LYS A O 1
ATOM 2758 N N . THR A 1 346 ? -13.024 -11.480 -4.099 1.00 86.88 346 THR A N 1
ATOM 2759 C CA . THR A 1 346 ? -12.552 -12.257 -2.956 1.00 86.88 346 THR A CA 1
ATOM 2760 C C . THR A 1 346 ? -13.729 -12.642 -2.058 1.00 86.88 346 THR A C 1
ATOM 2762 O O . THR A 1 346 ? -14.566 -11.801 -1.717 1.00 86.88 346 THR A O 1
ATOM 2765 N N . ASN A 1 347 ? -13.755 -13.895 -1.588 1.00 86.62 347 ASN A N 1
ATOM 2766 C CA . ASN A 1 347 ? -14.762 -14.355 -0.619 1.00 86.62 347 ASN A CA 1
ATOM 2767 C C . ASN A 1 347 ? -14.765 -13.498 0.658 1.00 86.62 347 ASN A C 1
ATOM 2769 O O . ASN A 1 347 ? -15.792 -13.346 1.307 1.00 86.62 347 ASN A O 1
ATOM 2773 N N . TYR A 1 348 ? -13.632 -12.879 1.007 1.00 86.00 348 TYR A N 1
ATOM 2774 C CA . TYR A 1 348 ? -13.518 -11.983 2.159 1.00 86.00 348 TYR A CA 1
ATOM 2775 C C . TYR A 1 348 ? -14.512 -10.807 2.130 1.00 86.00 348 TYR A C 1
ATOM 2777 O O . TYR A 1 348 ? -14.964 -10.364 3.190 1.00 86.00 348 TYR A O 1
ATOM 2785 N N . VAL A 1 349 ? -14.849 -10.295 0.940 1.00 83.25 349 VAL A N 1
ATOM 2786 C CA . VAL A 1 349 ? -15.819 -9.197 0.768 1.00 83.25 349 VAL A CA 1
ATOM 2787 C C . VAL A 1 349 ? -17.263 -9.697 0.886 1.00 83.25 349 VAL A C 1
ATOM 2789 O O . VAL A 1 349 ? -18.153 -8.924 1.230 1.00 83.25 349 VAL A O 1
ATOM 2792 N N . GLU A 1 350 ? -17.511 -10.977 0.612 1.00 86.62 350 GLU A N 1
ATOM 2793 C CA . GLU A 1 350 ? -18.850 -11.575 0.670 1.00 86.62 350 GLU A CA 1
ATOM 2794 C C . GLU A 1 350 ? -19.247 -11.997 2.087 1.00 86.62 350 GLU A C 1
ATOM 2796 O O . GLU A 1 350 ? -20.414 -11.878 2.465 1.00 86.62 350 GLU A O 1
ATOM 2801 N N . LEU A 1 351 ? -18.273 -12.435 2.888 1.00 90.56 351 LEU A N 1
ATOM 2802 C CA . LEU A 1 351 ? -18.476 -12.786 4.293 1.00 90.56 351 LEU A CA 1
ATOM 2803 C C . LEU A 1 351 ? -18.795 -11.528 5.110 1.00 90.56 351 LEU A C 1
ATOM 2805 O O . LEU A 1 351 ? -18.040 -10.549 5.102 1.00 90.56 351 LEU A O 1
ATOM 2809 N N . LYS A 1 352 ? -19.914 -11.551 5.840 1.00 88.56 352 LYS A N 1
ATOM 2810 C CA . LYS A 1 352 ? -20.432 -10.367 6.539 1.00 88.56 352 LYS A CA 1
ATOM 2811 C C . LYS A 1 352 ? -19.858 -10.259 7.939 1.00 88.56 352 LYS A C 1
ATOM 2813 O O . LYS A 1 352 ? -19.493 -9.165 8.374 1.00 88.56 352 LYS A O 1
ATOM 2818 N N . THR A 1 353 ? -19.787 -11.377 8.655 1.00 88.25 353 THR A N 1
ATOM 2819 C CA . THR A 1 353 ? -19.393 -11.369 10.065 1.00 88.25 353 THR A CA 1
ATOM 2820 C C . THR A 1 353 ? -17.916 -11.698 10.239 1.00 88.25 353 THR A C 1
ATOM 2822 O O . THR A 1 353 ? -17.293 -12.369 9.420 1.00 88.25 353 THR A O 1
ATOM 2825 N N . MET A 1 354 ? -17.316 -11.213 11.330 1.00 82.69 354 MET A N 1
ATOM 2826 C CA . MET A 1 354 ? -15.931 -11.572 11.641 1.00 82.69 354 MET A CA 1
ATOM 2827 C C . MET A 1 354 ? -15.801 -13.060 11.992 1.00 82.69 354 MET A C 1
ATOM 2829 O O . MET A 1 354 ? -14.787 -13.662 11.662 1.00 82.69 354 MET A O 1
ATOM 2833 N N . ALA A 1 355 ? -16.825 -13.653 12.617 1.00 85.94 355 ALA A N 1
ATOM 2834 C CA . ALA A 1 355 ? -16.858 -15.082 12.919 1.00 85.94 355 ALA A CA 1
ATOM 2835 C C . ALA A 1 355 ? -16.739 -15.915 11.635 1.00 85.94 355 ALA A C 1
ATOM 2837 O O . ALA A 1 355 ? -15.819 -16.719 11.521 1.00 85.94 355 ALA A O 1
ATOM 2838 N N . GLU A 1 356 ? -17.576 -15.620 10.634 1.00 89.94 356 GLU A N 1
ATOM 2839 C CA . GLU A 1 356 ? -17.520 -16.250 9.307 1.00 89.94 356 GLU A CA 1
ATOM 2840 C C . GLU A 1 356 ? -16.146 -16.086 8.647 1.00 89.94 356 GLU A C 1
ATOM 2842 O O . GLU A 1 356 ? -15.626 -17.021 8.042 1.00 89.94 356 GLU A O 1
ATOM 2847 N N . LYS A 1 357 ? -15.536 -14.898 8.761 1.00 90.19 357 LYS A N 1
ATOM 2848 C CA . LYS A 1 357 ? -14.209 -14.618 8.190 1.00 90.19 357 LYS A CA 1
ATOM 2849 C C . LYS A 1 357 ? -13.110 -15.445 8.844 1.00 90.19 357 LYS A C 1
ATOM 2851 O O . LYS A 1 357 ? -12.287 -16.011 8.129 1.00 90.19 357 LYS A O 1
ATOM 2856 N N . VAL A 1 358 ? -13.100 -15.529 10.175 1.00 90.06 358 VAL A N 1
ATOM 2857 C CA . VAL A 1 358 ? -12.120 -16.350 10.900 1.00 90.06 358 VAL A CA 1
ATOM 2858 C C . VAL A 1 358 ? -12.324 -17.827 10.607 1.00 90.06 358 VAL A C 1
ATOM 2860 O O . VAL A 1 358 ? -11.357 -18.530 10.333 1.00 90.06 358 VAL A O 1
ATOM 2863 N N . GLU A 1 359 ? -13.568 -18.294 10.610 1.00 90.19 359 GLU A N 1
ATOM 2864 C CA . GLU A 1 359 ? -13.882 -19.681 10.287 1.00 90.19 359 GLU A CA 1
ATOM 2865 C C . GLU A 1 359 ? -13.449 -20.029 8.858 1.00 90.19 359 GLU A C 1
ATOM 2867 O O . GLU A 1 359 ? -12.784 -21.040 8.641 1.00 90.19 359 GLU A O 1
ATOM 2872 N N . ALA A 1 360 ? -13.744 -19.168 7.880 1.00 92.44 360 ALA A N 1
ATOM 2873 C CA . ALA A 1 360 ? -13.317 -19.366 6.501 1.00 92.44 360 ALA A CA 1
ATOM 2874 C C . ALA A 1 360 ? -11.788 -19.372 6.358 1.00 92.44 360 ALA A C 1
ATOM 2876 O O . ALA A 1 360 ? -11.264 -20.203 5.618 1.00 92.44 360 ALA A O 1
ATOM 2877 N N . GLN A 1 361 ? -11.083 -18.484 7.068 1.00 92.88 361 GLN A N 1
ATOM 2878 C CA . GLN A 1 361 ? -9.620 -18.448 7.105 1.00 92.88 361 GLN A CA 1
ATOM 2879 C C . GLN A 1 361 ? -9.045 -19.751 7.680 1.00 92.88 361 GLN A C 1
ATOM 2881 O O . GLN A 1 361 ? -8.151 -20.345 7.080 1.00 92.88 361 GLN A O 1
ATOM 2886 N N . LEU A 1 362 ? -9.568 -20.224 8.811 1.00 92.69 362 LEU A N 1
ATOM 2887 C CA . LEU A 1 362 ? -9.081 -21.442 9.459 1.00 92.69 362 LEU A CA 1
ATOM 2888 C C . LEU A 1 362 ? -9.424 -22.702 8.667 1.00 92.69 362 LEU A C 1
ATOM 2890 O O . LEU A 1 362 ? -8.591 -23.591 8.562 1.00 92.69 362 LEU A O 1
ATOM 2894 N N . ARG A 1 363 ? -10.586 -22.746 8.011 1.00 93.94 363 ARG A N 1
ATOM 2895 C CA . ARG A 1 363 ? -10.958 -23.826 7.085 1.00 93.94 363 ARG A CA 1
ATOM 2896 C C . ARG A 1 363 ? -9.999 -23.938 5.898 1.00 93.94 363 ARG A C 1
ATOM 2898 O O . ARG A 1 363 ? -9.853 -25.017 5.331 1.00 93.94 363 ARG A O 1
ATOM 2905 N N . VAL A 1 364 ? -9.385 -22.831 5.472 1.00 94.31 364 VAL A N 1
ATOM 2906 C CA . VAL A 1 364 ? -8.294 -22.881 4.487 1.00 94.31 364 VAL A CA 1
ATOM 2907 C C . VAL A 1 364 ? -7.042 -23.466 5.133 1.00 94.31 364 VAL A C 1
ATOM 2909 O O . VAL A 1 364 ? -6.451 -24.361 4.541 1.00 94.31 364 VAL A O 1
ATOM 2912 N N . GLY A 1 365 ? -6.689 -23.037 6.349 1.00 92.12 365 GLY A N 1
ATOM 2913 C CA . GLY A 1 365 ? -5.579 -23.615 7.118 1.00 92.12 365 GLY A CA 1
ATOM 2914 C C . GLY A 1 365 ? -5.679 -25.137 7.254 1.00 92.12 365 GLY A C 1
ATOM 2915 O O . GLY A 1 365 ? -4.773 -25.837 6.828 1.00 92.12 365 GLY A O 1
ATOM 2916 N N . GLU A 1 366 ? -6.837 -25.649 7.681 1.00 94.12 366 GLU A N 1
ATOM 2917 C CA . GLU A 1 366 ? -7.119 -27.089 7.835 1.00 94.12 366 GLU A CA 1
ATOM 2918 C C . GLU A 1 366 ? -6.943 -27.902 6.536 1.00 94.12 366 GLU A C 1
ATOM 2920 O O . GLU A 1 366 ? -6.728 -29.111 6.572 1.00 94.12 366 GLU A O 1
ATOM 2925 N N . LYS A 1 367 ? -7.058 -27.262 5.365 1.00 95.56 367 LYS A N 1
ATOM 2926 C CA . LYS A 1 367 ? -6.908 -27.922 4.057 1.00 95.56 367 LYS A CA 1
ATOM 2927 C C . LYS A 1 367 ? -5.483 -27.865 3.514 1.00 95.56 367 LYS A C 1
ATOM 2929 O O . LYS A 1 367 ? -5.158 -28.613 2.591 1.00 95.56 367 LYS A O 1
ATOM 2934 N N . VAL A 1 368 ? -4.652 -26.953 4.011 1.00 96.56 368 VAL A N 1
ATOM 2935 C CA . VAL A 1 368 ? -3.354 -26.631 3.416 1.00 96.56 368 VAL A CA 1
ATOM 2936 C C . VAL A 1 368 ? -2.242 -27.218 4.273 1.00 96.56 368 VAL A C 1
ATOM 2938 O O . VAL A 1 368 ? -1.938 -26.716 5.344 1.00 96.56 368 VAL A O 1
ATOM 2941 N N . ARG A 1 369 ? -1.542 -28.225 3.740 1.00 95.38 369 ARG A N 1
ATOM 2942 C CA . ARG A 1 369 ? -0.445 -28.931 4.435 1.00 95.38 369 ARG A CA 1
ATOM 2943 C C . ARG A 1 369 ? 0.683 -28.023 4.949 1.00 95.38 369 ARG A C 1
ATOM 2945 O O . ARG A 1 369 ? 1.395 -28.403 5.866 1.00 95.38 369 ARG A O 1
ATOM 2952 N N . ALA A 1 370 ? 0.895 -26.871 4.316 1.00 96.12 370 ALA A N 1
ATOM 2953 C CA . ALA A 1 370 ? 1.953 -25.929 4.682 1.00 96.12 370 ALA A CA 1
ATOM 2954 C C . ALA A 1 370 ? 1.581 -24.994 5.850 1.00 96.12 370 ALA A C 1
ATOM 2956 O O . ALA A 1 370 ? 2.411 -24.177 6.241 1.00 96.12 370 ALA A O 1
ATOM 2957 N N . ILE A 1 371 ? 0.347 -25.057 6.360 1.00 95.25 371 ILE A N 1
ATOM 2958 C CA . ILE A 1 371 ? -0.162 -24.155 7.395 1.00 95.25 371 ILE A CA 1
ATOM 2959 C C . ILE A 1 371 ? -0.443 -24.966 8.659 1.00 95.25 371 ILE A C 1
ATOM 2961 O O . ILE A 1 371 ? -1.165 -25.951 8.597 1.00 95.25 371 ILE A O 1
ATOM 2965 N N . ASP A 1 372 ? 0.093 -24.520 9.797 1.00 93.88 372 ASP A N 1
ATOM 2966 C CA . ASP A 1 372 ? -0.309 -25.011 11.118 1.00 93.88 372 ASP A CA 1
ATOM 2967 C C . ASP A 1 372 ? -1.522 -24.204 11.607 1.00 93.88 372 ASP A C 1
ATOM 2969 O O . ASP A 1 372 ? -1.428 -23.020 11.952 1.00 93.88 372 ASP A O 1
ATOM 2973 N N . GLU A 1 373 ? -2.695 -24.834 11.615 1.00 93.69 373 GLU A N 1
ATOM 2974 C CA . GLU A 1 373 ? -3.945 -24.206 12.033 1.00 93.69 373 GLU A CA 1
ATOM 2975 C C . GLU A 1 373 ? -3.955 -23.787 13.511 1.00 93.69 373 GLU A C 1
ATOM 2977 O O . GLU A 1 373 ? -4.604 -22.790 13.856 1.00 93.69 373 GLU A O 1
ATOM 2982 N N . ARG A 1 374 ? -3.210 -24.486 14.382 1.00 93.56 374 ARG A N 1
ATOM 2983 C CA . ARG A 1 374 ? -3.109 -24.147 15.809 1.00 93.56 374 ARG A CA 1
ATOM 2984 C C . ARG A 1 374 ? -2.338 -22.848 15.983 1.00 93.56 374 ARG A C 1
ATOM 2986 O O . ARG A 1 374 ? -2.780 -21.965 16.725 1.00 93.56 374 ARG A O 1
ATOM 2993 N N . GLU A 1 375 ? -1.232 -22.693 15.256 1.00 92.88 375 GLU A N 1
ATOM 2994 C CA . GLU A 1 375 ? -0.440 -21.461 15.272 1.00 92.88 375 GLU A CA 1
ATOM 2995 C C . GLU A 1 375 ? -1.249 -20.275 14.727 1.00 92.88 375 GLU A C 1
ATOM 2997 O O . GLU A 1 375 ? -1.286 -19.204 15.343 1.00 92.88 375 GLU A O 1
ATOM 3002 N N . VAL A 1 376 ? -1.982 -20.469 13.624 1.00 92.88 376 VAL A N 1
ATOM 3003 C CA . VAL A 1 376 ? -2.854 -19.426 13.059 1.00 92.88 376 VAL A CA 1
ATOM 3004 C C . VAL A 1 376 ? -3.928 -18.999 14.064 1.00 92.88 376 VAL A C 1
ATOM 3006 O O . VAL A 1 376 ? -4.103 -17.799 14.299 1.00 92.88 376 VAL A O 1
ATOM 3009 N N . ALA A 1 377 ? -4.623 -19.948 14.700 1.00 93.75 377 ALA A N 1
ATOM 3010 C CA . ALA A 1 377 ? -5.633 -19.643 15.713 1.00 93.75 377 ALA A CA 1
ATOM 3011 C C . ALA A 1 377 ? -5.029 -18.880 16.909 1.00 93.75 377 ALA A C 1
ATOM 3013 O O . ALA A 1 377 ? -5.580 -17.865 17.353 1.00 93.75 377 ALA A O 1
ATOM 3014 N N . GLN A 1 378 ? -3.854 -19.300 17.385 1.00 93.62 378 GLN A N 1
ATOM 3015 C CA . GLN A 1 378 ? -3.132 -18.623 18.461 1.00 93.62 378 GLN A CA 1
ATOM 3016 C C . GLN A 1 378 ? -2.722 -17.189 18.087 1.00 93.62 378 GLN A C 1
ATOM 3018 O O . GLN A 1 378 ? -2.825 -16.279 18.923 1.00 93.62 378 GLN A O 1
ATOM 3023 N N . LEU A 1 379 ? -2.269 -16.963 16.850 1.00 91.12 379 LEU A N 1
ATOM 3024 C CA . LEU A 1 379 ? -1.884 -15.643 16.344 1.00 91.12 379 LEU A CA 1
ATOM 3025 C C . LEU A 1 379 ? -3.084 -14.701 16.235 1.00 91.12 379 LEU A C 1
ATOM 3027 O O . LEU A 1 379 ? -2.974 -13.540 16.644 1.00 91.12 379 LEU A O 1
ATOM 3031 N N . ILE A 1 380 ? -4.229 -15.192 15.750 1.00 91.06 380 ILE A N 1
ATOM 3032 C CA . ILE A 1 380 ? -5.476 -14.417 15.671 1.00 91.06 380 ILE A CA 1
ATOM 3033 C C . ILE A 1 380 ? -5.886 -13.940 17.069 1.00 91.06 380 ILE A C 1
ATOM 3035 O O . ILE A 1 380 ? -6.117 -12.743 17.278 1.00 91.06 380 ILE A O 1
ATOM 3039 N N . ILE A 1 381 ? -5.912 -14.851 18.047 1.00 92.75 381 ILE A N 1
ATOM 3040 C CA . ILE A 1 381 ? -6.331 -14.526 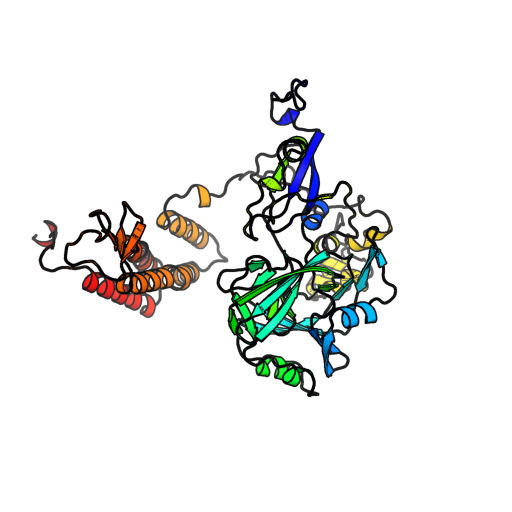19.414 1.00 92.75 381 ILE A CA 1
ATOM 3041 C C . ILE A 1 381 ? -5.368 -13.520 20.058 1.00 92.75 381 ILE A C 1
ATOM 3043 O O . ILE A 1 381 ? -5.809 -12.511 20.609 1.00 92.75 381 ILE A O 1
ATOM 3047 N N . ASN A 1 382 ? -4.054 -13.747 19.979 1.00 89.81 382 ASN A N 1
ATOM 3048 C CA . ASN A 1 382 ? -3.078 -12.891 20.661 1.00 89.81 382 ASN A CA 1
ATOM 3049 C C . ASN A 1 382 ? -2.895 -11.520 20.003 1.00 89.81 382 ASN A C 1
ATOM 3051 O O . ASN A 1 382 ? -2.826 -10.504 20.702 1.00 89.81 382 ASN A O 1
ATOM 3055 N N . SER A 1 383 ? -2.791 -11.478 18.674 1.00 85.31 383 SER A N 1
ATOM 3056 C CA . SER A 1 383 ? -2.411 -10.258 17.954 1.00 85.31 383 SER A CA 1
ATOM 3057 C C . SER A 1 383 ? -3.596 -9.341 17.681 1.00 85.31 383 SER A C 1
ATOM 3059 O O . SER A 1 383 ? -3.428 -8.118 17.701 1.00 85.31 383 SER A O 1
ATOM 3061 N N . HIS A 1 384 ? -4.784 -9.914 17.462 1.00 85.56 384 HIS A N 1
ATOM 3062 C CA . HIS A 1 384 ? -5.983 -9.157 17.117 1.00 85.56 384 HIS A CA 1
ATOM 3063 C C . HIS A 1 384 ? -6.978 -9.113 18.274 1.00 85.56 384 HIS A C 1
ATOM 3065 O O . HIS A 1 384 ? -7.255 -8.030 18.789 1.00 85.56 384 HIS A O 1
ATOM 3071 N N . PHE A 1 385 ? -7.489 -10.262 18.718 1.00 89.75 385 PHE A N 1
ATOM 3072 C CA . PHE A 1 385 ? -8.658 -10.287 19.605 1.00 89.75 385 PHE A CA 1
ATOM 3073 C C . PHE A 1 385 ? -8.357 -9.813 21.020 1.00 89.75 385 PHE A C 1
ATOM 3075 O O . PHE A 1 385 ? -8.965 -8.851 21.476 1.00 89.75 385 PHE A O 1
ATOM 3082 N N . LEU A 1 386 ? -7.369 -10.402 21.697 1.00 90.31 386 LEU A N 1
ATOM 3083 C CA . LEU A 1 386 ? -6.991 -9.974 23.044 1.00 90.31 386 LEU A CA 1
ATOM 3084 C C . LEU A 1 386 ? -6.574 -8.501 23.065 1.00 90.31 386 LEU A C 1
ATOM 3086 O O . LEU A 1 386 ? -6.962 -7.760 23.968 1.00 90.31 386 LEU A O 1
ATOM 3090 N N . ARG A 1 387 ? -5.803 -8.059 22.064 1.00 87.75 387 ARG A N 1
ATOM 3091 C CA . ARG A 1 387 ? -5.368 -6.661 21.964 1.00 87.75 387 ARG A CA 1
ATOM 3092 C C . ARG A 1 387 ? -6.560 -5.708 21.840 1.00 87.75 387 ARG A C 1
ATOM 3094 O O . ARG A 1 387 ? -6.563 -4.687 22.528 1.00 87.75 387 ARG A O 1
ATOM 3101 N N . ASP A 1 388 ? -7.547 -6.038 21.010 1.00 89.25 388 ASP A N 1
ATOM 3102 C CA . ASP A 1 388 ? -8.756 -5.229 20.844 1.00 89.25 388 ASP A CA 1
ATOM 3103 C C . ASP A 1 388 ? -9.619 -5.237 22.112 1.00 89.25 388 ASP A C 1
ATOM 3105 O O . ASP A 1 388 ? -9.946 -4.173 22.637 1.00 89.25 388 ASP A O 1
ATOM 3109 N N . THR A 1 389 ? -9.894 -6.410 22.692 1.00 89.94 389 THR A N 1
ATOM 3110 C CA . THR A 1 389 ? -10.732 -6.528 23.894 1.00 89.94 389 THR A CA 1
ATOM 3111 C C . THR A 1 389 ? -10.136 -5.782 25.087 1.00 89.94 389 THR A C 1
ATOM 3113 O O . THR A 1 389 ? -10.835 -4.992 25.721 1.00 89.94 389 THR A O 1
ATOM 3116 N N . TYR A 1 390 ? -8.836 -5.938 25.376 1.00 89.88 390 TYR A N 1
ATOM 3117 C CA . TYR A 1 390 ? -8.178 -5.169 26.444 1.00 89.88 390 TYR A CA 1
ATOM 3118 C C . TYR A 1 390 ? -8.135 -3.666 26.137 1.00 89.88 390 TYR A C 1
ATOM 3120 O O . TYR A 1 390 ? -8.281 -2.843 27.048 1.00 89.88 390 TYR A O 1
ATOM 3128 N N . GLY A 1 391 ? -7.941 -3.294 24.867 1.00 89.06 391 GLY A N 1
ATOM 3129 C CA . GLY A 1 391 ? -7.990 -1.905 24.414 1.00 89.06 391 GLY A CA 1
ATOM 3130 C C . GLY A 1 391 ? -9.350 -1.267 24.694 1.00 89.06 391 GLY A C 1
ATOM 3131 O O . GLY A 1 391 ? -9.418 -0.216 25.338 1.00 89.06 391 GLY A O 1
ATOM 3132 N N . ASN A 1 392 ? -10.425 -1.949 24.298 1.00 90.38 392 ASN A N 1
ATOM 3133 C CA . ASN A 1 392 ? -11.803 -1.512 24.496 1.00 90.38 392 ASN A CA 1
ATOM 3134 C C . ASN A 1 392 ? -12.194 -1.505 25.979 1.00 90.38 392 ASN A C 1
ATOM 3136 O O . ASN A 1 392 ? -12.804 -0.540 26.430 1.00 90.38 392 ASN A O 1
ATOM 3140 N N . LEU A 1 393 ? -11.766 -2.492 26.773 1.00 89.56 393 LEU A N 1
ATOM 3141 C CA . LEU A 1 393 ? -11.997 -2.530 28.224 1.00 89.56 393 LEU A CA 1
ATOM 3142 C C . LEU A 1 393 ? -11.355 -1.324 28.936 1.00 89.56 393 LEU A C 1
ATOM 3144 O O . LEU A 1 393 ? -11.977 -0.631 29.751 1.00 89.56 393 LEU A O 1
ATOM 3148 N N . ARG A 1 394 ? -10.103 -1.010 28.582 1.00 89.75 394 ARG A N 1
ATOM 3149 C CA . ARG A 1 394 ? -9.389 0.157 29.117 1.00 89.75 394 ARG A CA 1
ATOM 3150 C C . ARG A 1 394 ? -10.010 1.472 28.648 1.00 89.75 394 ARG A C 1
ATOM 3152 O O . ARG A 1 394 ? -10.048 2.431 29.419 1.00 89.75 394 ARG A O 1
ATOM 3159 N N . ALA A 1 395 ? -10.478 1.536 27.404 1.00 89.06 395 ALA A N 1
ATOM 3160 C CA . ALA A 1 395 ? -11.173 2.704 26.880 1.00 89.06 395 ALA A CA 1
ATOM 3161 C C . ALA A 1 395 ? -12.517 2.911 27.593 1.00 89.06 395 ALA A C 1
ATOM 3163 O O . ALA A 1 395 ? -12.809 4.028 28.009 1.00 89.06 395 ALA A O 1
ATOM 3164 N N . PHE A 1 396 ? -13.281 1.840 27.822 1.00 90.38 396 PHE A N 1
ATOM 3165 C CA . PHE A 1 396 ? -14.582 1.864 28.486 1.00 90.38 396 PHE A CA 1
ATOM 3166 C C . PHE A 1 396 ? -14.512 2.441 29.902 1.00 90.38 396 PHE A C 1
ATOM 3168 O O . PHE A 1 396 ? -15.304 3.315 30.246 1.00 90.38 396 PHE A O 1
ATOM 3175 N N . SER A 1 397 ? -13.524 2.028 30.700 1.00 86.75 397 SER A N 1
ATOM 3176 C CA . SER A 1 397 ? -13.333 2.548 32.067 1.00 86.75 397 SER A CA 1
ATOM 3177 C C . SER A 1 397 ? -12.910 4.025 32.125 1.00 86.75 397 SER A C 1
ATOM 3179 O O . SER A 1 397 ? -13.056 4.673 33.160 1.00 86.75 397 SER A O 1
ATOM 3181 N N . ARG A 1 398 ? -12.384 4.582 31.025 1.00 89.44 398 ARG A N 1
ATOM 3182 C CA . ARG A 1 398 ? -11.860 5.961 30.945 1.00 89.44 398 ARG A CA 1
ATOM 3183 C C . ARG A 1 398 ? -12.674 6.871 30.029 1.00 89.44 398 ARG A C 1
ATOM 3185 O O . ARG A 1 398 ? -12.249 7.997 29.761 1.00 89.44 398 ARG A O 1
ATOM 3192 N N . GLN A 1 399 ? -13.787 6.376 29.501 1.00 89.69 399 GLN A N 1
ATOM 3193 C CA . GLN A 1 399 ? -14.485 7.036 28.410 1.00 89.69 399 GLN A CA 1
ATOM 3194 C C . GLN A 1 399 ? -15.183 8.330 28.829 1.00 89.69 399 GLN A C 1
ATOM 3196 O O . GLN A 1 399 ? -15.440 8.597 30.002 1.00 89.69 399 GLN A O 1
ATOM 3201 N N . THR A 1 400 ? -15.525 9.121 27.817 1.00 90.94 400 THR A N 1
ATOM 3202 C CA . THR A 1 400 ? -16.360 10.317 27.958 1.00 90.94 400 THR A CA 1
ATOM 3203 C C . THR A 1 400 ? -17.770 10.020 27.458 1.00 90.94 400 THR A C 1
ATOM 3205 O O . THR A 1 400 ? -17.986 9.043 26.741 1.00 90.94 400 THR A O 1
ATOM 3208 N N . VAL A 1 401 ? -18.743 10.855 27.824 1.00 91.38 401 VAL A N 1
ATOM 3209 C CA . VAL A 1 401 ? -20.112 10.737 27.302 1.00 91.38 401 VAL A CA 1
ATOM 3210 C C . VAL A 1 401 ? -20.386 11.831 26.284 1.00 91.38 401 VAL A C 1
ATOM 3212 O O . VAL A 1 401 ? -20.070 13.000 26.510 1.00 91.38 401 VAL A O 1
ATOM 3215 N N . ARG A 1 402 ? -20.999 11.465 25.159 1.00 92.06 402 ARG A N 1
ATOM 3216 C CA . ARG A 1 402 ? -21.360 12.399 24.087 1.00 92.06 402 ARG A CA 1
ATOM 3217 C C . ARG A 1 402 ? -22.868 12.597 24.049 1.00 92.06 402 ARG A C 1
ATOM 3219 O O . ARG A 1 402 ? -23.635 11.641 24.135 1.00 92.06 402 ARG A O 1
ATOM 3226 N N . CYS A 1 403 ? -23.305 13.842 23.885 1.00 92.88 403 CYS A N 1
ATOM 3227 C CA . CYS A 1 403 ? -24.705 14.133 23.603 1.00 92.88 403 CYS A CA 1
ATOM 3228 C C . CYS A 1 403 ? -25.041 13.872 22.132 1.00 92.88 403 CYS A C 1
ATOM 3230 O O . CYS A 1 403 ? -24.366 14.395 21.248 1.00 92.88 403 CYS A O 1
ATOM 3232 N N . VAL A 1 404 ? -26.128 13.144 21.872 1.00 91.69 404 VAL A N 1
ATOM 3233 C CA . VAL A 1 404 ? -26.593 12.840 20.505 1.00 91.69 404 VAL A CA 1
ATOM 3234 C C . VAL A 1 404 ? -27.075 14.091 19.767 1.00 91.69 404 VAL A C 1
ATOM 3236 O O . VAL A 1 404 ? -26.860 14.228 18.571 1.00 91.69 404 VAL A O 1
ATOM 3239 N N . LYS A 1 405 ? -27.709 15.029 20.481 1.00 92.06 405 LYS A N 1
ATOM 3240 C CA . LYS A 1 405 ? -28.358 16.198 19.867 1.00 92.06 405 LYS A CA 1
ATOM 3241 C C . LYS A 1 405 ? -27.376 17.318 19.515 1.00 92.06 405 LYS A C 1
ATOM 3243 O O . LYS A 1 405 ? -27.508 17.931 18.467 1.00 92.06 405 LYS A O 1
ATOM 3248 N N . CYS A 1 406 ? -26.416 17.615 20.393 1.00 92.38 406 CYS A N 1
ATOM 3249 C CA . CYS A 1 406 ? -25.510 18.763 20.228 1.00 92.38 406 CYS A CA 1
ATOM 3250 C C . CYS A 1 406 ? -24.025 18.388 20.153 1.00 92.38 406 CYS A C 1
ATOM 3252 O O . CYS A 1 406 ? -23.176 19.277 20.186 1.00 92.38 406 CYS A O 1
ATOM 3254 N N . ASN A 1 407 ? -23.700 17.091 20.127 1.00 90.62 407 ASN A N 1
ATOM 3255 C CA . ASN A 1 407 ? -22.335 16.554 20.056 1.00 90.62 407 ASN A CA 1
ATOM 3256 C C . ASN A 1 407 ? -21.373 17.038 21.151 1.00 90.62 407 ASN A C 1
ATOM 3258 O O . ASN A 1 407 ? -20.172 16.803 21.065 1.00 90.62 407 ASN A O 1
ATOM 3262 N N . THR A 1 408 ? -21.884 17.674 22.208 1.00 91.38 408 THR A N 1
ATOM 3263 C CA . THR A 1 408 ? -21.067 18.098 23.345 1.00 91.38 408 THR A CA 1
ATOM 3264 C C . THR A 1 408 ? -20.556 16.870 24.088 1.00 91.38 408 THR A C 1
ATOM 3266 O O . THR A 1 408 ? -21.329 15.962 24.408 1.00 91.38 408 THR A O 1
ATOM 3269 N N . ILE A 1 409 ? -19.249 16.859 24.338 1.00 90.94 409 ILE A N 1
ATOM 3270 C CA . ILE A 1 409 ? -18.549 15.796 25.051 1.00 90.94 409 ILE A CA 1
ATOM 3271 C C . ILE A 1 409 ? -18.410 16.221 26.510 1.00 90.94 409 ILE A C 1
ATOM 3273 O O . ILE A 1 409 ? -17.887 17.293 26.810 1.00 90.94 409 ILE A O 1
ATOM 3277 N N . HIS A 1 410 ? -18.874 15.374 27.422 1.00 89.94 410 HIS A N 1
ATOM 3278 C CA . HIS A 1 410 ? -18.710 15.563 28.854 1.00 89.94 410 HIS A CA 1
ATOM 3279 C C . HIS A 1 410 ? -17.717 14.533 29.391 1.00 89.94 410 HIS A C 1
ATOM 3281 O O . HIS A 1 410 ? -17.868 13.329 29.179 1.00 89.94 410 HIS A O 1
ATOM 3287 N N . ARG A 1 411 ? -16.713 15.007 30.138 1.00 89.88 411 ARG A N 1
ATOM 3288 C CA . ARG A 1 411 ? -15.708 14.141 30.776 1.00 89.88 411 ARG A CA 1
ATOM 3289 C C . ARG A 1 411 ? -16.326 13.152 31.770 1.00 89.88 411 ARG A C 1
ATOM 3291 O O . ARG A 1 411 ? -15.782 12.075 31.964 1.00 89.88 411 ARG A O 1
ATOM 3298 N N . ARG A 1 412 ? -17.429 13.529 32.420 1.00 88.62 412 ARG A N 1
ATOM 3299 C CA . ARG A 1 412 ? -18.187 12.694 33.360 1.00 88.62 412 ARG A CA 1
ATOM 3300 C C . ARG A 1 412 ? -19.681 12.796 33.048 1.00 88.62 412 ARG A C 1
ATOM 3302 O O . ARG A 1 412 ? -20.110 13.873 32.619 1.00 88.62 412 ARG A O 1
ATOM 3309 N N . PRO A 1 413 ? -20.472 11.737 33.284 1.00 88.62 413 PRO A N 1
ATOM 3310 C CA . PRO A 1 413 ? -21.926 11.819 33.209 1.00 88.62 413 PRO A CA 1
ATOM 3311 C C . PRO A 1 413 ? -22.458 12.889 34.181 1.00 88.62 413 PRO A C 1
ATOM 3313 O O . PRO A 1 413 ? -22.166 12.818 35.375 1.00 88.62 413 PRO A O 1
ATOM 3316 N N . PRO A 1 414 ? -23.215 13.898 33.711 1.00 91.19 414 PRO A N 1
ATOM 3317 C CA . PRO A 1 414 ? -23.924 14.823 34.588 1.00 91.19 414 PRO A CA 1
ATOM 3318 C C . PRO A 1 414 ? -24.923 14.063 35.466 1.00 91.19 414 PRO A C 1
ATOM 3320 O O . PRO A 1 414 ? -25.644 13.206 34.961 1.00 91.19 414 PRO A O 1
ATOM 3323 N N . LEU A 1 415 ? -25.036 14.430 36.747 1.00 90.81 415 LEU A N 1
ATOM 3324 C CA . LEU A 1 415 ? -25.933 13.760 37.705 1.00 90.81 415 LEU A CA 1
ATOM 3325 C C . LEU A 1 415 ? -27.412 13.784 37.284 1.00 90.81 415 LEU A C 1
ATOM 3327 O O . LEU A 1 415 ? -28.167 12.881 37.615 1.00 90.81 415 LEU A O 1
ATOM 3331 N N . ARG A 1 416 ? -27.825 14.776 36.485 1.00 89.69 416 ARG A N 1
ATOM 3332 C CA . ARG A 1 416 ? -29.179 14.851 35.907 1.00 89.69 416 ARG A CA 1
ATOM 3333 C C . ARG A 1 416 ? -29.441 13.790 34.819 1.00 89.69 416 ARG A C 1
ATOM 3335 O O . ARG A 1 416 ? -30.550 13.713 34.300 1.00 89.69 416 ARG A O 1
ATOM 3342 N N . GLY A 1 417 ? -28.421 13.047 34.379 1.00 88.38 417 GLY A N 1
ATOM 3343 C CA . GLY A 1 417 ? -28.512 12.047 33.305 1.00 88.38 417 GLY A CA 1
ATOM 3344 C C . GLY A 1 417 ? -28.756 12.619 31.899 1.00 88.38 417 GLY A C 1
ATOM 3345 O O . GLY A 1 417 ? -28.896 11.869 30.935 1.00 88.38 417 GLY A O 1
ATOM 3346 N N . LYS A 1 418 ? -28.801 13.949 31.753 1.00 92.81 418 LYS A N 1
ATOM 3347 C CA . LYS A 1 418 ? -29.064 14.669 30.496 1.00 92.81 418 LYS A CA 1
ATOM 3348 C C . LYS A 1 418 ? -27.941 15.656 30.195 1.00 92.81 418 LYS A C 1
ATOM 3350 O O . LYS A 1 418 ? -27.250 16.122 31.101 1.00 92.81 418 LYS A O 1
ATOM 3355 N N . CYS A 1 419 ? -27.772 16.000 28.920 1.00 93.00 419 CYS A N 1
ATOM 3356 C CA . CYS A 1 419 ? -26.799 17.005 28.505 1.00 93.00 419 CYS A CA 1
ATOM 3357 C C . CYS A 1 419 ? -27.089 18.363 29.159 1.00 93.00 419 CYS A C 1
ATOM 3359 O O . CYS A 1 419 ? -28.204 18.875 29.067 1.00 93.00 419 CYS A O 1
ATOM 3361 N N . ILE A 1 420 ? -26.058 18.971 29.750 1.00 91.12 420 ILE A N 1
ATOM 3362 C CA . ILE A 1 420 ? -26.149 20.270 30.437 1.00 91.12 420 ILE A CA 1
ATOM 3363 C C . ILE A 1 420 ? -26.517 21.395 29.453 1.00 91.12 420 ILE A C 1
ATOM 3365 O O . ILE A 1 420 ? -27.196 22.341 29.827 1.00 91.12 420 ILE A O 1
ATOM 3369 N N . LYS A 1 421 ? -26.107 21.274 28.182 1.00 91.38 421 LYS A N 1
ATOM 3370 C CA . LYS A 1 421 ? -26.289 22.318 27.163 1.00 91.38 421 LYS A CA 1
ATOM 3371 C C . LYS A 1 421 ? -27.660 22.287 26.484 1.00 91.38 421 LYS A C 1
ATOM 3373 O O . LYS A 1 421 ? -28.223 23.336 26.212 1.00 91.38 421 LYS A O 1
ATOM 3378 N N . CYS A 1 422 ? -28.179 21.102 26.155 1.00 92.88 422 CYS A N 1
ATOM 3379 C CA . CYS A 1 422 ? -29.388 20.977 25.324 1.00 92.88 422 CYS A CA 1
ATOM 3380 C C . CYS A 1 422 ? -30.458 20.021 25.874 1.00 92.88 422 CYS A C 1
ATOM 3382 O O . CYS A 1 422 ? -31.454 19.772 25.196 1.00 92.88 422 CYS A O 1
ATOM 3384 N N . GLY A 1 423 ? -30.240 19.415 27.047 1.00 90.75 423 GLY A N 1
ATOM 3385 C CA . GLY A 1 423 ? -31.155 18.434 27.643 1.00 90.75 423 GLY A CA 1
ATOM 3386 C C . GLY A 1 423 ? -31.243 17.085 26.915 1.00 90.75 423 GLY A C 1
ATOM 3387 O O . GLY A 1 423 ? -32.028 16.232 27.321 1.00 90.75 423 GLY A O 1
ATOM 3388 N N . GLY A 1 424 ? -30.457 16.872 25.853 1.00 91.38 424 GLY A N 1
ATOM 3389 C CA . GLY A 1 424 ? -30.466 15.641 25.059 1.00 91.38 424 GLY A CA 1
ATOM 3390 C C . GLY A 1 424 ? -29.878 14.421 25.779 1.00 91.38 424 GLY A C 1
ATOM 3391 O O . GLY A 1 424 ? -29.146 14.551 26.765 1.00 91.38 424 GLY A O 1
ATOM 3392 N N . ARG A 1 425 ? -30.176 13.229 25.244 1.00 92.25 425 ARG A N 1
ATOM 3393 C CA . ARG A 1 425 ? -29.656 11.940 25.729 1.00 92.25 425 ARG A CA 1
ATOM 3394 C C . ARG A 1 425 ? -28.138 11.860 25.560 1.00 92.25 425 ARG A C 1
ATOM 3396 O O . ARG A 1 425 ? -27.581 12.352 24.572 1.00 92.25 425 ARG A O 1
ATOM 3403 N N . LEU A 1 426 ? -27.492 11.235 26.537 1.00 91.38 426 LEU A N 1
ATOM 3404 C CA . LEU A 1 426 ? -26.061 10.963 26.551 1.00 91.38 426 LEU A CA 1
ATOM 3405 C C . LEU A 1 426 ? -25.816 9.499 26.183 1.00 91.38 426 LEU A C 1
ATOM 3407 O O . LEU A 1 426 ? -26.553 8.621 26.631 1.00 91.38 426 LEU A O 1
ATOM 3411 N N . LEU A 1 427 ? -24.794 9.256 25.367 1.00 88.75 427 LEU A N 1
ATOM 3412 C CA . LEU A 1 427 ? -24.333 7.920 25.001 1.00 88.75 427 LEU A CA 1
ATOM 3413 C C . LEU A 1 427 ? -22.868 7.737 25.396 1.00 88.75 427 LEU A C 1
ATOM 3415 O O . LEU A 1 427 ? -22.075 8.685 25.365 1.00 88.75 427 LEU A O 1
ATOM 3419 N N . LEU A 1 428 ? -22.537 6.497 25.750 1.00 86.19 428 LEU A N 1
ATOM 3420 C CA . LEU A 1 428 ? -21.165 6.030 25.895 1.00 86.19 428 LEU A CA 1
ATOM 3421 C C . LEU A 1 428 ? -20.532 5.903 24.506 1.00 86.19 428 LEU A C 1
ATOM 3423 O O . LEU A 1 428 ? -21.196 5.508 23.547 1.00 86.19 428 LEU A O 1
ATOM 3427 N N . THR A 1 429 ? -19.256 6.259 24.395 1.00 81.75 429 THR A N 1
ATOM 3428 C CA . THR A 1 429 ? -18.492 6.118 23.147 1.00 81.75 429 THR A CA 1
ATOM 3429 C C . THR A 1 429 ? -18.075 4.675 22.875 1.00 81.75 429 THR A C 1
ATOM 3431 O O . THR A 1 429 ? -17.946 4.290 21.720 1.00 81.75 429 THR A O 1
ATOM 3434 N N . VAL A 1 430 ? -17.883 3.883 23.932 1.00 86.31 430 VAL A N 1
ATOM 3435 C CA . VAL A 1 430 ? -17.556 2.456 23.881 1.00 86.31 430 VAL A CA 1
ATOM 3436 C C . VAL A 1 430 ? -18.668 1.703 24.603 1.00 86.31 430 VAL A C 1
ATOM 3438 O O . VAL A 1 430 ? -19.006 2.026 25.744 1.00 86.31 430 VAL A O 1
ATOM 3441 N N . THR A 1 431 ? -19.262 0.720 23.933 1.00 86.50 431 THR A N 1
ATOM 3442 C CA . THR A 1 431 ? -20.383 -0.073 24.457 1.00 86.50 431 THR A CA 1
ATOM 3443 C C . THR A 1 431 ? -19.905 -1.430 24.963 1.00 86.50 431 THR A C 1
ATOM 3445 O O . THR A 1 431 ? -18.879 -1.939 24.516 1.00 86.50 431 THR A O 1
ATOM 3448 N N . GLU A 1 432 ? -20.667 -2.062 25.852 1.00 86.31 432 GLU A N 1
ATOM 3449 C CA . GLU A 1 432 ? -20.381 -3.425 26.326 1.00 86.31 432 GLU A CA 1
ATOM 3450 C C . GLU A 1 432 ? -20.240 -4.427 25.166 1.00 86.31 432 GLU A C 1
ATOM 3452 O O . GLU A 1 432 ? -19.281 -5.197 25.115 1.00 86.31 432 GLU A O 1
ATOM 3457 N N . GLY A 1 433 ? -21.139 -4.357 24.178 1.00 84.75 433 GLY A N 1
ATOM 3458 C CA . GLY A 1 433 ? -21.101 -5.237 23.007 1.00 84.75 433 GLY A CA 1
ATOM 3459 C C . GLY A 1 433 ? -19.798 -5.135 22.206 1.00 84.75 433 GLY A C 1
ATOM 3460 O O . GLY A 1 433 ? -19.343 -6.133 21.658 1.00 84.75 433 GLY A O 1
ATOM 3461 N N . SER A 1 434 ? -19.148 -3.965 22.186 1.00 85.00 434 SER A N 1
ATOM 3462 C CA . SER A 1 434 ? -17.846 -3.808 21.518 1.00 85.00 434 SER A CA 1
ATOM 3463 C C . SER A 1 434 ? -16.709 -4.559 22.220 1.00 85.00 434 SER A C 1
ATOM 3465 O O . SER A 1 434 ? -15.765 -4.983 21.563 1.00 85.00 434 SER A O 1
ATOM 3467 N N . ILE A 1 435 ? -16.818 -4.773 23.534 1.00 87.19 435 ILE A N 1
ATOM 3468 C CA . ILE A 1 435 ? -15.827 -5.496 24.341 1.00 87.19 435 ILE A CA 1
ATOM 3469 C C . ILE A 1 435 ? -16.065 -7.007 24.233 1.00 87.19 435 ILE A C 1
ATOM 3471 O O . ILE A 1 435 ? -15.121 -7.769 24.053 1.00 87.19 435 ILE A O 1
ATOM 3475 N N . LYS A 1 436 ? -17.328 -7.449 24.294 1.00 87.19 436 LYS A N 1
ATOM 3476 C CA . LYS A 1 436 ? -17.690 -8.877 24.224 1.00 87.19 436 LYS A CA 1
ATOM 3477 C C . LYS A 1 436 ? -17.571 -9.486 22.823 1.00 87.19 436 LYS A C 1
ATOM 3479 O O . LYS A 1 436 ? -17.485 -10.701 22.701 1.00 87.19 436 LYS A O 1
ATOM 3484 N N . LYS A 1 437 ? -17.506 -8.655 21.777 1.00 84.75 437 LYS A N 1
ATOM 3485 C CA . LYS A 1 437 ? -17.582 -9.039 20.355 1.00 84.75 437 LYS A CA 1
ATOM 3486 C C . LYS A 1 437 ? -16.767 -10.278 19.949 1.00 84.75 437 LYS A C 1
ATOM 3488 O O . LYS A 1 437 ? -17.226 -11.038 19.102 1.00 84.75 437 LYS A O 1
ATOM 3493 N N . TYR A 1 438 ? -15.560 -10.450 20.493 1.00 87.56 438 TYR A N 1
ATOM 3494 C CA . TYR A 1 438 ? -14.640 -11.528 20.100 1.00 87.56 438 TYR A CA 1
ATOM 3495 C C . TYR A 1 438 ? -14.386 -12.572 21.183 1.00 87.56 438 TYR A C 1
ATOM 3497 O O . TYR A 1 438 ? -13.642 -13.520 20.934 1.00 87.56 438 TYR A O 1
ATOM 3505 N N . LEU A 1 439 ? -14.953 -12.405 22.376 1.00 89.00 439 LEU A N 1
ATOM 3506 C CA . LEU A 1 439 ? -14.633 -13.261 23.512 1.00 89.00 439 LEU A CA 1
ATOM 3507 C C . LEU A 1 439 ? -15.089 -14.702 23.258 1.00 89.00 439 LEU A C 1
ATOM 3509 O O . LEU A 1 439 ? -14.260 -15.609 23.282 1.00 89.00 439 LEU A O 1
ATOM 3513 N N . ASP A 1 440 ? -16.357 -14.885 22.893 1.00 88.88 440 ASP A N 1
ATOM 3514 C CA . ASP A 1 440 ? -16.949 -16.206 22.646 1.00 88.88 440 ASP A CA 1
ATOM 3515 C C . ASP A 1 440 ? -16.254 -16.926 21.485 1.00 88.88 440 ASP A C 1
ATOM 3517 O O . ASP A 1 440 ? -15.907 -18.101 21.576 1.00 88.88 440 ASP A O 1
ATOM 3521 N N . ILE A 1 441 ? -15.954 -16.186 20.410 1.00 89.75 441 ILE A N 1
ATOM 3522 C CA . ILE A 1 441 ? -15.197 -16.703 19.263 1.00 89.75 441 ILE A CA 1
ATOM 3523 C C . ILE A 1 441 ? -13.811 -17.173 19.721 1.00 89.75 441 ILE A C 1
ATOM 3525 O O . ILE A 1 441 ? -13.383 -18.264 19.362 1.00 89.75 441 ILE A O 1
ATOM 3529 N N . SER A 1 442 ? -13.114 -16.375 20.534 1.00 92.44 442 SER A N 1
ATOM 3530 C CA . SER A 1 442 ? -11.771 -16.711 21.019 1.00 92.44 442 SER A CA 1
ATOM 3531 C C . SER A 1 442 ? -11.774 -17.958 21.901 1.00 92.44 442 SER A C 1
ATOM 3533 O O . SER A 1 442 ? -10.874 -18.784 21.775 1.00 92.44 442 SER A O 1
ATOM 3535 N N . MET A 1 443 ? -12.773 -18.107 22.775 1.00 92.25 443 MET A N 1
ATOM 3536 C CA . MET A 1 443 ? -12.914 -19.284 23.638 1.00 92.25 443 MET A CA 1
ATOM 3537 C C . MET A 1 443 ? -13.205 -20.542 22.818 1.00 92.25 443 MET A C 1
ATOM 3539 O O . MET A 1 443 ? -12.516 -21.546 22.985 1.00 92.25 443 MET A O 1
ATOM 3543 N N . ASN A 1 444 ? -14.138 -20.461 21.865 1.00 92.00 444 ASN A N 1
ATOM 3544 C CA . ASN A 1 444 ? -14.459 -21.577 20.973 1.00 92.00 444 ASN A CA 1
ATOM 3545 C C . ASN A 1 444 ? -13.246 -22.021 20.147 1.00 92.00 444 ASN A C 1
ATOM 3547 O O . ASN A 1 444 ? -13.005 -23.215 19.995 1.00 92.00 444 ASN A O 1
ATOM 3551 N N . LEU A 1 445 ? -12.453 -21.074 19.639 1.00 92.75 445 LEU A N 1
ATOM 3552 C CA . LEU A 1 445 ? -11.221 -21.378 18.909 1.00 92.75 445 LEU A CA 1
ATOM 3553 C C . LEU A 1 445 ? -10.157 -22.013 19.804 1.00 92.75 445 LEU A C 1
ATOM 3555 O O . LEU A 1 445 ? -9.483 -22.948 19.377 1.00 92.75 445 LEU A O 1
ATOM 3559 N N . ALA A 1 446 ? -10.011 -21.518 21.034 1.00 94.56 446 ALA A N 1
ATOM 3560 C CA . ALA A 1 446 ? -9.034 -22.046 21.974 1.00 94.56 446 ALA A CA 1
ATOM 3561 C C . ALA A 1 446 ? -9.309 -23.506 22.346 1.00 94.56 446 ALA A C 1
ATOM 3563 O O . ALA A 1 446 ? -8.361 -24.277 22.479 1.00 94.56 446 ALA A O 1
ATOM 3564 N N . GLU A 1 447 ? -10.581 -23.888 22.470 1.00 93.75 447 GLU A N 1
ATOM 3565 C CA . GLU A 1 447 ? -10.964 -25.281 22.704 1.00 93.75 447 GLU A CA 1
ATOM 3566 C C . GLU A 1 447 ? -10.891 -26.121 21.421 1.00 93.75 447 GLU A C 1
ATOM 3568 O O . GLU A 1 447 ? -10.281 -27.187 21.435 1.00 93.75 447 GLU A O 1
ATOM 3573 N N . LYS A 1 448 ? -11.427 -25.635 20.288 1.00 92.75 448 LYS A N 1
ATOM 3574 C CA . LYS A 1 448 ? -11.456 -26.390 19.019 1.00 92.75 448 LYS A CA 1
ATOM 3575 C C . LYS A 1 448 ? -10.061 -26.820 18.549 1.00 92.75 448 LYS A C 1
ATOM 3577 O O . LYS A 1 448 ? -9.905 -27.945 18.087 1.00 92.75 448 LYS A O 1
ATOM 3582 N N . TYR A 1 449 ? -9.070 -25.931 18.641 1.00 93.38 449 TYR A N 1
ATOM 3583 C CA . TYR A 1 449 ? -7.699 -26.197 18.180 1.00 93.38 449 TYR A CA 1
ATOM 3584 C C . TYR A 1 449 ? -6.751 -26.630 19.302 1.00 93.38 449 TYR A C 1
ATOM 3586 O O . TYR A 1 449 ? -5.543 -26.690 19.083 1.00 93.38 449 TYR A O 1
ATOM 3594 N N . ASP A 1 450 ? -7.288 -26.915 20.491 1.00 94.31 450 ASP A N 1
ATOM 3595 C CA . ASP A 1 450 ? -6.529 -27.313 21.675 1.00 94.31 450 ASP A CA 1
ATOM 3596 C C . ASP A 1 450 ? -5.298 -26.422 21.935 1.00 94.31 450 ASP A C 1
ATOM 3598 O O . ASP A 1 450 ? -4.142 -26.852 21.921 1.00 94.31 450 ASP A O 1
ATOM 3602 N N . LEU A 1 451 ? -5.559 -25.124 22.107 1.00 95.25 451 LEU A N 1
ATOM 3603 C CA . LEU A 1 451 ? -4.510 -24.128 22.323 1.00 95.25 451 LEU A CA 1
ATOM 3604 C C . LEU A 1 451 ? -3.914 -24.223 23.742 1.00 95.25 451 LEU A C 1
ATOM 3606 O O . LEU A 1 451 ? -4.570 -24.734 24.649 1.00 95.25 451 LEU A O 1
ATOM 3610 N N . PRO A 1 452 ? -2.705 -23.674 23.987 1.00 95.12 452 PRO A N 1
ATOM 3611 C CA . PRO A 1 452 ? -2.040 -23.791 25.284 1.00 95.12 452 PRO A CA 1
ATOM 3612 C C . PRO A 1 452 ? -2.902 -23.329 26.465 1.00 95.12 452 PRO A C 1
ATOM 3614 O O . PRO A 1 452 ? -3.557 -22.283 26.395 1.00 95.12 452 PRO A O 1
ATOM 3617 N N . ASP A 1 453 ? -2.815 -24.047 27.589 1.00 94.69 453 ASP A N 1
ATOM 3618 C CA . ASP A 1 453 ? -3.607 -23.780 28.800 1.00 94.69 453 ASP A CA 1
ATOM 3619 C C . ASP A 1 453 ? -3.494 -22.339 29.292 1.00 94.69 453 ASP A C 1
ATOM 3621 O O . ASP A 1 453 ? -4.481 -21.746 29.721 1.00 94.69 453 ASP A O 1
ATOM 3625 N N . TYR A 1 454 ? -2.310 -21.735 29.171 1.00 94.62 454 TYR A N 1
ATOM 3626 C CA . TYR A 1 454 ? -2.103 -20.327 29.499 1.00 94.62 454 TYR A CA 1
ATOM 3627 C C . TYR A 1 454 ? -3.076 -19.406 28.744 1.00 94.62 454 TYR A C 1
ATOM 3629 O O . TYR A 1 454 ? -3.643 -18.479 29.325 1.00 94.62 454 TYR A O 1
ATOM 3637 N N . LEU A 1 455 ? -3.299 -19.660 27.451 1.00 93.62 455 LEU A N 1
ATOM 3638 C CA . LEU A 1 455 ? -4.201 -18.859 26.628 1.00 93.62 455 LEU A CA 1
ATOM 3639 C C . LEU A 1 455 ? -5.663 -19.104 27.013 1.00 93.62 455 LEU A C 1
ATOM 3641 O O . LEU A 1 455 ? -6.411 -18.138 27.176 1.00 93.62 455 LEU A O 1
ATOM 3645 N N . LYS A 1 456 ? -6.048 -20.371 27.229 1.00 94.50 456 LYS A N 1
ATOM 3646 C CA . LYS A 1 456 ? -7.388 -20.750 27.712 1.00 94.50 456 LYS A CA 1
ATOM 3647 C C . LYS A 1 456 ? -7.696 -20.077 29.058 1.00 94.50 456 LYS A C 1
ATOM 3649 O O . LYS A 1 456 ? -8.744 -19.454 29.222 1.00 94.50 456 LYS A O 1
ATOM 3654 N N . GLN A 1 457 ? -6.761 -20.123 30.009 1.00 94.81 457 GLN A N 1
ATOM 3655 C CA . GLN A 1 457 ? -6.884 -19.470 31.317 1.00 94.81 457 GLN A CA 1
ATOM 3656 C C . GLN A 1 457 ? -6.978 -17.949 31.193 1.00 94.81 457 GLN A C 1
ATOM 3658 O O . GLN A 1 457 ? -7.811 -17.327 31.850 1.00 94.81 457 GLN A O 1
ATOM 3663 N N . ARG A 1 458 ? -6.165 -17.338 30.327 1.00 94.31 458 ARG A N 1
ATOM 3664 C CA . ARG A 1 458 ? -6.192 -15.892 30.092 1.00 94.31 458 ARG A CA 1
ATOM 3665 C C . ARG A 1 458 ? -7.531 -15.419 29.526 1.00 94.31 458 ARG A C 1
ATOM 3667 O O . ARG A 1 458 ? -8.018 -14.372 29.944 1.00 94.31 458 ARG A O 1
ATOM 3674 N N . LEU A 1 459 ? -8.134 -16.183 28.613 1.00 94.25 459 LEU A N 1
ATOM 3675 C CA . LEU A 1 459 ? -9.472 -15.896 28.091 1.00 94.25 459 LEU A CA 1
ATOM 3676 C C . LEU A 1 459 ? -10.547 -16.032 29.177 1.00 94.25 459 LEU A C 1
ATOM 3678 O O . LEU A 1 459 ? -11.367 -15.131 29.317 1.00 94.25 459 LEU A O 1
ATOM 3682 N N . LYS A 1 460 ? -10.483 -17.081 30.008 1.00 93.94 460 LYS A N 1
ATOM 3683 C CA . LYS A 1 460 ? -11.393 -17.263 31.157 1.00 93.94 460 LYS A CA 1
ATOM 3684 C C . LYS A 1 460 ? -11.267 -16.142 32.194 1.00 93.94 460 LYS A C 1
ATOM 3686 O O . LYS A 1 460 ? -12.261 -15.712 32.771 1.00 93.94 460 LYS A O 1
ATOM 3691 N N . LEU A 1 461 ? -10.054 -15.649 32.448 1.00 93.56 461 LEU A N 1
ATOM 3692 C CA . LEU A 1 461 ? -9.843 -14.484 33.314 1.00 93.56 461 LEU A CA 1
ATOM 3693 C C . LEU A 1 461 ? -10.471 -13.226 32.710 1.00 93.56 461 LEU A C 1
ATOM 3695 O O . LEU A 1 461 ? -11.185 -12.512 33.403 1.00 93.56 461 LEU A O 1
ATOM 3699 N N . LEU A 1 462 ? -10.266 -12.994 31.412 1.00 91.06 462 LEU A N 1
ATOM 3700 C CA . LEU A 1 462 ? -10.853 -11.856 30.710 1.00 91.06 462 LEU A CA 1
ATOM 3701 C C . LEU A 1 462 ? -12.388 -11.898 30.714 1.00 91.06 462 LEU A C 1
ATOM 3703 O O . LEU A 1 462 ? -13.029 -10.867 30.897 1.00 91.06 462 LEU A O 1
ATOM 3707 N N . GLU A 1 463 ? -12.977 -13.080 30.547 1.00 92.06 463 GLU A N 1
ATOM 3708 C CA . GLU A 1 463 ? -14.418 -13.289 30.675 1.00 92.06 463 GLU A CA 1
ATOM 3709 C C . GLU A 1 463 ? -14.923 -12.918 32.071 1.00 92.06 463 GLU A C 1
ATOM 3711 O O . GLU A 1 463 ? -15.889 -12.165 32.190 1.00 92.06 463 GLU A O 1
ATOM 3716 N N . LYS A 1 464 ? -14.241 -13.374 33.128 1.00 90.50 464 LYS A N 1
ATOM 3717 C CA . LYS A 1 464 ? -14.580 -13.020 34.515 1.00 90.50 464 LYS A CA 1
ATOM 3718 C C . LYS A 1 464 ? -14.452 -11.522 34.782 1.00 90.50 464 LYS A C 1
ATOM 3720 O O . LYS A 1 464 ? -15.331 -10.955 35.428 1.00 90.50 464 LYS A O 1
ATOM 3725 N N . ASP A 1 465 ? -13.404 -10.881 34.269 1.00 88.56 465 ASP A N 1
ATOM 3726 C CA . ASP A 1 465 ? -13.191 -9.436 34.405 1.00 88.56 465 ASP A CA 1
ATOM 3727 C C . ASP A 1 465 ? -14.324 -8.644 33.738 1.00 88.56 465 ASP A C 1
ATOM 3729 O O . ASP A 1 465 ? -14.866 -7.703 34.320 1.00 88.56 465 ASP A O 1
ATOM 3733 N N . ILE A 1 466 ? -14.713 -9.046 32.524 1.00 88.44 466 ILE A N 1
ATOM 3734 C CA . ILE A 1 466 ? -15.841 -8.453 31.800 1.00 88.44 466 ILE A CA 1
ATOM 3735 C C . ILE A 1 466 ? -17.142 -8.707 32.565 1.00 88.44 466 ILE A C 1
ATOM 3737 O O . ILE A 1 466 ? -17.913 -7.773 32.762 1.00 88.44 466 ILE A O 1
ATOM 3741 N N . GLY A 1 467 ? -17.377 -9.939 33.023 1.00 86.44 467 GLY A N 1
ATOM 3742 C CA . GLY A 1 467 ? -18.529 -10.298 33.845 1.00 86.44 467 GLY A CA 1
ATOM 3743 C C . GLY A 1 467 ? -18.656 -9.360 35.039 1.00 86.44 467 GLY A C 1
ATOM 3744 O O . GLY A 1 467 ? -19.617 -8.606 35.105 1.00 86.44 467 GLY A O 1
ATOM 3745 N N . SER A 1 468 ? -17.628 -9.305 35.887 1.00 86.50 468 SER A N 1
ATOM 3746 C CA . SER A 1 468 ? -17.562 -8.465 37.091 1.00 86.50 468 SER A CA 1
ATOM 3747 C C . SER A 1 468 ? -17.850 -6.978 36.832 1.00 86.50 468 SER A C 1
ATOM 3749 O O . SER A 1 468 ? -18.505 -6.320 37.636 1.00 86.50 468 SER A O 1
ATOM 3751 N N . LEU A 1 469 ? -17.409 -6.436 35.691 1.00 84.31 469 LEU A N 1
ATOM 3752 C CA . LEU A 1 469 ? -17.641 -5.032 35.333 1.00 84.31 469 LEU A CA 1
ATOM 3753 C C . LEU A 1 469 ? -19.082 -4.718 34.907 1.00 84.31 469 LEU A C 1
ATOM 3755 O O . LEU A 1 469 ? -19.508 -3.570 35.050 1.00 84.31 469 LEU A O 1
ATOM 3759 N N . PHE A 1 470 ? -19.807 -5.691 34.349 1.00 82.69 470 PHE A N 1
ATOM 3760 C CA . PHE A 1 470 ? -21.122 -5.473 33.734 1.00 82.69 470 PHE A CA 1
ATOM 3761 C C . PHE A 1 470 ? -22.282 -6.156 34.463 1.00 82.69 470 PHE A C 1
ATOM 3763 O O . PHE A 1 470 ? -23.424 -5.722 34.305 1.00 82.69 470 PHE A O 1
ATOM 3770 N N . THR A 1 471 ? -22.041 -7.193 35.269 1.00 69.81 471 THR A N 1
ATOM 3771 C CA . THR A 1 471 ? -23.097 -7.794 36.087 1.00 69.81 471 THR A CA 1
ATOM 3772 C C . THR A 1 471 ? -23.488 -6.850 37.209 1.00 69.81 471 THR A C 1
ATOM 3774 O O . THR A 1 471 ? -22.716 -6.587 38.125 1.00 69.81 471 THR A O 1
ATOM 3777 N N . ASN A 1 472 ? -24.722 -6.364 37.133 1.00 62.16 472 ASN A N 1
ATOM 3778 C CA . ASN A 1 472 ? -25.394 -5.692 38.228 1.00 62.16 472 ASN A CA 1
ATOM 3779 C C . ASN A 1 472 ? -26.323 -6.721 38.887 1.00 62.16 472 ASN A C 1
ATOM 3781 O O . ASN A 1 472 ? -27.291 -7.159 38.261 1.00 62.16 472 ASN A O 1
ATOM 3785 N N . ASP A 1 473 ? -26.030 -7.128 40.124 1.00 53.84 473 ASP A N 1
ATOM 3786 C CA . ASP A 1 473 ? -26.766 -8.195 40.829 1.00 53.84 473 ASP A CA 1
ATOM 3787 C C . ASP A 1 473 ? -28.264 -7.886 41.024 1.00 53.84 473 ASP A C 1
ATOM 3789 O O . ASP A 1 473 ? -29.067 -8.781 41.271 1.00 53.84 473 ASP A O 1
ATOM 3793 N N . LEU A 1 474 ? -28.665 -6.625 40.842 1.00 52.16 474 LEU A N 1
ATOM 3794 C CA . LEU A 1 474 ? -30.047 -6.150 40.943 1.00 52.16 474 LEU A CA 1
ATOM 3795 C C . LEU A 1 474 ? -30.897 -6.393 39.678 1.00 52.16 474 LEU A C 1
ATOM 3797 O O . LEU A 1 474 ? -32.105 -6.173 39.715 1.00 52.16 474 LEU A O 1
ATOM 3801 N N . SER A 1 475 ? -30.302 -6.810 38.554 1.00 54.53 475 SER A N 1
ATOM 3802 C CA . SER A 1 475 ? -30.997 -6.939 37.260 1.00 54.53 475 SER A CA 1
ATOM 3803 C C . SER A 1 475 ? -30.607 -8.204 36.489 1.00 54.53 475 SER A C 1
ATOM 3805 O O . SER A 1 475 ? -30.323 -8.147 35.290 1.00 54.53 475 SER A O 1
ATOM 3807 N N . LYS A 1 476 ? -30.545 -9.352 37.170 1.00 55.22 476 LYS A N 1
ATOM 3808 C CA . LYS A 1 476 ? -30.221 -10.637 36.538 1.00 55.22 476 LYS A CA 1
ATOM 3809 C C . LYS A 1 476 ? -31.484 -11.268 35.941 1.00 55.22 476 LYS A C 1
ATOM 3811 O O . LYS A 1 476 ? -32.388 -11.663 36.670 1.00 55.22 476 LYS A O 1
ATOM 3816 N N . GLN A 1 477 ? -31.549 -11.365 34.614 1.00 56.38 477 GLN A N 1
ATOM 3817 C CA . GLN A 1 477 ? -32.529 -12.210 33.930 1.00 56.38 477 GLN A CA 1
ATOM 3818 C C . GLN A 1 477 ? -32.022 -13.655 34.000 1.00 56.38 477 GLN A C 1
ATOM 3820 O O . GLN A 1 477 ? -30.973 -13.961 33.438 1.00 56.38 477 GLN A O 1
ATOM 3825 N N . ILE A 1 478 ? -32.721 -14.513 34.740 1.00 70.25 478 ILE A N 1
ATOM 3826 C CA . ILE A 1 478 ? -32.354 -15.922 34.931 1.00 70.25 478 ILE A CA 1
ATOM 3827 C C . ILE A 1 478 ? -33.082 -16.744 33.863 1.00 70.25 478 ILE A C 1
ATOM 3829 O O . ILE A 1 478 ? -34.269 -16.507 33.618 1.00 70.25 478 ILE A O 1
ATOM 3833 N N . SER A 1 479 ? -32.384 -17.663 33.190 1.00 63.59 479 SER A N 1
ATOM 3834 C CA . SER A 1 479 ? -33.032 -18.556 32.228 1.00 63.59 479 SER A CA 1
ATOM 3835 C C . SER A 1 479 ? -33.838 -19.620 32.978 1.00 63.59 479 SER A C 1
ATOM 3837 O O . SER A 1 479 ? -33.448 -20.048 34.062 1.00 63.59 479 SER A O 1
ATOM 3839 N N . LEU A 1 480 ? -34.971 -20.062 32.422 1.00 72.19 480 LEU A N 1
ATOM 3840 C CA . LEU A 1 480 ? -35.800 -21.090 33.071 1.00 72.19 480 LEU A CA 1
ATOM 3841 C C . LEU A 1 480 ? -35.025 -22.405 33.286 1.00 72.19 480 LEU A C 1
ATOM 3843 O O . LEU A 1 480 ? -35.284 -23.123 34.245 1.00 72.19 480 LEU A O 1
ATOM 3847 N N . SER A 1 481 ? -34.058 -22.688 32.410 1.00 76.56 481 SER A N 1
ATOM 3848 C CA . SER A 1 481 ? -33.154 -23.838 32.480 1.00 76.56 481 SER A CA 1
ATOM 3849 C C . SER A 1 481 ? -32.143 -23.777 33.622 1.00 76.56 481 SER A C 1
ATOM 3851 O O . SER A 1 481 ? -31.633 -24.819 33.994 1.00 76.56 481 SER A O 1
ATOM 3853 N N . ASP A 1 482 ? -31.862 -22.601 34.191 1.00 70.69 482 ASP A N 1
ATOM 3854 C CA . ASP A 1 482 ? -30.989 -22.491 35.372 1.00 70.69 482 ASP A CA 1
ATOM 3855 C C . ASP A 1 482 ? -31.743 -22.795 36.683 1.00 70.69 482 ASP A C 1
ATOM 3857 O O . ASP A 1 482 ? -31.136 -22.853 37.752 1.00 70.69 482 ASP A O 1
ATOM 3861 N N . PHE A 1 483 ? -33.073 -22.933 36.611 1.00 59.81 483 PHE A N 1
ATOM 3862 C CA . PHE A 1 483 ? -33.956 -23.258 37.736 1.00 59.81 483 PHE A CA 1
ATOM 3863 C C . PHE A 1 483 ? -34.369 -24.734 37.789 1.00 59.81 483 PHE A C 1
ATOM 3865 O O . PHE A 1 483 ? -34.843 -25.182 38.835 1.00 59.81 483 PHE A O 1
ATOM 3872 N N . MET A 1 484 ? -34.247 -25.451 36.670 1.00 41.50 484 MET A N 1
ATOM 3873 C CA . MET A 1 484 ? -34.500 -26.890 36.553 1.00 41.50 484 MET A CA 1
ATOM 3874 C C . MET A 1 484 ? -33.209 -27.665 36.775 1.00 41.50 484 MET A C 1
ATOM 3876 O O . MET A 1 484 ? -33.293 -28.737 37.413 1.00 41.50 484 MET A O 1
#

pLDDT: mean 83.22, std 11.8, range [32.81, 97.25]

Radius of gyration: 28.3 Å; chains: 1; bounding box: 72×57×70 Å

Secondary structure (DSSP, 8-state):
------SS--SSSGGGTT-EEEEE-TT--EEEEEE-----SSSS----HHHHHTT----EETT-EEEEEETTEEEEEEHHHHHHHH-SS-EE-TTS-EEEE-SS-EEEEEETTTTEEEEEE--EEEEPPPEEEEEEEETTS-EEEEETT-EEEETTEEEETTT-SEEEEETT--HHHHHT----HHHHHHHT-SEEEEEEEEEEEEEEE-EEEEE-TTT-EEEETTEEEE-------EEEEHHHHHHH--GGGS-SSTTTTTTS-SEEE-S--TTSS-GGGGG-B--SS--HHHHHHHHTT--HHIIIII-SSPPPBGGGTTTT-TTS----S---S-TT-S--S-HHHH--SHHHHHHHHHHHHTT-TT--HHHHHHHIIIIIIHHHHHHHHHHHHT--EEETTT--EESS--TTSB-TTT-PBEEESS-HHHHHTTHHHHHHHHHHTT--HHHHHHHHHHHHHHHHHH--TTS----GGGT-

Foldseek 3Di:
DDPDDDDQPDDDPCSQAQFKKWKAFFLAQETEIDGHHDDFLFPDDDDDVLNVLQNFDWFFFQQWWFFKQAPLATDTDGLVCVQVVQLDVWDADPQGKTKDFDDRIKGWFADPVVQFIAIWDFGMKMKGFWDKWKWWAWPVGFITIIHQSFWAQDPVGIDGNQPDFKFKFQPQDDNCLRHPDSDDRVVSRPNSPGIDIIGTPDMDIDDTGTTMDIATPDRQWGQISRTITHGDDGDDMDMGRPVCLVPPDDPVPQDPRRNRSGVHNPHYHHDRQSVPGDCVQQADFQDQDDDPCVVVCVVVVDDLVCLDPNDPNHRDTLVVCNVPHSPDSRHDHDDDPRPNDPDNDDVCVVDDAVLSVLVVVLVVQVVDPVHDSLVVLVCCCPVPQVVQLVVLVVCQVQWWKAFPPPRDTHSDQDPVCADPPPRGHIDTPRDLCSNCVCLVVSLVSCVVSVHDPVSNVVSVVSVVVSCVVPDDVVDDDDDPVVVD